Protein AF-A0A1M2V841-F1 (afdb_monomer_lite)

Radius of gyration: 23.62 Å; chains: 1; bounding box: 76×63×54 Å

Foldseek 3Di:
DPDPLVVCVVPADPVFSVVCNVQVWHKDAPPPLAEIETEDACLLFFQLNPVFPQLFLVCCVTSLNVRLVVVLVVLVVCLVSLYAYEYEYEFDLDVLTGRPQSSLSVLQSQLQNLLRYQAYEYENVLFWDKAKSFLLCLQPPVVVVQPPPDDDDDRRDPPDDPVVVLVVLLQRLLPQDDPVPHDLSGIGMHTYDHALPPPFQRKDKQWDADQDADRDRQDDADEPPNPPPHQCDHLCVRRVVVCVDPVCVRGVSNVTRDGGSDYCPRLLNDHHHGRIQKMWMKGWACPPPADPVRHTDIATPAIQAQLLQQDPPDDPPQDDPPPDDDDDDDDDDDDDDDDDDDDPPPNPDRDDGSDDLVRDDPCSSDSVPRDPCVRNVQNFRGNHSVSVSVSSNLSNDPPNVVSSVSNSCNRRVNPVVPD

pLDDT: mean 80.01, std 21.34, range [26.2, 98.75]

Structure (mmCIF, N/CA/C/O backbone):
data_AF-A0A1M2V841-F1
#
_entry.id   AF-A0A1M2V841-F1
#
loop_
_atom_site.group_PDB
_atom_site.id
_atom_site.type_symbol
_atom_site.label_atom_id
_atom_site.label_alt_id
_atom_site.label_comp_id
_atom_site.label_asym_id
_atom_site.label_entity_id
_atom_site.label_seq_id
_atom_site.pdbx_PDB_ins_code
_atom_site.Cartn_x
_atom_site.Cartn_y
_atom_site.Cartn_z
_atom_site.occupancy
_atom_site.B_iso_or_equiv
_atom_site.auth_seq_id
_atom_site.auth_comp_id
_atom_site.auth_asym_id
_atom_site.auth_atom_id
_atom_site.pdbx_PDB_model_num
ATOM 1 N N . MET A 1 1 ? 12.192 -31.710 5.357 1.00 42.81 1 MET A N 1
ATOM 2 C CA . MET A 1 1 ? 11.673 -30.346 5.106 1.00 42.81 1 MET A CA 1
ATOM 3 C C . MET A 1 1 ? 10.454 -30.425 4.196 1.00 42.81 1 MET A C 1
ATOM 5 O O . MET A 1 1 ? 10.575 -30.848 3.051 1.00 42.81 1 MET A O 1
ATOM 9 N N . THR A 1 2 ? 9.269 -30.085 4.696 1.00 50.44 2 THR A N 1
ATOM 10 C CA . THR A 1 2 ? 8.067 -29.894 3.871 1.00 50.44 2 THR A CA 1
ATOM 11 C C . THR A 1 2 ? 8.237 -28.615 3.052 1.00 50.44 2 THR A C 1
ATOM 13 O O . THR A 1 2 ? 8.467 -27.546 3.607 1.00 50.44 2 THR A O 1
ATOM 16 N N . ARG A 1 3 ? 8.182 -28.715 1.717 1.00 67.94 3 ARG A N 1
ATOM 17 C CA . ARG A 1 3 ? 8.268 -27.538 0.836 1.00 67.94 3 ARG A CA 1
ATOM 18 C C . ARG A 1 3 ? 7.096 -26.589 1.144 1.00 67.94 3 ARG A C 1
ATOM 20 O O . ARG A 1 3 ? 5.975 -27.095 1.243 1.00 67.94 3 ARG A O 1
ATOM 27 N N . PRO A 1 4 ? 7.296 -25.259 1.229 1.00 67.62 4 PRO A N 1
ATOM 28 C CA . PRO A 1 4 ? 6.209 -24.292 1.433 1.00 67.62 4 PRO A CA 1
ATOM 29 C C . PRO A 1 4 ? 5.021 -24.502 0.479 1.00 67.62 4 PRO A C 1
ATOM 31 O O . PRO A 1 4 ? 3.869 -24.450 0.898 1.00 67.62 4 PRO A O 1
ATOM 34 N N . SER A 1 5 ? 5.296 -24.897 -0.769 1.00 69.75 5 SER A N 1
ATOM 35 C CA . SER A 1 5 ? 4.291 -25.250 -1.783 1.00 69.75 5 SER A CA 1
ATOM 36 C C . SER A 1 5 ? 3.347 -26.399 -1.420 1.00 69.75 5 SER A C 1
ATOM 38 O O . SER A 1 5 ? 2.240 -26.456 -1.948 1.00 69.75 5 SER A O 1
ATOM 40 N N . ARG A 1 6 ? 3.735 -27.306 -0.515 1.00 73.12 6 ARG A N 1
ATOM 41 C CA . ARG A 1 6 ? 2.844 -28.359 -0.003 1.00 73.12 6 ARG A CA 1
ATOM 42 C C . ARG A 1 6 ? 1.920 -27.856 1.101 1.00 73.12 6 ARG A C 1
ATOM 44 O O . ARG A 1 6 ? 0.768 -28.267 1.134 1.00 73.12 6 ARG A O 1
ATOM 51 N N . ILE A 1 7 ? 2.415 -26.985 1.980 1.00 84.31 7 ILE A N 1
ATOM 52 C CA . ILE A 1 7 ? 1.641 -26.441 3.109 1.00 84.31 7 ILE A CA 1
ATOM 53 C C . ILE A 1 7 ? 0.580 -25.458 2.594 1.00 84.31 7 ILE A C 1
ATOM 55 O O . ILE A 1 7 ? -0.555 -25.470 3.053 1.00 84.31 7 ILE A O 1
ATOM 59 N N . TRP A 1 8 ? 0.925 -24.660 1.582 1.00 86.44 8 TRP A N 1
ATOM 60 C CA . TRP A 1 8 ? 0.070 -23.599 1.039 1.00 86.44 8 TRP A CA 1
ATOM 61 C C . TRP A 1 8 ? -0.872 -24.057 -0.082 1.00 86.44 8 TRP A C 1
ATOM 63 O O . TRP A 1 8 ? -1.551 -23.238 -0.696 1.00 86.44 8 TRP A O 1
ATOM 73 N N . ARG A 1 9 ? -0.952 -25.369 -0.340 1.00 83.19 9 ARG A N 1
ATOM 74 C CA . ARG A 1 9 ? -1.739 -25.947 -1.440 1.00 83.19 9 ARG A CA 1
ATOM 75 C C . ARG A 1 9 ? -3.223 -25.536 -1.393 1.00 83.19 9 ARG A C 1
ATOM 77 O O . ARG A 1 9 ? -3.842 -25.315 -2.423 1.00 83.19 9 ARG A O 1
ATOM 84 N N . ALA A 1 10 ? -3.803 -25.399 -0.205 1.00 86.94 10 ALA A N 1
ATOM 85 C CA . ALA A 1 10 ? -5.205 -24.997 -0.074 1.00 86.94 10 ALA A CA 1
ATOM 86 C C . ALA A 1 10 ? -5.466 -23.519 -0.435 1.00 86.94 10 ALA A C 1
ATOM 88 O O . ALA A 1 10 ? -6.603 -23.162 -0.720 1.00 86.94 10 ALA A O 1
ATOM 89 N N . PHE A 1 11 ? -4.434 -22.670 -0.423 1.00 87.44 11 PHE A N 1
ATOM 90 C CA . PHE A 1 11 ? -4.565 -21.217 -0.586 1.00 87.44 11 PHE A CA 1
ATOM 91 C C . PHE A 1 11 ? -4.051 -20.705 -1.934 1.00 87.44 11 PHE A C 1
ATOM 93 O O . PHE A 1 11 ? -4.471 -19.646 -2.392 1.00 87.44 11 PHE A O 1
ATOM 100 N N . VAL A 1 12 ? -3.140 -21.442 -2.573 1.00 90.38 12 VAL A N 1
ATOM 101 C CA . VAL A 1 12 ? -2.602 -21.088 -3.890 1.00 90.38 12 VAL A CA 1
ATOM 102 C C . VAL A 1 12 ? -3.450 -21.775 -4.966 1.00 90.38 12 VAL A C 1
ATOM 104 O O . VAL A 1 12 ? -3.553 -23.005 -4.949 1.00 90.38 12 VAL A O 1
ATOM 107 N N . PRO A 1 13 ? -4.060 -21.028 -5.904 1.00 88.94 13 PRO A N 1
ATOM 108 C CA . PRO A 1 13 ? -4.904 -21.610 -6.943 1.00 88.94 13 PRO A CA 1
ATOM 109 C C . PRO A 1 13 ? -4.065 -22.363 -7.981 1.00 88.94 13 PRO A C 1
ATOM 111 O O . PRO A 1 13 ? -2.917 -21.998 -8.235 1.00 88.94 13 PRO A O 1
ATOM 114 N N . PHE A 1 14 ? -4.643 -23.405 -8.601 1.00 87.31 14 PHE A N 1
ATOM 115 C CA . PHE A 1 14 ? -3.944 -24.302 -9.541 1.00 87.31 14 PHE A CA 1
ATOM 116 C C . PHE A 1 14 ? -3.131 -23.571 -10.635 1.00 87.31 14 PHE A C 1
ATOM 118 O O . PHE A 1 14 ? -1.957 -23.909 -10.816 1.00 87.31 14 PHE A O 1
ATOM 125 N N . PRO A 1 15 ? -3.668 -22.526 -11.298 1.00 88.81 15 PRO A N 1
ATOM 126 C CA . PRO A 1 15 ? -2.915 -21.770 -12.302 1.00 88.81 15 PRO A CA 1
ATOM 127 C C . PRO A 1 15 ? -1.663 -21.059 -11.756 1.00 88.81 15 PRO A C 1
ATOM 129 O O . PRO A 1 15 ? -0.686 -20.892 -12.481 1.00 88.81 15 PRO A O 1
ATOM 132 N N . SER A 1 16 ? -1.643 -20.695 -10.470 1.00 89.25 16 SER A N 1
ATOM 133 C CA . SER A 1 16 ? -0.542 -19.946 -9.848 1.00 89.25 16 SER A CA 1
ATOM 134 C C . SER A 1 16 ? 0.575 -20.834 -9.280 1.00 89.25 16 SER A C 1
ATOM 136 O O . SER A 1 16 ? 1.585 -20.313 -8.809 1.00 89.25 16 SER A O 1
ATOM 138 N N . TYR A 1 17 ? 0.456 -22.170 -9.318 1.00 88.81 17 TYR A N 1
ATOM 139 C CA . TYR A 1 17 ? 1.430 -23.061 -8.660 1.00 88.81 17 TYR A CA 1
ATOM 140 C C . TYR A 1 17 ? 2.831 -22.986 -9.241 1.00 88.81 17 TYR A C 1
ATOM 142 O O . TYR A 1 17 ? 3.794 -23.011 -8.479 1.00 88.81 17 TYR A O 1
ATOM 150 N N . GLN A 1 18 ? 2.967 -22.950 -10.567 1.00 89.56 18 GLN A N 1
ATOM 151 C CA . GLN A 1 18 ? 4.289 -22.929 -11.197 1.00 89.56 18 GLN A CA 1
ATOM 152 C C . GLN A 1 18 ? 5.030 -21.633 -10.853 1.00 89.56 18 GLN A C 1
ATOM 154 O O . GLN A 1 18 ? 6.198 -21.671 -10.465 1.00 89.56 18 GLN A O 1
ATOM 159 N N . VAL A 1 19 ? 4.316 -20.504 -10.904 1.00 92.25 19 VAL A N 1
ATOM 160 C CA . VAL A 1 19 ? 4.823 -19.190 -10.490 1.00 92.25 19 VAL A CA 1
ATOM 161 C C . VAL A 1 19 ? 5.215 -19.214 -9.011 1.00 92.25 19 VAL A C 1
ATOM 163 O O . VAL A 1 19 ? 6.344 -18.865 -8.666 1.00 92.25 19 VAL A O 1
ATOM 166 N N . PHE A 1 20 ? 4.343 -19.738 -8.145 1.00 93.62 20 PHE A N 1
ATOM 167 C CA . PHE A 1 20 ? 4.608 -19.833 -6.712 1.00 93.62 20 PHE A CA 1
ATOM 168 C C . PHE A 1 20 ? 5.807 -20.728 -6.382 1.00 93.62 20 PHE A C 1
ATOM 170 O O . PHE A 1 20 ? 6.633 -20.376 -5.545 1.00 93.62 20 PHE A O 1
ATOM 177 N N . GLN A 1 21 ? 5.943 -21.877 -7.047 1.00 90.81 21 GLN A N 1
ATOM 178 C CA . GLN A 1 21 ? 7.067 -22.790 -6.830 1.00 90.81 21 GLN A CA 1
ATOM 179 C C . GLN A 1 21 ? 8.406 -22.191 -7.263 1.00 90.81 21 GLN A C 1
ATOM 181 O O . GLN A 1 21 ? 9.422 -22.503 -6.642 1.00 90.81 21 GLN A O 1
ATOM 186 N N . ARG A 1 22 ? 8.410 -21.363 -8.314 1.00 91.12 22 ARG A N 1
ATOM 187 C CA . ARG A 1 22 ? 9.628 -20.744 -8.845 1.00 91.12 22 ARG A CA 1
ATOM 188 C C . ARG A 1 22 ? 10.023 -19.480 -8.085 1.00 91.12 22 ARG A C 1
ATOM 190 O O . ARG A 1 22 ? 11.202 -19.308 -7.803 1.00 91.12 22 ARG A O 1
ATOM 197 N N . GLY A 1 23 ? 9.061 -18.608 -7.786 1.00 93.81 23 GLY A N 1
ATOM 198 C CA . GLY A 1 23 ? 9.323 -17.258 -7.280 1.00 93.81 23 GLY A CA 1
ATOM 199 C C . GLY A 1 23 ? 8.782 -16.957 -5.881 1.00 93.81 23 GLY A C 1
ATOM 200 O O . GLY A 1 23 ? 9.133 -15.931 -5.304 1.00 93.81 23 GLY A O 1
ATOM 201 N N . GLY A 1 24 ? 7.935 -17.818 -5.310 1.00 95.12 24 GLY A N 1
ATOM 202 C CA . GLY A 1 24 ? 7.332 -17.593 -3.990 1.00 95.12 24 GLY A CA 1
ATOM 203 C C . GLY A 1 24 ? 6.255 -16.501 -3.956 1.00 95.12 24 GLY A C 1
ATOM 204 O O . GLY A 1 24 ? 5.922 -16.021 -2.879 1.00 95.12 24 GLY A O 1
ATOM 205 N N . TYR A 1 25 ? 5.715 -16.107 -5.111 1.00 96.94 25 TYR A N 1
ATOM 206 C CA . TYR A 1 25 ? 4.634 -15.128 -5.253 1.00 96.94 25 TYR A CA 1
ATOM 207 C C . TYR A 1 25 ? 3.476 -15.699 -6.073 1.00 96.94 25 TYR A C 1
ATOM 209 O O . TYR A 1 25 ? 3.664 -16.632 -6.854 1.00 96.94 25 TYR A O 1
ATOM 217 N N . PHE A 1 26 ? 2.269 -15.177 -5.859 1.00 97.12 26 PHE A N 1
ATOM 218 C CA . PHE A 1 26 ? 1.055 -15.639 -6.534 1.00 97.12 26 PHE A CA 1
ATOM 219 C C . PHE A 1 26 ? -0.072 -14.606 -6.449 1.00 97.12 26 PHE A C 1
ATOM 221 O O . PHE A 1 26 ? -0.045 -13.705 -5.611 1.00 97.12 26 PHE A O 1
ATOM 228 N N . SER A 1 27 ? -1.081 -14.763 -7.300 1.00 97.19 27 SER A N 1
ATOM 229 C CA . SER A 1 27 ? -2.364 -14.068 -7.209 1.00 97.19 27 SER A CA 1
ATOM 230 C C . SER A 1 27 ? -3.487 -15.072 -6.931 1.00 97.19 27 SER A C 1
ATOM 232 O O . SER A 1 27 ? -3.383 -16.254 -7.291 1.00 97.19 27 SER A O 1
ATOM 234 N N . VAL A 1 28 ? -4.539 -14.616 -6.251 1.00 96.56 28 VAL A N 1
ATOM 235 C CA . VAL A 1 28 ? -5.751 -15.396 -5.970 1.00 96.56 28 VAL A CA 1
ATOM 236 C C . VAL A 1 28 ? -6.971 -14.483 -5.916 1.00 96.56 28 VAL A C 1
ATOM 238 O O . VAL A 1 28 ? -6.910 -13.387 -5.364 1.00 96.56 28 VAL A O 1
ATOM 241 N N . GLU A 1 29 ? -8.088 -14.938 -6.474 1.00 96.69 29 GLU A N 1
ATOM 242 C CA . GLU A 1 29 ? -9.379 -14.264 -6.345 1.00 96.69 29 GLU A CA 1
ATOM 243 C C . GLU A 1 29 ? -10.004 -14.641 -5.004 1.00 96.69 29 GLU A C 1
ATOM 245 O O . GLU A 1 29 ? -10.338 -15.800 -4.764 1.00 96.69 29 GLU A O 1
ATOM 250 N N . VAL A 1 30 ? -10.119 -13.663 -4.108 1.00 95.62 30 VAL A N 1
ATOM 251 C CA . VAL A 1 30 ? -10.730 -13.850 -2.782 1.00 95.62 30 VAL A CA 1
ATOM 252 C C . VAL A 1 30 ? -12.235 -13.604 -2.816 1.00 95.62 30 VAL A C 1
ATOM 254 O O . VAL A 1 30 ? -12.964 -14.139 -1.986 1.00 95.62 30 VAL A O 1
ATOM 257 N N . ILE A 1 31 ? -12.695 -12.826 -3.799 1.00 95.69 31 ILE A N 1
ATOM 258 C CA . ILE A 1 31 ? -14.091 -12.734 -4.216 1.00 95.69 31 ILE A CA 1
ATOM 259 C C . ILE A 1 31 ? -14.082 -12.957 -5.734 1.00 95.69 31 ILE A C 1
ATOM 261 O O . ILE A 1 31 ? -13.547 -12.095 -6.442 1.00 95.69 31 ILE A O 1
ATOM 265 N N . PRO A 1 32 ? -14.614 -14.091 -6.229 1.00 95.50 32 PRO A N 1
ATOM 266 C CA . PRO A 1 32 ? -14.585 -14.434 -7.650 1.00 95.50 32 PRO A CA 1
ATOM 267 C C . PRO A 1 32 ? -15.055 -13.283 -8.544 1.00 95.50 32 PRO A C 1
ATOM 269 O O . PRO A 1 32 ? -16.044 -12.615 -8.227 1.00 95.50 32 PRO A O 1
ATOM 272 N N . ASP A 1 33 ? -14.305 -13.020 -9.616 1.00 95.25 33 ASP A N 1
ATOM 273 C CA . ASP A 1 33 ? -14.574 -11.979 -10.621 1.00 95.25 33 ASP A CA 1
ATOM 274 C C . ASP A 1 33 ? -14.727 -10.546 -10.069 1.00 95.25 33 ASP A C 1
ATOM 276 O O . ASP A 1 33 ? -15.176 -9.648 -10.776 1.00 95.25 33 ASP A O 1
ATOM 280 N N . SER A 1 34 ? -14.351 -10.299 -8.807 1.00 96.12 34 SER A N 1
ATOM 281 C CA . SER A 1 34 ? -14.534 -8.997 -8.149 1.00 96.12 34 SER A CA 1
ATOM 282 C C . SER A 1 34 ? -13.281 -8.489 -7.442 1.00 96.12 34 SER A C 1
ATOM 284 O O . SER A 1 34 ? -12.861 -7.354 -7.672 1.00 96.12 34 SER A O 1
ATOM 286 N N . VAL A 1 35 ? -12.675 -9.308 -6.574 1.00 97.69 35 VAL A N 1
ATOM 287 C CA . VAL A 1 35 ? -11.529 -8.899 -5.749 1.00 97.69 35 VAL A CA 1
ATOM 288 C C . VAL A 1 35 ? -10.454 -9.974 -5.745 1.00 97.69 35 VAL A C 1
ATOM 290 O O . VAL A 1 35 ? -10.700 -11.123 -5.368 1.00 97.69 35 VAL A O 1
ATOM 293 N N . ALA A 1 36 ? -9.236 -9.573 -6.093 1.00 98.00 36 ALA A N 1
ATOM 294 C CA . ALA A 1 36 ? -8.047 -10.405 -6.015 1.00 98.00 36 ALA A CA 1
ATOM 295 C C . ALA A 1 36 ? -7.045 -9.886 -4.976 1.00 98.00 36 ALA A C 1
ATOM 297 O O . ALA A 1 36 ? -7.005 -8.706 -4.624 1.00 98.00 36 ALA A O 1
ATOM 298 N N . VAL A 1 37 ? -6.203 -10.791 -4.491 1.00 98.19 37 VAL A N 1
ATOM 299 C CA . VAL A 1 37 ? -5.022 -10.477 -3.689 1.00 98.19 37 VAL A CA 1
ATOM 300 C C . VAL A 1 37 ? -3.797 -10.944 -4.458 1.00 98.19 37 VAL A C 1
ATOM 302 O O . VAL A 1 37 ? -3.738 -12.092 -4.902 1.00 98.19 37 VAL A O 1
ATOM 305 N N . ILE A 1 38 ? -2.806 -10.066 -4.588 1.00 98.62 38 ILE A N 1
ATOM 306 C CA . ILE A 1 38 ? -1.487 -10.398 -5.122 1.00 98.62 38 ILE A CA 1
ATOM 307 C C . ILE A 1 38 ? -0.494 -10.435 -3.960 1.00 98.62 38 ILE A C 1
ATOM 309 O O . ILE A 1 38 ? -0.227 -9.419 -3.314 1.00 98.62 38 ILE A O 1
ATOM 313 N N . SER A 1 39 ? 0.052 -11.621 -3.694 1.00 98.25 39 SER A N 1
ATOM 314 C CA . SER A 1 39 ? 1.079 -11.851 -2.681 1.00 98.25 39 SER A CA 1
ATOM 315 C C . SER A 1 39 ? 2.462 -11.808 -3.325 1.00 98.25 39 SER A C 1
ATOM 317 O O . SER A 1 39 ? 2.818 -12.673 -4.129 1.00 98.25 39 SER A O 1
ATOM 319 N N . LEU A 1 40 ? 3.236 -10.783 -2.977 1.00 98.69 40 LEU A N 1
ATOM 320 C CA . LEU A 1 40 ? 4.578 -10.528 -3.482 1.00 98.69 40 LEU A CA 1
ATOM 321 C C . LEU A 1 40 ? 5.639 -11.125 -2.554 1.00 98.69 40 LEU A C 1
ATOM 323 O O . LEU A 1 40 ? 5.670 -10.866 -1.350 1.00 98.69 40 LEU A O 1
ATOM 327 N N . ASN A 1 41 ? 6.596 -11.835 -3.144 1.00 98.38 41 ASN A N 1
ATOM 328 C CA . ASN A 1 41 ? 7.881 -12.140 -2.526 1.00 98.38 41 ASN A CA 1
ATOM 329 C C . ASN A 1 41 ? 8.799 -10.904 -2.511 1.00 98.38 41 ASN A C 1
ATOM 331 O O . ASN A 1 41 ? 9.697 -10.754 -3.331 1.00 98.38 41 ASN A O 1
ATOM 335 N N . THR A 1 42 ? 8.593 -10.022 -1.540 1.00 98.50 42 THR A N 1
ATOM 336 C CA . THR A 1 42 ? 9.371 -8.780 -1.391 1.00 98.50 42 THR A CA 1
ATOM 337 C C . THR A 1 42 ? 10.849 -8.996 -1.065 1.00 98.50 42 THR A C 1
ATOM 339 O O . THR A 1 42 ? 11.611 -8.035 -1.056 1.00 98.50 42 THR A O 1
ATOM 342 N N . MET A 1 43 ? 11.278 -10.231 -0.781 1.00 98.06 43 MET A N 1
ATOM 343 C CA . MET A 1 43 ? 12.696 -10.522 -0.560 1.00 98.06 43 MET A CA 1
ATOM 344 C C . MET A 1 43 ? 13.527 -10.328 -1.830 1.00 98.06 43 MET A C 1
ATOM 346 O O . MET A 1 43 ? 14.724 -10.091 -1.717 1.00 98.06 43 MET A O 1
ATOM 350 N N . TYR A 1 44 ? 12.920 -10.382 -3.020 1.00 98.38 44 TYR A N 1
ATOM 351 C CA . TYR A 1 44 ? 13.607 -10.038 -4.269 1.00 98.38 44 TYR A CA 1
ATOM 352 C C . TYR A 1 44 ? 13.839 -8.537 -4.454 1.00 98.38 44 TYR A C 1
ATOM 354 O O . TYR A 1 44 ? 14.602 -8.144 -5.327 1.00 98.38 44 TYR A O 1
ATOM 362 N N . PHE A 1 45 ? 13.211 -7.703 -3.627 1.00 98.19 45 PHE A N 1
ATOM 363 C CA . PHE A 1 45 ? 13.372 -6.252 -3.677 1.00 98.19 45 PHE A CA 1
ATOM 364 C C . PHE A 1 45 ? 14.221 -5.725 -2.520 1.00 98.19 45 PHE A C 1
ATOM 366 O O . PHE A 1 45 ? 14.726 -4.611 -2.610 1.00 98.19 45 PHE A O 1
ATOM 373 N N . TYR A 1 46 ? 14.356 -6.513 -1.447 1.00 96.56 46 TYR A N 1
ATOM 374 C CA . TYR A 1 46 ? 14.994 -6.125 -0.192 1.00 96.56 46 TYR A CA 1
ATOM 375 C C . TYR A 1 46 ? 16.499 -5.884 -0.365 1.00 96.56 46 TYR A C 1
ATOM 377 O O . TYR A 1 46 ? 17.224 -6.793 -0.760 1.00 96.56 46 TYR A O 1
ATOM 385 N N . ASP A 1 47 ? 16.966 -4.684 -0.027 1.00 92.88 47 ASP A N 1
ATOM 386 C CA . ASP A 1 47 ? 18.343 -4.208 -0.227 1.00 92.88 47 ASP A CA 1
ATOM 387 C C . ASP A 1 47 ? 19.408 -4.988 0.563 1.00 92.88 47 ASP A C 1
ATOM 389 O O . ASP A 1 47 ? 20.574 -5.054 0.174 1.00 92.88 47 ASP A O 1
ATOM 393 N N . SER A 1 48 ? 19.000 -5.627 1.657 1.00 93.31 48 SER A N 1
ATOM 394 C CA . SER A 1 48 ? 19.862 -6.477 2.475 1.00 93.31 48 SER A CA 1
ATOM 395 C C . SER A 1 48 ? 19.950 -7.913 1.945 1.00 93.31 48 SER A C 1
ATOM 397 O O . SER A 1 48 ? 20.730 -8.713 2.468 1.00 93.31 48 SER A O 1
ATOM 399 N N . ASN A 1 49 ? 19.158 -8.277 0.932 1.00 95.81 49 ASN A N 1
ATOM 400 C CA . ASN A 1 49 ? 19.270 -9.571 0.271 1.00 95.81 49 ASN A CA 1
ATOM 401 C C . ASN A 1 49 ? 20.300 -9.503 -0.862 1.00 95.81 49 ASN A C 1
ATOM 403 O O . ASN A 1 49 ? 19.970 -9.233 -2.011 1.00 95.81 49 ASN A O 1
ATOM 407 N N . THR A 1 50 ? 21.548 -9.843 -0.555 1.00 94.44 50 THR A N 1
ATOM 408 C CA . THR A 1 50 ? 22.654 -9.817 -1.524 1.00 94.44 50 THR A CA 1
ATOM 409 C C . THR A 1 50 ? 22.609 -10.933 -2.575 1.00 94.44 50 THR A C 1
ATOM 411 O O . THR A 1 50 ? 23.488 -10.999 -3.430 1.00 94.44 50 THR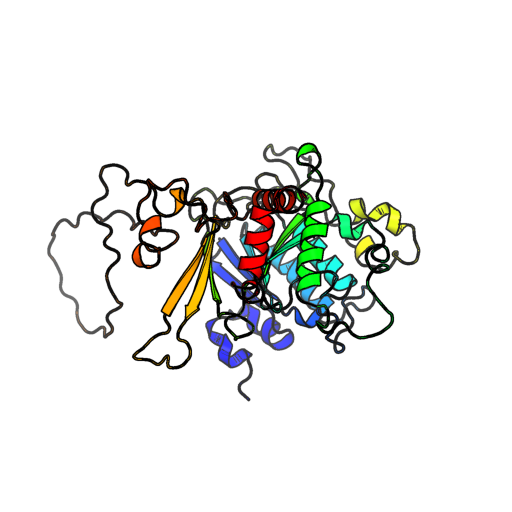 A O 1
ATOM 414 N N . ALA A 1 51 ? 21.606 -11.820 -2.534 1.00 95.69 51 ALA A N 1
ATOM 415 C CA . ALA A 1 51 ? 21.423 -12.884 -3.523 1.00 95.69 51 ALA A CA 1
ATOM 416 C C . ALA A 1 51 ? 20.646 -12.439 -4.780 1.00 95.69 51 ALA A C 1
ATOM 418 O O . ALA A 1 51 ? 20.404 -13.267 -5.659 1.00 95.69 51 ALA A O 1
ATOM 419 N N . VAL A 1 52 ? 20.225 -11.173 -4.860 1.00 96.38 52 VAL A N 1
ATOM 420 C CA . VAL A 1 52 ? 19.517 -10.595 -6.016 1.00 96.38 52 VAL A CA 1
ATOM 421 C C . VAL A 1 52 ? 20.256 -9.381 -6.580 1.00 96.38 52 VAL A C 1
ATOM 423 O O . VAL A 1 52 ? 21.075 -8.770 -5.898 1.00 96.38 52 VAL A O 1
ATOM 426 N N . GLY A 1 53 ? 19.972 -9.036 -7.836 1.00 93.31 53 GLY A N 1
ATOM 427 C CA . GLY A 1 53 ? 20.639 -7.975 -8.596 1.00 93.31 53 GLY A CA 1
ATOM 428 C C . GLY A 1 53 ? 20.011 -6.586 -8.447 1.00 93.31 53 GLY A C 1
ATOM 429 O O . GLY A 1 53 ? 20.438 -5.649 -9.119 1.00 93.31 53 GLY A O 1
ATOM 430 N N . GLY A 1 54 ? 18.992 -6.431 -7.597 1.00 95.38 54 GLY A N 1
ATOM 431 C CA . GLY A 1 54 ? 18.406 -5.130 -7.267 1.00 95.38 54 GLY A CA 1
ATOM 432 C C . GLY A 1 54 ? 17.596 -4.486 -8.393 1.00 95.38 54 GLY A C 1
ATOM 433 O O . GLY A 1 54 ? 17.534 -3.259 -8.475 1.00 95.38 54 GLY A O 1
ATOM 434 N N . CYS A 1 55 ? 16.972 -5.302 -9.249 1.00 96.69 55 CYS A N 1
ATOM 435 C CA . CYS A 1 55 ? 16.084 -4.875 -10.331 1.00 96.69 55 CYS A CA 1
ATOM 436 C C . CYS A 1 55 ? 16.700 -3.864 -11.309 1.00 96.69 55 CYS A C 1
ATOM 438 O O . CYS A 1 55 ? 15.986 -3.030 -11.862 1.00 96.69 55 CYS A O 1
ATOM 440 N N . THR A 1 56 ? 18.014 -3.889 -11.539 1.00 94.81 56 THR A N 1
ATOM 441 C CA . THR A 1 56 ? 18.624 -2.988 -12.531 1.00 94.81 56 THR A CA 1
ATOM 442 C C . THR A 1 56 ? 18.061 -3.258 -13.927 1.00 94.81 56 THR A C 1
ATOM 444 O O . THR A 1 56 ? 17.808 -4.403 -14.297 1.00 94.81 56 THR A O 1
ATOM 447 N N . ARG A 1 57 ? 17.856 -2.216 -14.738 1.00 93.94 57 ARG A N 1
ATOM 448 C CA . ARG A 1 57 ? 17.307 -2.373 -16.099 1.00 93.94 57 ARG A CA 1
ATOM 449 C C . ARG A 1 57 ? 18.204 -3.215 -17.016 1.00 93.94 57 ARG A C 1
ATOM 451 O O . ARG A 1 57 ? 17.708 -3.853 -17.938 1.00 93.94 57 ARG A O 1
ATOM 458 N N . SER A 1 58 ? 19.510 -3.226 -16.760 1.00 94.06 58 SER A N 1
ATOM 459 C CA . SER A 1 58 ? 20.496 -4.015 -17.504 1.00 94.06 58 SER A CA 1
ATOM 460 C C . SER A 1 58 ? 20.411 -5.522 -17.261 1.00 94.06 58 SER A C 1
ATOM 462 O O . SER A 1 58 ? 20.962 -6.276 -18.058 1.00 94.06 58 SER A O 1
ATOM 464 N N . ASP A 1 59 ? 19.742 -5.965 -16.194 1.00 96.06 59 ASP A N 1
ATOM 465 C CA . ASP A 1 59 ? 19.583 -7.384 -15.868 1.00 96.06 59 ASP A CA 1
ATOM 466 C C . ASP A 1 59 ? 18.103 -7.805 -15.880 1.00 96.06 59 ASP A C 1
ATOM 468 O O . ASP A 1 59 ? 17.486 -7.989 -14.830 1.00 96.06 59 ASP A O 1
ATOM 472 N N . PRO A 1 60 ? 17.486 -7.977 -17.061 1.00 95.00 60 PRO A N 1
ATOM 473 C CA . PRO A 1 60 ? 16.078 -8.361 -17.161 1.00 95.00 60 PRO A CA 1
ATOM 474 C C . PRO A 1 60 ? 15.777 -9.760 -16.595 1.00 95.00 60 PRO A C 1
ATOM 476 O O . PRO A 1 60 ? 14.609 -10.099 -16.425 1.00 95.00 60 PRO A O 1
ATOM 479 N N . GLN A 1 61 ? 16.796 -10.586 -16.326 1.00 96.69 61 GLN A N 1
ATOM 480 C CA . GLN A 1 61 ? 16.625 -11.925 -15.754 1.00 96.69 61 GLN A CA 1
ATOM 481 C C . GLN A 1 61 ? 16.731 -11.942 -14.225 1.00 96.69 61 GLN A C 1
ATOM 483 O O . GLN A 1 61 ? 16.490 -12.991 -13.619 1.00 96.69 61 GLN A O 1
ATOM 488 N N . ASP A 1 62 ? 17.034 -10.800 -13.599 1.00 97.69 62 ASP A N 1
ATOM 489 C CA . ASP A 1 62 ? 16.952 -10.639 -12.152 1.00 97.69 62 ASP A CA 1
ATOM 490 C C . ASP A 1 62 ? 15.561 -11.084 -11.649 1.00 97.69 62 ASP A C 1
ATOM 492 O O . ASP A 1 62 ? 14.534 -10.686 -12.213 1.00 97.69 62 ASP A O 1
ATOM 496 N N . PRO A 1 63 ? 15.480 -11.906 -10.587 1.00 97.75 63 PRO A N 1
ATOM 497 C CA . PRO A 1 63 ? 14.204 -12.391 -10.065 1.00 97.75 63 PRO A CA 1
ATOM 498 C C . PRO A 1 63 ? 13.241 -11.268 -9.659 1.00 97.75 63 PRO A C 1
ATOM 500 O O . PRO A 1 63 ? 12.026 -11.450 -9.781 1.00 97.75 63 PRO A O 1
ATOM 503 N N . GLY A 1 64 ? 13.754 -10.115 -9.216 1.00 98.06 64 GLY A N 1
ATOM 504 C CA . GLY A 1 64 ? 12.943 -8.939 -8.925 1.00 98.06 64 GLY A CA 1
ATOM 505 C C . GLY A 1 64 ? 12.336 -8.340 -10.193 1.00 98.06 64 GLY A C 1
ATOM 506 O O . GLY A 1 64 ? 11.134 -8.071 -10.228 1.00 98.06 64 GLY A O 1
ATOM 507 N N . ASN A 1 65 ? 13.120 -8.220 -11.268 1.00 98.06 65 ASN A N 1
ATOM 508 C CA . ASN A 1 65 ? 12.611 -7.770 -12.566 1.00 98.06 65 ASN A CA 1
ATOM 509 C C . ASN A 1 65 ? 11.531 -8.701 -13.132 1.00 98.06 65 ASN A C 1
ATOM 511 O O . ASN A 1 65 ? 10.459 -8.220 -13.501 1.00 98.06 65 ASN A O 1
ATOM 515 N N . LEU A 1 66 ? 11.764 -10.017 -13.114 1.00 98.31 66 LEU A N 1
ATOM 516 C CA . LEU A 1 66 ? 10.779 -11.006 -13.569 1.00 98.31 66 LEU A CA 1
ATOM 517 C C . LEU A 1 66 ? 9.471 -10.930 -12.767 1.00 98.31 66 LEU A C 1
ATOM 519 O O . LEU A 1 66 ? 8.382 -11.080 -13.322 1.00 98.31 66 LEU A O 1
ATOM 523 N N . GLN A 1 67 ? 9.563 -10.691 -11.456 1.00 98.62 67 GLN A N 1
ATOM 524 C CA . GLN A 1 67 ? 8.386 -10.534 -10.608 1.00 98.62 67 GLN A CA 1
ATOM 525 C C . GLN A 1 67 ? 7.618 -9.241 -10.901 1.00 98.62 67 GLN A C 1
ATOM 527 O O . GLN A 1 67 ? 6.389 -9.258 -10.865 1.00 98.62 67 GLN A O 1
ATOM 532 N N . PHE A 1 68 ? 8.303 -8.131 -11.186 1.00 98.62 68 PHE A N 1
ATOM 533 C CA . PHE A 1 68 ? 7.637 -6.884 -11.566 1.00 98.62 68 PHE A CA 1
ATOM 534 C C . PHE A 1 68 ? 6.978 -6.966 -12.944 1.00 98.62 68 PHE A C 1
ATOM 536 O O . PHE A 1 68 ? 5.869 -6.460 -13.096 1.00 98.62 68 PHE A O 1
ATOM 543 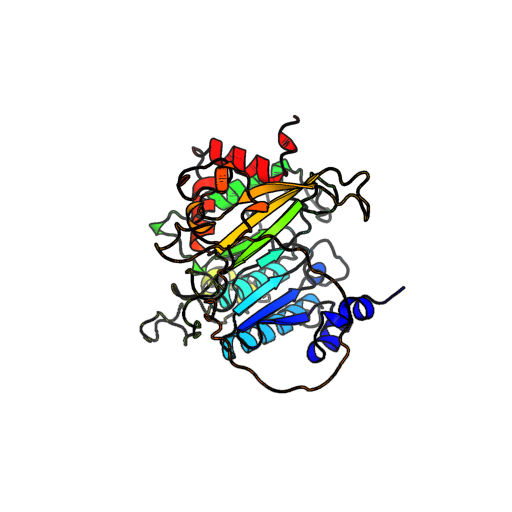N N . ASP A 1 69 ? 7.605 -7.638 -13.912 1.00 98.06 69 ASP A N 1
ATOM 544 C CA . ASP A 1 69 ? 6.989 -7.902 -15.220 1.00 98.06 69 ASP A CA 1
ATOM 545 C C . ASP A 1 69 ? 5.718 -8.747 -15.053 1.00 98.06 69 ASP A C 1
ATOM 547 O O . ASP A 1 69 ? 4.667 -8.440 -15.615 1.00 98.06 69 ASP A O 1
ATOM 551 N N . TRP A 1 70 ? 5.783 -9.782 -14.208 1.00 98.38 70 TRP A N 1
ATOM 552 C CA . TRP A 1 70 ? 4.613 -10.578 -13.848 1.00 98.38 70 TRP A CA 1
ATOM 553 C C . TRP A 1 70 ? 3.530 -9.740 -13.152 1.00 98.38 70 TRP A C 1
ATOM 555 O O . TRP A 1 70 ? 2.356 -9.870 -13.494 1.00 98.38 70 TRP A O 1
ATOM 565 N N . LEU A 1 71 ? 3.902 -8.877 -12.201 1.00 98.69 71 LEU A N 1
ATOM 566 C CA . LEU A 1 71 ? 2.964 -8.018 -11.473 1.00 98.69 71 LEU A CA 1
ATOM 567 C C . LEU A 1 71 ? 2.221 -7.064 -12.415 1.00 98.69 71 LEU A C 1
ATOM 569 O O . LEU A 1 71 ? 1.008 -6.921 -12.279 1.00 98.69 71 LEU A O 1
ATOM 573 N N . ASP A 1 72 ? 2.926 -6.459 -13.371 1.00 98.44 72 ASP A N 1
ATOM 574 C CA . ASP A 1 72 ? 2.335 -5.594 -14.396 1.00 98.44 72 ASP A CA 1
ATOM 575 C C . ASP A 1 72 ? 1.247 -6.343 -15.184 1.00 98.44 72 ASP A C 1
ATOM 577 O O . ASP A 1 72 ? 0.088 -5.927 -15.218 1.00 98.44 72 ASP A O 1
ATOM 581 N N . VAL A 1 73 ? 1.577 -7.539 -15.688 1.00 98.00 73 VAL A N 1
ATOM 582 C CA . VAL A 1 73 ? 0.622 -8.402 -16.400 1.00 98.00 73 VAL A CA 1
ATOM 583 C C . VAL A 1 73 ? -0.587 -8.748 -15.526 1.00 98.00 73 VAL A C 1
ATOM 585 O O . VAL A 1 73 ? -1.718 -8.686 -16.002 1.00 98.00 73 VAL A O 1
ATOM 588 N N . GLN A 1 74 ? -0.388 -9.089 -14.248 1.00 98.19 74 GLN A N 1
ATOM 589 C CA . GLN A 1 74 ? -1.507 -9.391 -13.346 1.00 98.19 74 GLN A CA 1
ATOM 590 C C . GLN A 1 74 ? -2.420 -8.180 -13.129 1.00 98.19 74 GLN A C 1
ATOM 592 O O . GLN A 1 74 ? -3.640 -8.317 -13.216 1.00 98.19 74 GLN A O 1
ATOM 597 N N . LEU A 1 75 ? -1.851 -7.005 -12.851 1.00 98.19 75 LEU A N 1
ATOM 598 C CA . LEU A 1 75 ? -2.621 -5.779 -12.628 1.00 98.19 75 LEU A CA 1
ATOM 599 C C . LEU A 1 75 ? -3.404 -5.386 -13.880 1.00 98.19 75 LEU A C 1
ATOM 601 O O . LEU A 1 75 ? -4.593 -5.089 -13.779 1.00 98.19 75 LEU A O 1
ATOM 605 N N . GLN A 1 76 ? -2.774 -5.472 -15.051 1.00 96.62 76 GLN A N 1
ATOM 606 C CA . GLN A 1 76 ? -3.433 -5.234 -16.329 1.00 96.62 76 GLN A CA 1
ATOM 607 C C . GLN A 1 76 ? -4.612 -6.195 -16.547 1.00 96.62 76 GLN A C 1
ATOM 609 O O . GLN A 1 76 ? -5.718 -5.743 -16.837 1.00 96.62 76 GLN A O 1
ATOM 614 N N . MET A 1 77 ? -4.412 -7.501 -16.341 1.00 96.81 77 MET A N 1
ATOM 615 C CA . MET A 1 77 ? -5.471 -8.506 -16.499 1.00 96.81 77 MET A CA 1
ATOM 616 C C . MET A 1 77 ? -6.649 -8.276 -15.542 1.00 96.81 77 MET A C 1
ATOM 618 O O . MET A 1 77 ? -7.807 -8.398 -15.943 1.00 96.81 77 MET A O 1
ATOM 622 N N . PHE A 1 78 ? -6.385 -7.945 -14.273 1.00 97.12 78 PHE A N 1
ATOM 623 C CA . PHE A 1 78 ? -7.453 -7.649 -13.312 1.00 97.12 78 PHE A CA 1
ATOM 624 C C . PHE A 1 78 ? -8.189 -6.356 -13.660 1.00 97.12 78 PHE A C 1
ATOM 626 O O . PHE A 1 78 ? -9.418 -6.325 -13.591 1.00 97.12 78 PHE A O 1
ATOM 633 N N . ARG A 1 79 ? -7.466 -5.326 -14.109 1.00 95.00 79 ARG A N 1
ATOM 634 C CA . ARG A 1 79 ? -8.055 -4.068 -14.573 1.00 95.00 79 ARG A CA 1
ATOM 635 C C . ARG A 1 79 ? -8.975 -4.275 -15.775 1.00 95.00 79 ARG A C 1
ATOM 637 O O . ARG A 1 79 ? -10.087 -3.756 -15.781 1.00 95.00 79 ARG A O 1
ATOM 644 N N . GLU A 1 80 ? -8.546 -5.057 -16.767 1.00 94.31 80 GLU A N 1
ATOM 645 C CA . GLU A 1 80 ? -9.349 -5.397 -17.955 1.00 94.31 80 GLU A CA 1
ATOM 646 C C . GLU A 1 80 ? -10.627 -6.167 -17.601 1.00 94.31 80 GLU A C 1
ATOM 648 O O . GLU A 1 80 ? -11.658 -5.991 -18.247 1.00 94.31 80 GLU A O 1
ATOM 653 N N . ARG A 1 81 ? -10.585 -6.968 -16.531 1.00 95.06 81 ARG A N 1
ATOM 654 C CA . ARG A 1 81 ? -11.752 -7.667 -15.973 1.00 95.06 81 ARG A CA 1
ATOM 655 C C . ARG A 1 81 ? -12.610 -6.798 -15.046 1.00 95.06 81 ARG A C 1
ATOM 657 O O . ARG A 1 81 ? -13.597 -7.292 -14.513 1.00 95.06 81 ARG A O 1
ATOM 664 N N . GLY A 1 82 ? -12.252 -5.531 -14.822 1.00 93.56 82 GLY A N 1
ATOM 665 C CA . GLY A 1 82 ? -12.960 -4.640 -13.895 1.00 93.56 82 GLY A CA 1
ATOM 666 C C . GLY A 1 82 ? -12.824 -5.036 -12.419 1.00 93.56 82 GLY A C 1
ATOM 667 O O . GLY A 1 82 ? -13.630 -4.620 -11.587 1.00 93.56 82 GLY A O 1
ATOM 668 N N . MET A 1 83 ? -11.820 -5.848 -12.086 1.00 96.75 83 MET A N 1
ATOM 669 C CA . MET A 1 83 ? -11.576 -6.335 -10.732 1.00 96.75 83 MET A CA 1
ATOM 670 C C . MET A 1 83 ? -10.734 -5.353 -9.922 1.00 96.75 83 MET A C 1
ATOM 672 O O . MET A 1 83 ? -10.000 -4.528 -10.463 1.00 96.75 83 MET A O 1
ATOM 676 N N . GLN A 1 84 ? -10.820 -5.475 -8.601 1.00 97.31 84 GLN A N 1
ATOM 677 C CA . GLN A 1 84 ? -10.034 -4.694 -7.654 1.00 97.31 84 GLN A CA 1
ATOM 678 C C . GLN A 1 84 ? -8.996 -5.571 -6.949 1.00 97.31 84 GLN A C 1
ATOM 680 O O . GLN A 1 84 ? -9.201 -6.772 -6.762 1.00 97.31 84 GLN A O 1
ATOM 685 N N . VAL A 1 85 ? -7.866 -4.983 -6.560 1.00 98.31 85 VAL A N 1
ATOM 686 C CA . VAL A 1 85 ? -6.689 -5.733 -6.110 1.00 98.31 85 VAL A CA 1
ATOM 687 C C . VAL A 1 85 ? -6.148 -5.202 -4.787 1.00 98.31 85 VAL A C 1
ATOM 689 O O . VAL A 1 85 ? -5.953 -4.002 -4.608 1.00 98.31 85 VAL A O 1
ATOM 692 N N . TRP A 1 86 ? -5.820 -6.113 -3.874 1.00 98.56 86 TRP A N 1
ATOM 693 C CA . TRP A 1 86 ? -4.935 -5.834 -2.743 1.00 98.56 86 TRP A CA 1
ATOM 694 C C . TRP A 1 86 ? -3.520 -6.322 -3.036 1.00 98.56 86 TRP A C 1
ATOM 696 O O . TRP A 1 86 ? -3.332 -7.471 -3.441 1.00 98.56 86 TRP A O 1
ATOM 706 N N . LEU A 1 87 ? -2.521 -5.480 -2.766 1.00 98.75 87 LEU A N 1
ATOM 707 C CA . LEU A 1 87 ? -1.122 -5.906 -2.765 1.00 98.75 87 LEU A CA 1
ATOM 708 C C . LEU A 1 87 ? -0.681 -6.257 -1.345 1.00 98.75 87 LEU A C 1
ATOM 710 O O . LEU A 1 87 ? -0.887 -5.485 -0.405 1.00 98.75 87 LEU A O 1
ATOM 714 N N . SER A 1 88 ? -0.043 -7.415 -1.195 1.00 98.38 88 SER A N 1
ATOM 715 C CA . SER A 1 88 ? 0.525 -7.868 0.071 1.00 98.38 88 SER A CA 1
ATOM 716 C C . SER A 1 88 ? 1.972 -8.317 -0.095 1.00 98.38 88 SER A C 1
ATOM 718 O O . SER A 1 88 ? 2.336 -8.899 -1.115 1.00 98.38 88 SER A O 1
ATOM 720 N N . GLY A 1 89 ? 2.797 -8.080 0.921 1.00 98.06 89 GLY A N 1
ATOM 721 C CA . GLY A 1 89 ? 4.176 -8.558 0.976 1.00 98.06 89 GLY A CA 1
ATOM 722 C C . GLY A 1 89 ? 4.740 -8.534 2.395 1.00 98.06 89 GLY A C 1
ATOM 723 O O . GLY A 1 89 ? 4.061 -8.138 3.341 1.00 98.06 89 GLY A O 1
ATOM 724 N N . HIS A 1 90 ? 5.992 -8.966 2.565 1.00 97.31 90 HIS A N 1
ATOM 725 C CA . HIS A 1 90 ? 6.633 -8.985 3.882 1.00 97.31 90 HIS A CA 1
ATOM 726 C C . HIS A 1 90 ? 7.319 -7.651 4.201 1.00 97.31 90 HIS A C 1
ATOM 728 O O . HIS A 1 90 ? 6.893 -6.940 5.112 1.00 97.31 90 HIS A O 1
ATOM 734 N N . VAL A 1 91 ? 8.358 -7.311 3.433 1.00 97.81 91 VAL A N 1
ATOM 735 C CA . VAL A 1 91 ? 9.168 -6.095 3.580 1.00 97.81 91 VAL A CA 1
ATOM 736 C C . VAL A 1 91 ? 8.446 -4.929 2.899 1.00 97.81 91 VAL A C 1
ATOM 738 O O . VAL A 1 91 ? 8.109 -5.053 1.719 1.00 97.81 91 VAL A O 1
ATOM 741 N N . PRO A 1 92 ? 8.184 -3.811 3.598 1.00 97.19 92 PRO A N 1
ATOM 742 C CA . PRO A 1 92 ? 7.446 -2.709 3.013 1.00 97.19 92 PRO A CA 1
ATOM 743 C C . PRO A 1 92 ? 8.268 -1.950 1.960 1.00 97.19 92 PRO A C 1
ATOM 745 O O . PRO A 1 92 ? 9.467 -1.738 2.168 1.00 97.19 92 PRO A O 1
ATOM 748 N N . PRO A 1 93 ? 7.618 -1.489 0.877 1.00 95.69 93 PRO A N 1
ATOM 749 C CA . PRO A 1 93 ? 8.238 -0.830 -0.270 1.00 95.69 93 PRO A CA 1
ATOM 750 C C . PRO A 1 93 ? 8.641 0.613 0.047 1.00 95.69 93 PRO A C 1
ATOM 752 O O . PRO A 1 93 ? 7.927 1.557 -0.278 1.00 95.69 93 PRO A O 1
ATOM 755 N N . SER A 1 94 ? 9.784 0.790 0.698 1.00 92.12 94 SER A N 1
ATOM 756 C CA . SER A 1 94 ? 10.383 2.103 0.951 1.00 92.12 94 SER A CA 1
ATOM 757 C C . SER A 1 94 ? 11.765 2.182 0.313 1.00 92.12 94 SER A C 1
ATOM 759 O O . SER A 1 94 ? 12.430 1.161 0.139 1.00 92.12 94 SER A O 1
ATOM 761 N N . SER A 1 95 ? 12.241 3.396 0.037 1.00 87.69 95 SER A N 1
ATOM 762 C CA . SER A 1 95 ? 13.602 3.626 -0.468 1.00 87.69 95 SER A CA 1
ATOM 763 C C . SER A 1 95 ? 14.711 3.169 0.488 1.00 87.69 95 SER A C 1
ATOM 765 O O . SER A 1 95 ? 15.858 3.071 0.075 1.00 87.69 95 SER A O 1
ATOM 767 N N . ARG A 1 96 ? 14.380 2.902 1.759 1.00 87.31 96 ARG A N 1
ATOM 768 C CA . ARG A 1 96 ? 15.314 2.418 2.790 1.00 87.31 96 ARG A CA 1
ATOM 769 C C . ARG A 1 96 ? 15.298 0.908 2.990 1.00 87.31 96 ARG A C 1
ATOM 771 O O . ARG A 1 96 ? 16.102 0.407 3.762 1.00 87.31 96 ARG A O 1
ATOM 778 N N . ASN A 1 97 ? 14.327 0.225 2.393 1.00 90.88 97 ASN A N 1
ATOM 779 C CA . ASN A 1 97 ? 14.232 -1.227 2.442 1.00 90.88 97 ASN A CA 1
ATOM 780 C C . ASN A 1 97 ? 14.494 -1.836 1.071 1.00 90.88 97 ASN A C 1
ATOM 782 O O . ASN A 1 97 ? 14.962 -2.960 0.984 1.00 90.88 97 ASN A O 1
ATOM 786 N N . PHE A 1 98 ? 14.096 -1.175 -0.013 1.00 94.94 98 PHE A N 1
ATOM 787 C CA . PHE A 1 98 ? 14.222 -1.733 -1.351 1.00 94.94 98 PHE A CA 1
ATOM 788 C C . PHE A 1 98 ? 15.447 -1.172 -2.056 1.00 94.94 98 PHE A C 1
ATOM 790 O O . PHE A 1 98 ? 15.767 0.007 -1.908 1.00 94.94 98 PHE A O 1
ATOM 797 N N . TYR A 1 99 ? 16.070 -1.990 -2.906 1.00 95.06 99 TYR A N 1
ATOM 798 C CA . TYR A 1 99 ? 17.012 -1.477 -3.897 1.00 95.06 99 TYR A CA 1
ATOM 799 C C . TYR A 1 99 ? 16.358 -0.343 -4.700 1.00 95.06 99 TYR A C 1
ATOM 801 O O . TYR A 1 99 ? 15.181 -0.434 -5.060 1.00 95.06 99 TYR A O 1
ATOM 809 N N . SER A 1 100 ? 17.122 0.713 -5.001 1.00 92.00 100 SER A N 1
ATOM 810 C CA . SER A 1 100 ? 16.608 1.943 -5.632 1.00 92.00 100 SER A CA 1
ATOM 811 C C . SER A 1 100 ? 15.766 1.663 -6.882 1.00 92.00 100 SER A C 1
ATOM 813 O O . SER A 1 100 ? 14.641 2.148 -6.994 1.00 92.00 100 SER A O 1
ATOM 815 N N . GLU A 1 101 ? 16.259 0.818 -7.790 1.00 93.44 101 GLU A N 1
ATOM 816 C CA . GLU A 1 101 ? 15.550 0.483 -9.028 1.00 93.44 101 GLU A CA 1
ATOM 817 C C . GLU A 1 101 ? 14.311 -0.394 -8.776 1.00 93.44 101 GLU A C 1
ATOM 819 O O . GLU A 1 101 ? 13.275 -0.184 -9.408 1.00 93.44 101 GLU A O 1
ATOM 824 N N . CYS A 1 102 ? 14.347 -1.304 -7.794 1.00 96.81 102 CYS A N 1
ATOM 825 C CA . CYS A 1 102 ? 13.150 -2.040 -7.376 1.00 96.81 102 CYS A CA 1
ATOM 826 C C . CYS A 1 102 ? 12.081 -1.097 -6.795 1.00 96.81 102 CYS A C 1
ATOM 828 O O . CYS A 1 102 ? 10.893 -1.250 -7.088 1.00 96.81 102 CYS A O 1
ATOM 830 N N . TYR A 1 103 ? 12.483 -0.102 -5.994 1.00 95.81 103 TYR A N 1
ATOM 831 C CA . TYR A 1 103 ? 11.566 0.899 -5.440 1.00 95.81 103 TYR A CA 1
ATOM 832 C C . TYR A 1 103 ? 10.909 1.737 -6.542 1.00 95.81 103 TYR A C 1
ATOM 834 O O . TYR A 1 103 ? 9.696 1.934 -6.508 1.00 95.81 103 TYR A O 1
ATOM 842 N N . VAL A 1 104 ? 11.678 2.164 -7.552 1.00 94.00 104 VAL A N 1
ATOM 843 C CA . VAL A 1 104 ? 11.159 2.895 -8.723 1.00 94.00 104 VAL A CA 1
ATOM 844 C C . VAL A 1 104 ? 10.065 2.096 -9.427 1.00 94.00 104 VAL A C 1
ATOM 846 O O . VAL A 1 104 ? 8.982 2.630 -9.666 1.00 94.00 104 VAL A O 1
ATOM 849 N N . ARG A 1 105 ? 10.319 0.814 -9.725 1.00 96.38 105 ARG A N 1
ATOM 850 C CA . ARG A 1 105 ? 9.343 -0.056 -10.401 1.00 96.38 105 ARG A CA 1
ATOM 851 C C . ARG A 1 105 ? 8.081 -0.267 -9.567 1.00 96.38 105 ARG A C 1
ATOM 853 O O . ARG A 1 105 ? 6.975 -0.178 -10.094 1.00 96.38 105 ARG A O 1
ATOM 860 N N . TYR A 1 106 ? 8.236 -0.514 -8.266 1.00 97.88 106 TYR A N 1
ATOM 861 C CA . TYR A 1 106 ? 7.099 -0.680 -7.363 1.00 97.88 106 TYR A CA 1
ATOM 862 C C . TYR A 1 106 ? 6.244 0.591 -7.278 1.00 97.88 106 TYR A C 1
ATOM 864 O O . TYR A 1 106 ? 5.013 0.521 -7.333 1.00 97.88 106 TYR A O 1
ATOM 872 N N . LEU A 1 107 ? 6.894 1.749 -7.131 1.00 95.88 107 LEU A N 1
ATOM 873 C CA . LEU A 1 107 ? 6.227 3.044 -7.078 1.00 95.88 107 LEU A CA 1
ATOM 874 C C . LEU A 1 107 ? 5.443 3.287 -8.363 1.00 95.88 107 LEU A C 1
ATOM 876 O O . LEU A 1 107 ? 4.263 3.620 -8.291 1.00 95.88 107 LEU A O 1
ATOM 880 N N . GLU A 1 108 ? 6.069 3.076 -9.519 1.00 94.94 108 GLU A N 1
ATOM 881 C CA . GLU A 1 108 ? 5.433 3.290 -10.816 1.00 94.94 108 GLU A CA 1
ATOM 882 C C . GLU A 1 108 ? 4.162 2.451 -10.967 1.00 94.94 108 GLU A C 1
ATOM 884 O O . GLU A 1 108 ? 3.105 3.016 -11.232 1.00 94.94 108 GLU A O 1
ATOM 889 N N . LEU A 1 109 ? 4.223 1.147 -10.678 1.00 97.19 109 LEU A N 1
ATOM 890 C CA . LEU A 1 109 ? 3.057 0.260 -10.727 1.00 97.19 109 LEU A CA 1
ATOM 891 C C . LEU A 1 109 ? 1.966 0.667 -9.725 1.00 97.19 109 LEU A C 1
ATOM 893 O O . LEU A 1 109 ? 0.778 0.616 -10.042 1.00 97.19 109 LEU A O 1
ATOM 897 N N . SER A 1 110 ? 2.357 1.108 -8.526 1.00 97.06 110 SER A N 1
ATOM 898 C CA . SER A 1 110 ? 1.411 1.546 -7.489 1.00 97.06 110 SER A CA 1
ATOM 899 C C . SER A 1 110 ? 0.647 2.809 -7.893 1.00 97.06 110 SER A C 1
ATOM 901 O O . SER A 1 110 ? -0.539 2.932 -7.595 1.00 97.06 110 SER A O 1
ATOM 903 N N . LEU A 1 111 ? 1.313 3.749 -8.572 1.00 94.38 111 LEU A N 1
ATOM 904 C CA . LEU A 1 111 ? 0.687 4.985 -9.049 1.00 94.38 111 LEU A CA 1
ATOM 905 C C . LEU A 1 111 ? -0.072 4.777 -10.364 1.00 94.38 111 LEU A C 1
ATOM 907 O O . LEU A 1 111 ? -1.159 5.326 -10.544 1.00 94.38 111 LEU A O 1
ATOM 911 N N . ARG A 1 112 ? 0.454 3.937 -11.260 1.00 94.12 112 ARG A N 1
ATOM 912 C CA . ARG A 1 112 ? -0.181 3.623 -12.540 1.00 94.12 112 ARG A CA 1
ATOM 913 C C . ARG A 1 112 ? -1.511 2.902 -12.375 1.00 94.12 112 ARG A C 1
ATOM 915 O O . ARG A 1 112 ? -2.415 3.180 -13.148 1.00 94.12 112 ARG A O 1
ATOM 922 N N . TYR A 1 113 ? -1.664 2.032 -11.380 1.00 95.81 113 TYR A N 1
ATOM 923 C CA . TYR A 1 113 ? -2.879 1.231 -11.182 1.00 95.81 113 TYR A CA 1
ATOM 924 C C . TYR A 1 113 ? -3.752 1.713 -10.010 1.00 95.81 113 TYR A C 1
ATOM 926 O O . TYR A 1 113 ? -4.409 0.906 -9.353 1.00 95.81 113 TYR A O 1
ATOM 934 N N . GLN A 1 114 ? -3.806 3.025 -9.737 1.00 94.19 114 GLN A N 1
ATOM 935 C CA . GLN A 1 114 ? -4.652 3.582 -8.665 1.00 94.19 114 GLN A CA 1
ATOM 936 C C . GLN A 1 114 ? -6.150 3.271 -8.831 1.00 94.19 114 GLN A C 1
ATOM 938 O O . GLN A 1 114 ? -6.885 3.237 -7.848 1.00 94.19 114 GLN A O 1
ATOM 943 N N . ASP A 1 115 ? -6.635 3.060 -10.050 1.00 93.62 115 ASP A N 1
ATOM 944 C CA . ASP A 1 115 ? -8.025 2.678 -10.320 1.00 93.62 115 ASP A CA 1
ATOM 945 C C . ASP A 1 115 ? -8.345 1.189 -10.076 1.00 93.62 115 ASP A C 1
ATOM 947 O O . ASP A 1 115 ? -9.512 0.791 -10.104 1.00 93.62 115 ASP A O 1
ATOM 951 N N . THR A 1 116 ? -7.313 0.392 -9.799 1.00 96.19 116 THR A N 1
ATOM 952 C CA . THR A 1 116 ? -7.378 -1.066 -9.644 1.00 96.19 116 THR A CA 1
ATOM 953 C C . THR A 1 116 ? -6.901 -1.511 -8.257 1.00 96.19 116 THR A C 1
ATOM 955 O O . THR A 1 116 ? -7.451 -2.447 -7.679 1.00 96.19 116 THR A O 1
ATOM 958 N N . ILE A 1 117 ? -5.876 -0.862 -7.694 1.00 98.06 117 ILE A N 1
ATOM 959 C CA . ILE A 1 117 ? -5.299 -1.213 -6.391 1.00 98.06 117 ILE A CA 1
ATOM 960 C C . ILE A 1 117 ? -6.066 -0.508 -5.264 1.00 98.06 117 ILE A C 1
ATOM 962 O O . ILE A 1 117 ? -6.083 0.717 -5.175 1.00 98.06 117 ILE A O 1
ATOM 966 N N . LEU A 1 118 ? -6.643 -1.289 -4.349 1.00 97.06 118 LEU A N 1
ATOM 967 C CA . LEU A 1 118 ? -7.380 -0.805 -3.174 1.00 97.06 118 LEU A CA 1
ATOM 968 C C . LEU A 1 118 ? -6.465 -0.385 -2.024 1.00 97.06 118 LEU A C 1
ATOM 970 O O . LEU A 1 118 ? -6.814 0.484 -1.225 1.00 97.06 118 LEU A O 1
ATOM 974 N N . GLY A 1 119 ? -5.310 -1.036 -1.904 1.00 96.62 119 GLY A N 1
ATOM 975 C CA . GLY A 1 119 ? -4.377 -0.793 -0.820 1.00 96.62 119 GLY A CA 1
ATOM 976 C C . GLY A 1 119 ? -3.236 -1.799 -0.759 1.00 96.62 119 GLY A C 1
ATOM 977 O O . GLY A 1 119 ? -3.221 -2.832 -1.433 1.00 96.62 119 GLY A O 1
ATOM 978 N N . HIS A 1 120 ? -2.274 -1.465 0.094 1.00 98.50 120 HIS A N 1
ATOM 979 C CA . HIS A 1 120 ? -0.990 -2.139 0.226 1.00 98.50 120 HIS A CA 1
ATOM 980 C C . HIS A 1 120 ? -0.780 -2.538 1.693 1.00 98.50 120 HIS A C 1
ATOM 982 O O . HIS A 1 120 ? -0.810 -1.668 2.570 1.00 98.50 120 HIS A O 1
ATOM 988 N N . VAL A 1 121 ? -0.582 -3.831 1.973 1.00 98.00 121 VAL A N 1
ATOM 989 C CA . VAL A 1 121 ? -0.453 -4.373 3.342 1.00 98.00 121 VAL A CA 1
ATOM 990 C C . VAL A 1 121 ? 0.848 -5.153 3.541 1.00 98.00 121 VAL A C 1
ATOM 992 O O . VAL A 1 121 ? 1.120 -6.140 2.858 1.00 98.00 121 VAL A O 1
ATOM 995 N N . TYR A 1 122 ? 1.656 -4.696 4.498 1.00 98.00 122 TYR A N 1
ATOM 996 C CA . TYR A 1 122 ? 3.019 -5.175 4.739 1.00 98.00 122 TYR A CA 1
ATOM 997 C C . TYR A 1 122 ? 3.303 -5.374 6.234 1.00 98.00 122 TYR A C 1
ATOM 999 O O . TYR A 1 122 ? 2.504 -4.992 7.094 1.00 98.00 122 TYR A O 1
ATOM 1007 N N . GLY A 1 123 ? 4.450 -5.980 6.548 1.00 93.75 123 GLY A N 1
ATOM 1008 C CA . GLY A 1 123 ? 4.914 -6.237 7.912 1.00 93.75 123 GLY A CA 1
ATOM 1009 C C . GLY A 1 123 ? 6.386 -5.867 8.086 1.00 93.75 123 GLY A C 1
ATOM 1010 O O . GLY A 1 123 ? 6.771 -4.731 7.819 1.00 93.75 123 GLY A O 1
ATOM 1011 N N . HIS A 1 124 ? 7.197 -6.830 8.545 1.00 93.44 124 HIS A N 1
ATOM 1012 C CA . HIS A 1 124 ? 8.661 -6.760 8.727 1.00 93.44 124 HIS A CA 1
ATOM 1013 C C . HIS A 1 124 ? 9.161 -5.801 9.820 1.00 93.44 124 HIS A C 1
ATOM 1015 O O . HIS A 1 124 ? 9.984 -6.177 10.649 1.00 93.44 124 HIS A O 1
ATOM 1021 N N . MET A 1 125 ? 8.611 -4.591 9.888 1.00 90.44 125 MET A N 1
ATOM 1022 C CA . MET A 1 125 ? 9.051 -3.537 10.807 1.00 90.44 125 MET A CA 1
ATOM 1023 C C . MET A 1 125 ? 8.610 -3.773 12.258 1.00 90.44 125 MET A C 1
ATOM 1025 O O . MET A 1 125 ? 9.064 -3.072 13.157 1.00 90.44 125 MET A O 1
ATOM 1029 N N . ASN A 1 126 ? 7.698 -4.727 12.490 1.00 90.69 126 ASN A N 1
ATOM 1030 C CA . ASN A 1 126 ? 7.111 -5.061 13.795 1.00 90.69 126 ASN A CA 1
ATOM 1031 C C . ASN A 1 126 ? 6.502 -3.858 14.542 1.00 90.69 126 ASN A C 1
ATOM 1033 O O . ASN A 1 126 ? 6.384 -3.884 15.766 1.00 90.69 126 ASN A O 1
ATOM 1037 N N . MET A 1 127 ? 6.114 -2.812 13.812 1.00 91.12 127 MET A N 1
ATOM 1038 C CA . MET A 1 127 ? 5.637 -1.531 14.328 1.00 91.12 127 MET A CA 1
ATOM 1039 C C . MET A 1 127 ? 4.437 -1.065 13.514 1.00 91.12 127 MET A C 1
ATOM 1041 O O . MET A 1 127 ? 4.458 -1.147 12.286 1.00 91.12 127 MET A O 1
ATOM 1045 N N . ASP A 1 128 ? 3.424 -0.530 14.187 1.00 94.62 128 ASP A N 1
ATOM 1046 C CA . ASP A 1 128 ? 2.214 -0.036 13.533 1.00 94.62 128 ASP A CA 1
ATOM 1047 C C . ASP A 1 128 ? 2.443 1.342 12.905 1.00 94.62 128 ASP A C 1
ATOM 1049 O O . ASP A 1 128 ? 2.557 2.359 13.589 1.00 94.62 128 ASP A O 1
ATOM 1053 N N . HIS A 1 129 ? 2.496 1.399 11.584 1.00 95.94 129 HIS A N 1
ATOM 1054 C CA . HIS A 1 129 ? 2.582 2.676 10.896 1.00 95.94 129 HIS A CA 1
ATOM 1055 C C . HIS A 1 129 ? 2.034 2.581 9.480 1.00 95.94 129 HIS A C 1
ATOM 1057 O O . HIS A 1 129 ? 1.658 1.525 8.973 1.00 95.94 129 HIS A O 1
ATOM 1063 N N . PHE A 1 130 ? 1.995 3.735 8.838 1.00 97.88 130 PHE A N 1
ATOM 1064 C CA . PHE A 1 130 ? 1.761 3.857 7.418 1.00 97.88 130 PHE A CA 1
ATOM 1065 C C . PHE A 1 130 ? 2.764 4.859 6.864 1.00 97.88 130 PHE A C 1
ATOM 1067 O O . PHE A 1 130 ? 3.315 5.676 7.608 1.00 97.88 130 PHE A O 1
ATOM 1074 N N . PHE A 1 131 ? 2.973 4.803 5.562 1.00 97.25 131 PHE A N 1
ATOM 1075 C CA . PHE A 1 131 ? 3.708 5.822 4.833 1.00 97.25 131 PHE A CA 1
ATOM 1076 C C . PHE A 1 131 ? 3.115 5.971 3.435 1.00 97.25 131 PHE A C 1
ATOM 1078 O O . PHE A 1 131 ? 2.242 5.199 3.019 1.00 97.25 131 PHE A O 1
ATOM 1085 N N . LEU A 1 132 ? 3.564 7.008 2.740 1.00 96.81 132 LEU A N 1
ATOM 1086 C CA . LEU A 1 132 ? 3.126 7.313 1.391 1.00 96.81 132 LEU A CA 1
ATOM 1087 C C . LEU A 1 132 ? 4.258 6.993 0.426 1.00 96.81 132 LEU A C 1
ATOM 1089 O O . LEU A 1 132 ? 5.376 7.479 0.579 1.00 96.81 132 LEU A O 1
ATOM 1093 N N . VAL A 1 133 ? 3.942 6.189 -0.578 1.00 94.38 133 VAL A N 1
ATOM 1094 C CA . VAL A 1 133 ? 4.738 6.105 -1.797 1.00 94.38 133 VAL A CA 1
ATOM 1095 C C . VAL A 1 133 ? 4.468 7.395 -2.564 1.00 94.38 133 VAL A C 1
ATOM 1097 O O . VAL A 1 133 ? 3.311 7.674 -2.864 1.00 94.38 133 VAL A O 1
ATOM 1100 N N . ASP A 1 134 ? 5.502 8.195 -2.821 1.00 91.19 134 ASP A N 1
ATOM 1101 C CA . ASP A 1 134 ? 5.381 9.564 -3.337 1.00 91.19 134 ASP A CA 1
ATOM 1102 C C . ASP A 1 134 ? 6.207 9.753 -4.615 1.00 91.19 134 ASP A C 1
ATOM 1104 O O . ASP A 1 134 ? 7.436 9.643 -4.597 1.00 91.19 134 ASP A O 1
ATOM 1108 N N . ALA A 1 135 ? 5.536 10.106 -5.714 1.00 88.25 135 ALA A N 1
ATOM 1109 C CA . ALA A 1 135 ? 6.166 10.412 -6.998 1.00 88.25 135 ALA A CA 1
ATOM 1110 C C . ALA A 1 135 ? 7.251 11.499 -6.906 1.00 88.25 135 ALA A C 1
ATOM 1112 O O . ALA A 1 135 ? 8.230 11.460 -7.652 1.00 88.25 135 ALA A O 1
ATOM 1113 N N . GLY A 1 136 ? 7.101 12.465 -5.993 1.00 82.06 136 GLY A N 1
ATOM 1114 C CA . GLY A 1 136 ? 8.068 13.541 -5.772 1.00 82.06 136 GLY A CA 1
ATOM 1115 C C . GLY A 1 136 ? 9.436 13.038 -5.305 1.00 82.06 136 GLY A C 1
ATOM 1116 O O . GLY A 1 136 ? 10.455 13.660 -5.605 1.00 82.06 136 GLY A O 1
ATOM 1117 N N . GLN A 1 137 ? 9.492 11.870 -4.656 1.00 78.00 137 GLN A N 1
ATOM 1118 C CA . GLN A 1 137 ? 10.757 11.242 -4.261 1.00 78.00 137 GLN A CA 1
ATOM 1119 C C . GLN A 1 137 ? 11.581 10.764 -5.463 1.00 78.00 137 GLN A C 1
ATOM 1121 O O . GLN A 1 137 ? 12.785 10.549 -5.329 1.00 78.00 137 GLN A O 1
ATOM 1126 N N . LEU A 1 138 ? 10.959 10.612 -6.637 1.00 73.81 138 LEU A N 1
ATOM 1127 C CA . LEU A 1 138 ? 11.656 10.190 -7.848 1.00 73.81 138 LEU A CA 1
ATOM 1128 C C . LEU A 1 138 ? 12.284 11.346 -8.631 1.00 73.81 138 LEU A C 1
ATOM 1130 O O . LEU A 1 138 ? 13.256 11.113 -9.347 1.00 73.81 138 LEU A O 1
ATOM 1134 N N . GLY A 1 139 ? 11.745 12.562 -8.487 1.00 58.81 139 GLY A N 1
ATOM 1135 C CA . GLY A 1 139 ? 12.227 13.773 -9.162 1.00 58.81 139 GLY A CA 1
ATOM 1136 C C . GLY A 1 139 ? 13.324 14.531 -8.409 1.00 58.81 139 GLY A C 1
ATOM 1137 O O . GLY A 1 139 ? 14.032 15.329 -9.014 1.00 58.81 139 GLY A O 1
ATOM 1138 N N . ASN A 1 140 ? 13.495 14.272 -7.111 1.00 58.69 140 ASN A N 1
ATOM 1139 C CA . ASN A 1 140 ? 14.620 14.795 -6.346 1.00 58.69 140 ASN A CA 1
ATOM 1140 C C . ASN A 1 140 ? 15.756 13.778 -6.366 1.00 58.69 140 ASN A C 1
ATOM 1142 O O . ASN A 1 140 ? 15.538 12.601 -6.062 1.00 58.69 140 ASN A O 1
ATOM 1146 N N . ASP A 1 141 ? 16.959 14.248 -6.704 1.00 47.59 141 ASP A N 1
ATOM 1147 C CA . ASP A 1 141 ? 18.189 13.466 -6.680 1.00 47.59 141 ASP A CA 1
ATOM 1148 C C . ASP A 1 141 ? 18.256 12.743 -5.331 1.00 47.59 141 ASP A C 1
ATOM 1150 O O . ASP A 1 141 ? 18.382 13.364 -4.270 1.00 47.59 141 ASP A O 1
ATOM 1154 N N . SER A 1 142 ? 18.044 11.425 -5.344 1.00 44.28 142 SER A N 1
ATOM 1155 C CA . SER A 1 142 ? 17.806 10.637 -4.128 1.00 44.28 142 SER A CA 1
ATOM 1156 C C . SER A 1 142 ? 19.042 10.611 -3.209 1.00 44.28 142 SER A C 1
ATOM 1158 O O . SER A 1 142 ? 18.964 10.135 -2.084 1.00 44.28 142 SER A O 1
ATOM 1160 N N . ARG A 1 143 ? 20.147 11.233 -3.646 1.00 40.75 143 ARG A N 1
ATOM 1161 C CA . ARG A 1 143 ? 21.338 11.583 -2.862 1.00 40.75 143 ARG A CA 1
ATOM 1162 C C . ARG A 1 143 ? 21.121 12.730 -1.864 1.00 40.75 143 ARG A C 1
ATOM 1164 O O . ARG A 1 143 ? 21.793 12.770 -0.840 1.00 40.75 143 ARG A O 1
ATOM 1171 N N . SER A 1 144 ? 20.180 13.651 -2.095 1.00 36.56 144 SER A N 1
ATOM 1172 C CA . SER A 1 144 ? 20.009 14.847 -1.246 1.00 36.56 144 SER A CA 1
ATOM 1173 C C . SER A 1 144 ? 19.274 14.590 0.077 1.00 36.56 144 SER A C 1
ATOM 1175 O O . SER A 1 144 ? 19.327 15.441 0.965 1.00 36.56 144 SER A O 1
ATOM 1177 N N . ARG A 1 145 ? 18.580 13.456 0.238 1.00 41.69 145 ARG A N 1
ATOM 1178 C CA . ARG A 1 145 ? 17.973 13.068 1.529 1.00 41.69 145 ARG A CA 1
ATOM 1179 C C . ARG A 1 145 ? 18.817 12.063 2.320 1.00 41.69 145 ARG A C 1
ATOM 1181 O O . ARG A 1 145 ? 18.441 11.737 3.445 1.00 41.69 145 ARG A O 1
ATOM 1188 N N . ASP A 1 146 ? 19.948 11.626 1.766 1.00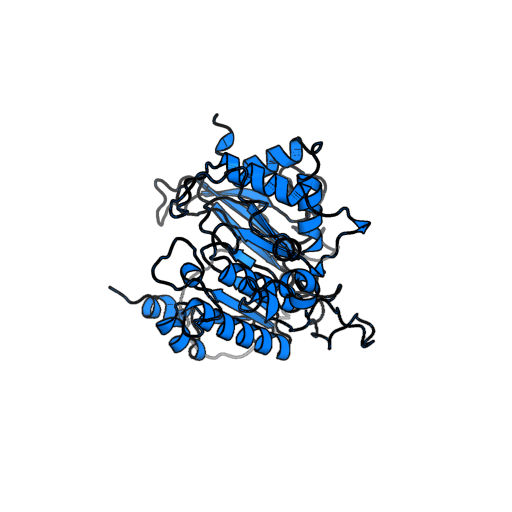 38.81 146 ASP A N 1
ATOM 1189 C CA . ASP A 1 146 ? 20.829 10.621 2.375 1.00 38.81 146 ASP A CA 1
ATOM 1190 C C . ASP A 1 146 ? 22.080 11.211 3.049 1.00 38.81 146 ASP A C 1
ATOM 1192 O O . ASP A 1 146 ? 22.672 10.579 3.918 1.00 38.81 146 ASP A O 1
ATOM 1196 N N . THR A 1 147 ? 22.458 12.458 2.763 1.00 30.33 147 THR A N 1
ATOM 1197 C CA . THR A 1 147 ? 23.748 13.019 3.216 1.00 30.33 147 THR A CA 1
ATOM 1198 C C . THR A 1 147 ? 23.756 13.691 4.593 1.00 30.33 147 THR A C 1
ATOM 1200 O O . THR A 1 147 ? 24.799 14.185 5.010 1.00 30.33 147 THR A O 1
ATOM 1203 N N . SER A 1 148 ? 22.649 13.707 5.345 1.00 29.14 148 SER A N 1
ATOM 1204 C CA . SER A 1 148 ? 22.651 14.255 6.717 1.00 29.14 148 SER A CA 1
ATOM 1205 C C . SER A 1 148 ? 22.584 13.206 7.830 1.00 29.14 148 SER A C 1
ATOM 1207 O O . SER A 1 148 ? 22.713 13.576 8.997 1.00 29.14 148 SER A O 1
ATOM 1209 N N . LEU A 1 149 ? 22.416 11.914 7.504 1.00 37.69 149 LEU A N 1
ATOM 1210 C CA . LEU A 1 149 ? 22.332 10.832 8.501 1.00 37.69 149 LEU A CA 1
ATOM 1211 C C . LEU A 1 149 ? 23.020 9.507 8.106 1.00 37.69 149 LEU A C 1
ATOM 1213 O O . LEU A 1 149 ? 23.077 8.611 8.949 1.00 37.69 149 LEU A O 1
ATOM 1217 N N . ALA A 1 150 ? 23.554 9.361 6.888 1.00 31.47 150 ALA A N 1
ATOM 1218 C CA . ALA A 1 150 ? 24.340 8.189 6.501 1.00 31.47 150 ALA A CA 1
ATOM 1219 C C . ALA A 1 150 ? 25.841 8.471 6.686 1.00 31.47 150 ALA A C 1
ATOM 1221 O O . ALA A 1 150 ? 26.437 9.240 5.938 1.00 31.47 150 ALA A O 1
ATOM 1222 N N . GLY A 1 151 ? 26.433 7.873 7.722 1.00 27.16 151 GLY A N 1
ATOM 1223 C CA . GLY A 1 151 ? 27.869 7.599 7.743 1.00 27.16 151 GLY A CA 1
ATOM 1224 C C . GLY A 1 151 ? 28.165 6.389 6.855 1.00 27.16 151 GLY A C 1
ATOM 1225 O O . GLY A 1 151 ? 27.328 5.493 6.752 1.00 27.16 151 GLY A O 1
ATOM 1226 N N . ASP A 1 152 ? 29.333 6.421 6.221 1.00 29.61 152 ASP A N 1
ATOM 1227 C CA . ASP A 1 152 ? 29.798 5.547 5.141 1.00 29.61 152 ASP A CA 1
ATOM 1228 C C . ASP A 1 152 ? 29.626 4.026 5.356 1.00 29.61 152 ASP A C 1
ATOM 1230 O O . ASP A 1 152 ? 29.774 3.500 6.460 1.00 29.61 152 ASP A O 1
ATOM 1234 N N . ASP A 1 153 ? 29.368 3.342 4.233 1.00 34.16 153 ASP A N 1
ATOM 1235 C CA . ASP A 1 153 ? 29.650 1.932 3.922 1.00 34.16 153 ASP A CA 1
ATOM 1236 C C . ASP A 1 153 ? 29.330 0.867 4.994 1.00 34.16 153 ASP A C 1
ATOM 1238 O O . ASP A 1 153 ? 30.214 0.299 5.640 1.00 34.16 153 ASP A O 1
ATOM 1242 N N . ALA A 1 154 ? 28.053 0.477 5.097 1.00 28.80 154 ALA A N 1
ATOM 1243 C CA . ALA A 1 154 ? 27.660 -0.836 5.624 1.00 28.80 154 ALA A CA 1
ATOM 1244 C C . ALA A 1 154 ? 26.280 -1.287 5.088 1.00 28.80 154 ALA A C 1
ATOM 1246 O O . ALA A 1 154 ? 25.405 -0.445 4.890 1.00 28.80 154 ALA A O 1
ATOM 1247 N N . PRO A 1 155 ? 26.031 -2.603 4.907 1.00 33.12 155 PRO A N 1
ATOM 1248 C CA . PRO A 1 155 ? 24.723 -3.115 4.495 1.00 33.12 155 PRO A CA 1
ATOM 1249 C C . PRO A 1 155 ? 23.639 -2.729 5.515 1.00 33.12 155 PRO A C 1
ATOM 1251 O O . PRO A 1 155 ? 23.799 -2.959 6.722 1.00 33.12 155 PRO A O 1
ATOM 1254 N N . SER A 1 156 ? 22.534 -2.170 5.020 1.00 40.56 156 SER A N 1
ATOM 1255 C CA . SER A 1 156 ? 21.381 -1.603 5.739 1.00 40.56 156 SER A CA 1
ATOM 1256 C C . SER A 1 156 ? 20.507 -2.657 6.435 1.00 40.56 156 SER A C 1
ATOM 1258 O O . SER A 1 156 ? 19.285 -2.695 6.320 1.00 40.56 156 SER A O 1
ATOM 1260 N N . THR A 1 157 ? 21.114 -3.481 7.287 1.00 39.00 157 THR A N 1
ATOM 1261 C CA . THR A 1 157 ? 20.351 -4.089 8.383 1.00 39.00 157 THR A CA 1
ATOM 1262 C C . THR A 1 157 ? 19.734 -2.968 9.221 1.00 39.00 157 THR A C 1
ATOM 1264 O O . THR A 1 157 ? 20.386 -1.951 9.447 1.00 39.00 157 THR A O 1
ATOM 1267 N N . LEU A 1 158 ? 18.493 -3.146 9.683 1.00 42.56 158 LEU A N 1
ATOM 1268 C CA . LEU A 1 158 ? 17.738 -2.278 10.603 1.00 42.56 158 LEU A CA 1
ATOM 1269 C C . LEU A 1 158 ? 18.498 -1.982 11.923 1.00 42.56 158 LEU A C 1
ATOM 1271 O O . LEU A 1 158 ? 18.098 -2.387 13.012 1.00 42.56 158 LEU A O 1
ATOM 1275 N N . LYS A 1 159 ? 19.606 -1.244 11.833 1.00 39.84 159 LYS A N 1
ATOM 1276 C CA . LYS A 1 159 ? 20.410 -0.670 12.918 1.00 39.84 159 LYS A CA 1
ATOM 1277 C C . LYS A 1 159 ? 20.041 0.791 13.179 1.00 39.84 159 LYS A C 1
ATOM 1279 O O . LYS A 1 159 ? 20.664 1.442 14.013 1.00 39.84 159 LYS A O 1
ATOM 1284 N N . HIS A 1 160 ? 19.020 1.323 12.510 1.00 50.12 160 HIS A N 1
ATOM 1285 C CA . HIS A 1 160 ? 18.518 2.660 12.798 1.00 50.12 160 HIS A CA 1
ATOM 1286 C C . HIS A 1 160 ? 17.527 2.601 13.958 1.00 50.12 160 HIS A C 1
ATOM 1288 O O . HIS A 1 160 ? 16.553 1.849 13.941 1.00 50.12 160 HIS A O 1
ATOM 1294 N N . SER A 1 161 ? 17.817 3.366 15.013 1.00 60.56 161 SER A N 1
ATOM 1295 C CA . SER A 1 161 ? 17.040 3.334 16.251 1.00 60.56 161 SER A CA 1
ATOM 1296 C C . SER A 1 161 ? 15.557 3.619 15.982 1.00 60.56 161 SER A C 1
ATOM 1298 O O . SER A 1 161 ? 15.230 4.452 15.143 1.00 60.56 161 SER A O 1
ATOM 1300 N N . LYS A 1 162 ? 14.656 2.985 16.742 1.00 67.12 162 LYS A N 1
ATOM 1301 C CA . LYS A 1 162 ? 13.197 3.228 16.746 1.00 67.12 162 LYS A CA 1
ATOM 1302 C C . LYS A 1 162 ? 12.847 4.721 16.582 1.00 67.12 162 LYS A C 1
ATOM 1304 O O . LYS A 1 162 ? 12.020 5.105 15.757 1.00 67.12 162 LYS A O 1
ATOM 1309 N N . LYS A 1 163 ? 13.565 5.586 17.312 1.00 68.88 163 LYS A N 1
ATOM 1310 C CA . LYS A 1 163 ? 13.403 7.049 17.289 1.00 68.88 163 LYS A CA 1
ATOM 1311 C C . LYS A 1 163 ? 13.592 7.666 15.899 1.00 68.88 163 LYS A C 1
ATOM 1313 O O . LYS A 1 163 ? 12.927 8.658 15.611 1.00 68.88 163 LYS A O 1
ATOM 1318 N N . GLU A 1 164 ? 14.446 7.097 15.056 1.00 83.75 164 GLU A N 1
ATOM 1319 C CA . GLU A 1 164 ? 14.727 7.607 13.713 1.00 83.75 164 GLU A CA 1
ATOM 1320 C C . GLU A 1 164 ? 13.574 7.349 12.742 1.00 83.75 164 GLU A C 1
ATOM 1322 O O . GLU A 1 164 ? 13.167 8.281 12.054 1.00 83.75 164 GLU A O 1
ATOM 1327 N N . LEU A 1 165 ? 12.950 6.163 12.759 1.00 88.50 165 LEU A N 1
ATOM 1328 C CA . LEU A 1 165 ? 11.793 5.887 11.895 1.00 88.50 165 LEU A CA 1
ATOM 1329 C C . LEU A 1 165 ? 10.623 6.835 12.197 1.00 88.50 165 LEU A C 1
ATOM 1331 O O . LEU A 1 165 ? 10.032 7.412 11.290 1.00 88.50 165 LEU A O 1
ATOM 1335 N N . TYR A 1 166 ? 10.314 7.056 13.478 1.00 91.56 166 TYR A N 1
ATOM 1336 C CA . TYR A 1 166 ? 9.254 7.990 13.869 1.00 91.56 166 TYR A CA 1
ATOM 1337 C C . TYR A 1 166 ? 9.535 9.429 13.405 1.00 91.56 166 TYR A C 1
ATOM 1339 O O . TYR A 1 166 ? 8.634 10.096 12.895 1.00 91.56 166 TYR A O 1
ATOM 1347 N N . LYS A 1 167 ? 10.770 9.924 13.577 1.00 91.75 167 LYS A N 1
ATOM 1348 C CA . LYS A 1 167 ? 11.153 11.267 13.109 1.00 91.75 167 LYS A CA 1
ATOM 1349 C C . LYS A 1 167 ? 11.050 11.374 11.592 1.00 91.75 167 LYS A C 1
ATOM 1351 O O . LYS A 1 167 ? 10.535 12.374 11.104 1.00 91.75 167 LYS A O 1
ATOM 1356 N N . LEU A 1 168 ? 11.507 10.347 10.880 1.00 90.88 168 LEU A N 1
ATOM 1357 C CA . LEU A 1 168 ? 11.485 10.302 9.427 1.00 90.88 168 LEU A CA 1
ATOM 1358 C C . LEU A 1 168 ? 10.060 10.359 8.878 1.00 90.88 168 LEU A C 1
ATOM 1360 O O . LEU A 1 168 ? 9.777 11.220 8.053 1.00 90.88 168 LEU A O 1
ATOM 1364 N N . LEU A 1 169 ? 9.145 9.540 9.405 1.00 94.19 169 LEU A N 1
ATOM 1365 C CA . LEU A 1 169 ? 7.735 9.600 9.009 1.00 94.19 169 LEU A CA 1
ATOM 1366 C C . LEU A 1 169 ? 7.141 10.991 9.257 1.00 94.19 169 LEU A C 1
ATOM 1368 O O . LEU A 1 169 ? 6.441 11.533 8.409 1.00 94.19 169 LEU A O 1
ATOM 1372 N N . LEU A 1 170 ? 7.439 11.612 10.406 1.00 95.00 170 LEU A N 1
ATOM 1373 C CA . LEU A 1 170 ? 6.968 12.972 10.676 1.00 95.00 170 LEU A CA 1
ATOM 1374 C C . LEU A 1 170 ? 7.544 14.015 9.714 1.00 95.00 170 LEU A C 1
ATOM 1376 O O . LEU A 1 170 ? 6.850 14.994 9.441 1.00 95.00 170 LEU A O 1
ATOM 1380 N N . GLN A 1 171 ? 8.777 13.827 9.240 1.00 92.69 171 GLN A N 1
ATOM 1381 C CA . GLN A 1 171 ? 9.382 14.689 8.230 1.00 92.69 171 GLN A CA 1
ATOM 1382 C C . GLN A 1 171 ? 8.689 14.501 6.878 1.00 92.69 171 GLN A C 1
ATOM 1384 O O . GLN A 1 171 ? 8.239 15.482 6.300 1.00 92.69 171 GLN A O 1
ATOM 1389 N N . GLU A 1 172 ? 8.499 13.261 6.425 1.00 92.56 172 GLU A N 1
ATOM 1390 C CA . GLU A 1 172 ? 7.777 12.962 5.179 1.00 92.56 172 GLU A CA 1
ATOM 1391 C C . GLU A 1 172 ? 6.355 13.537 5.195 1.00 92.56 172 GLU A C 1
ATOM 1393 O O . GLU A 1 172 ? 5.902 14.144 4.228 1.00 92.56 172 GLU A O 1
ATOM 1398 N N . PHE A 1 173 ? 5.665 13.426 6.329 1.00 95.75 173 PHE A N 1
ATOM 1399 C CA . PHE A 1 173 ? 4.346 14.021 6.521 1.00 95.75 173 PHE A CA 1
ATOM 1400 C C . PHE A 1 173 ? 4.359 15.554 6.556 1.00 95.75 173 PHE A C 1
ATOM 1402 O O . PHE A 1 173 ? 3.360 16.177 6.195 1.00 95.75 173 PHE A O 1
ATOM 1409 N N . ALA A 1 174 ? 5.444 16.170 7.030 1.00 93.88 174 ALA A N 1
ATOM 1410 C CA . ALA A 1 174 ? 5.612 17.622 7.030 1.00 93.88 174 ALA A CA 1
ATOM 1411 C C . ALA A 1 174 ? 5.944 18.168 5.634 1.00 93.88 174 ALA A C 1
ATOM 1413 O O . ALA A 1 174 ? 5.564 19.298 5.335 1.00 93.88 174 ALA A O 1
ATOM 1414 N N . ASP A 1 175 ? 6.587 17.355 4.796 1.00 92.75 175 ASP A N 1
ATOM 1415 C CA . ASP A 1 175 ? 6.943 17.688 3.415 1.00 92.75 175 ASP A CA 1
ATOM 1416 C C . ASP A 1 175 ? 5.751 17.590 2.446 1.00 92.75 175 ASP A C 1
ATOM 1418 O O . ASP A 1 175 ? 5.853 18.022 1.297 1.00 92.75 175 ASP A O 1
ATOM 1422 N N . LEU A 1 176 ? 4.609 17.044 2.890 1.00 93.88 176 LEU A N 1
ATOM 1423 C CA . LEU A 1 176 ? 3.401 16.984 2.071 1.00 93.88 176 LEU A CA 1
ATOM 1424 C C . LEU A 1 176 ? 2.932 18.394 1.668 1.00 93.88 176 LEU A C 1
ATOM 1426 O O . LEU A 1 176 ? 2.803 19.268 2.535 1.00 93.88 176 LEU A O 1
ATOM 1430 N N . PRO A 1 177 ? 2.574 18.612 0.386 1.00 92.44 177 PRO A N 1
ATOM 1431 C CA . PRO A 1 177 ? 1.980 19.866 -0.058 1.00 92.44 177 PRO A CA 1
ATOM 1432 C C . PRO A 1 177 ? 0.734 20.219 0.757 1.00 92.44 177 PRO A C 1
ATOM 1434 O O . PRO A 1 177 ? 0.008 19.338 1.223 1.00 92.44 177 PRO A O 1
ATOM 1437 N N . GLY A 1 178 ? 0.442 21.515 0.896 1.00 89.50 178 GLY A N 1
ATOM 1438 C CA . GLY A 1 178 ? -0.822 21.973 1.477 1.00 89.50 178 GLY A CA 1
ATOM 1439 C C . GLY A 1 178 ? -2.035 21.517 0.655 1.00 89.50 178 GLY A C 1
ATOM 1440 O O . GLY A 1 178 ? -1.910 21.198 -0.522 1.00 89.50 178 GLY A O 1
ATOM 1441 N N . ALA A 1 179 ? -3.231 21.524 1.255 1.00 84.06 179 ALA A N 1
ATOM 1442 C CA . ALA A 1 179 ? -4.447 20.957 0.653 1.00 84.06 179 ALA A CA 1
ATOM 1443 C C . ALA A 1 179 ? -4.767 21.463 -0.770 1.00 84.06 179 ALA A C 1
ATOM 1445 O O . ALA A 1 179 ? -5.234 20.688 -1.592 1.00 84.06 179 ALA A O 1
ATOM 1446 N N . GLN A 1 180 ? -4.479 22.733 -1.079 1.00 81.75 180 GLN A N 1
ATOM 1447 C CA . GLN A 1 180 ? -4.719 23.316 -2.408 1.00 81.75 180 GLN A CA 1
ATOM 1448 C C . GLN A 1 180 ? -3.731 22.832 -3.487 1.00 81.75 180 GLN A C 1
ATOM 1450 O O . GLN A 1 180 ? -4.055 22.887 -4.666 1.00 81.75 180 GLN A O 1
ATOM 1455 N N . GLY A 1 181 ? -2.538 22.366 -3.100 1.00 83.56 181 GLY A N 1
ATOM 1456 C CA . GLY A 1 181 ? -1.498 21.874 -4.014 1.00 83.56 181 GLY A CA 1
ATOM 1457 C C . GLY A 1 181 ? -1.322 20.354 -3.990 1.00 83.56 181 GLY 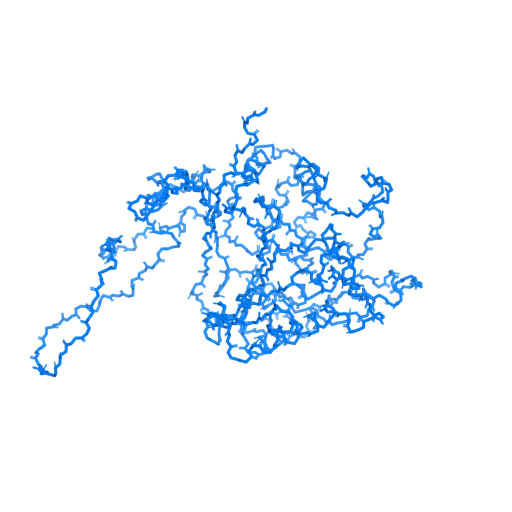A C 1
ATOM 1458 O O . GLY A 1 181 ? -0.405 19.831 -4.620 1.00 83.56 181 GLY A O 1
ATOM 1459 N N . LEU A 1 182 ? -2.157 19.638 -3.235 1.00 91.00 182 LEU A N 1
ATOM 1460 C CA . LEU A 1 182 ? -2.030 18.200 -3.057 1.00 91.00 182 LEU A CA 1
ATOM 1461 C C . LEU A 1 182 ? -2.679 17.457 -4.230 1.00 91.00 182 LEU A C 1
ATOM 1463 O O . LEU A 1 182 ? -3.898 17.303 -4.290 1.00 91.00 182 LEU A O 1
ATOM 1467 N N . ASN A 1 183 ? -1.848 16.959 -5.145 1.00 92.25 183 ASN A N 1
ATOM 1468 C CA . ASN A 1 183 ? -2.288 16.039 -6.185 1.00 92.25 183 ASN A CA 1
ATOM 1469 C C . ASN A 1 183 ? -2.124 14.589 -5.713 1.00 92.25 183 ASN A C 1
ATOM 1471 O O . ASN A 1 183 ? -1.021 14.053 -5.668 1.00 92.25 183 ASN A O 1
ATOM 1475 N N . HIS A 1 184 ? -3.243 13.957 -5.383 1.00 93.50 184 HIS A N 1
ATOM 1476 C CA . HIS A 1 184 ? -3.312 12.576 -4.913 1.00 93.50 184 HIS A CA 1
ATOM 1477 C C . HIS A 1 184 ? -2.898 11.522 -5.961 1.00 93.50 184 HIS A C 1
ATOM 1479 O O . HIS A 1 184 ? -2.599 10.393 -5.582 1.00 93.50 184 HIS A O 1
ATOM 1485 N N . ASP A 1 185 ? -2.816 11.868 -7.250 1.00 91.50 185 ASP A N 1
ATOM 1486 C CA . ASP A 1 185 ? -2.291 10.969 -8.292 1.00 91.50 185 ASP A CA 1
ATOM 1487 C C . ASP A 1 185 ? -0.816 10.616 -8.039 1.00 91.50 185 ASP A C 1
ATOM 1489 O O . ASP A 1 185 ? -0.311 9.615 -8.526 1.00 91.50 185 ASP A O 1
ATOM 1493 N N . ASN A 1 186 ? -0.124 11.429 -7.238 1.00 92.31 186 ASN A N 1
ATOM 1494 C CA . ASN A 1 186 ? 1.278 11.230 -6.892 1.00 92.31 186 ASN A CA 1
ATOM 1495 C C . ASN A 1 186 ? 1.496 10.296 -5.698 1.00 92.31 186 ASN A C 1
ATOM 1497 O O . ASN A 1 186 ? 2.650 10.074 -5.339 1.00 92.31 186 ASN A O 1
ATOM 1501 N N . TYR A 1 187 ? 0.432 9.800 -5.058 1.00 95.06 187 TYR A N 1
ATOM 1502 C CA . TYR A 1 187 ? 0.543 9.095 -3.785 1.00 95.06 187 TYR A CA 1
ATOM 1503 C C . TYR A 1 187 ? -0.160 7.743 -3.792 1.00 95.06 187 TYR A C 1
ATOM 1505 O O . TYR A 1 187 ? -1.319 7.647 -4.175 1.00 95.06 187 TYR A O 1
ATOM 1513 N N . ALA A 1 188 ? 0.499 6.719 -3.261 1.00 96.81 188 ALA A N 1
ATOM 1514 C CA . ALA A 1 188 ? -0.142 5.478 -2.832 1.00 96.81 188 ALA A CA 1
ATOM 1515 C C . ALA A 1 188 ? 0.121 5.254 -1.338 1.00 96.81 188 ALA A C 1
ATOM 1517 O O . ALA A 1 188 ? 1.125 5.716 -0.794 1.00 96.81 188 ALA A O 1
ATOM 1518 N N . VAL A 1 189 ? -0.790 4.564 -0.652 1.00 97.62 189 VAL A N 1
ATOM 1519 C CA . VAL A 1 189 ? -0.699 4.363 0.801 1.00 97.62 189 VAL A CA 1
ATOM 1520 C C . VAL A 1 189 ? -0.247 2.951 1.111 1.00 97.62 189 VAL A C 1
ATOM 1522 O O . VAL A 1 189 ? -0.893 1.988 0.703 1.00 97.62 189 VAL A O 1
ATOM 1525 N N . VAL A 1 190 ? 0.791 2.835 1.934 1.00 98.44 190 VAL A N 1
ATOM 1526 C CA . VAL A 1 190 ? 1.280 1.558 2.449 1.00 98.44 190 VAL A CA 1
ATOM 1527 C C . VAL A 1 190 ? 0.960 1.440 3.928 1.00 98.44 190 VAL A C 1
ATOM 1529 O O . VAL A 1 190 ? 1.371 2.275 4.730 1.00 98.44 190 VAL A O 1
ATOM 1532 N N . ASN A 1 191 ? 0.240 0.381 4.296 1.00 98.06 191 ASN A N 1
ATOM 1533 C CA . ASN A 1 191 ? -0.046 0.033 5.682 1.00 98.06 191 ASN A CA 1
ATOM 1534 C C . ASN A 1 191 ? 0.947 -1.025 6.163 1.00 98.06 191 ASN A C 1
ATOM 1536 O O . ASN A 1 191 ? 1.050 -2.096 5.562 1.00 98.06 191 ASN A O 1
ATOM 1540 N N . VAL A 1 192 ? 1.621 -0.758 7.280 1.00 97.06 192 VAL A N 1
ATOM 1541 C CA . VAL A 1 192 ? 2.530 -1.703 7.931 1.00 97.06 192 VAL A CA 1
ATOM 1542 C C . VAL A 1 192 ? 1.933 -2.137 9.264 1.00 97.06 192 VAL A C 1
ATOM 1544 O O . VAL A 1 192 ? 1.749 -1.333 10.180 1.00 97.06 192 VAL A O 1
ATOM 1547 N N . ALA A 1 193 ? 1.576 -3.416 9.351 1.00 95.06 193 ALA A N 1
ATOM 1548 C CA . ALA A 1 193 ? 0.932 -3.987 10.525 1.00 95.06 193 ALA A CA 1
ATOM 1549 C C . ALA A 1 193 ? 1.952 -4.312 11.638 1.00 95.06 193 ALA A C 1
ATOM 1551 O O . ALA A 1 193 ? 3.106 -4.650 11.350 1.00 95.06 193 ALA A O 1
ATOM 1552 N N . PRO A 1 194 ? 1.533 -4.260 12.917 1.00 92.19 194 PRO A N 1
ATOM 1553 C CA . PRO A 1 194 ? 2.351 -4.741 14.025 1.00 92.19 194 PRO A CA 1
ATOM 1554 C C . PRO A 1 194 ? 2.496 -6.270 13.994 1.00 92.19 194 PRO A C 1
ATOM 1556 O O . PRO A 1 194 ? 1.777 -6.970 13.280 1.00 92.19 194 PRO A O 1
ATOM 1559 N N . SER A 1 195 ? 3.425 -6.798 14.790 1.00 88.94 195 SER A N 1
ATOM 1560 C CA . SER A 1 195 ? 3.731 -8.231 14.807 1.00 88.94 195 SER A CA 1
ATOM 1561 C C . SER A 1 195 ? 2.920 -9.005 15.841 1.00 88.94 195 SER A C 1
ATOM 1563 O O . SER A 1 195 ? 2.673 -8.521 16.945 1.00 88.94 195 SER A O 1
ATOM 1565 N N . VAL A 1 196 ? 2.578 -10.250 15.506 1.00 86.19 196 VAL A N 1
ATOM 1566 C CA . VAL A 1 196 ? 2.108 -11.258 16.473 1.00 86.19 196 VAL A CA 1
ATOM 1567 C C . VAL A 1 196 ? 3.291 -11.862 17.242 1.00 86.19 196 VAL A C 1
ATOM 1569 O O . VAL A 1 196 ? 3.132 -12.323 18.369 1.00 86.19 196 VAL A O 1
ATOM 1572 N N . VAL A 1 197 ? 4.497 -11.841 16.665 1.00 78.88 197 VAL A N 1
ATOM 1573 C CA . VAL A 1 197 ? 5.704 -12.341 17.331 1.00 78.88 197 VAL A CA 1
ATOM 1574 C C . VAL A 1 197 ? 6.266 -11.235 18.237 1.00 78.88 197 VAL A C 1
ATOM 1576 O O . VAL A 1 197 ? 6.365 -10.085 17.795 1.00 78.88 197 VAL A O 1
ATOM 1579 N N . PRO A 1 198 ? 6.639 -11.528 19.497 1.00 64.19 198 PRO A N 1
ATOM 1580 C CA . PRO A 1 198 ? 6.934 -10.485 20.472 1.00 64.19 198 PRO A CA 1
ATOM 1581 C C . PRO A 1 198 ? 8.226 -9.716 20.144 1.00 64.19 198 PRO A C 1
ATOM 1583 O O . PRO A 1 198 ? 9.332 -10.138 20.462 1.00 64.19 198 PRO A O 1
ATOM 1586 N N . THR A 1 199 ? 8.077 -8.546 19.523 1.00 71.69 199 THR A N 1
ATOM 1587 C CA . THR A 1 199 ? 9.017 -7.406 19.647 1.00 71.69 199 THR A CA 1
ATOM 1588 C C . THR A 1 199 ? 8.441 -6.335 20.583 1.00 71.69 199 THR A C 1
ATOM 1590 O O . THR A 1 199 ? 9.166 -5.625 21.276 1.00 71.69 199 THR A O 1
ATOM 1593 N N . TYR A 1 200 ? 7.111 -6.254 20.608 1.00 82.38 200 TYR A N 1
ATOM 1594 C CA . TYR A 1 200 ? 6.269 -5.428 21.466 1.00 82.38 200 TYR A CA 1
ATOM 1595 C C . TYR A 1 200 ? 5.089 -6.291 21.940 1.00 82.38 200 TYR A C 1
ATOM 1597 O O . TYR A 1 200 ? 5.161 -7.517 21.848 1.00 82.38 200 TYR A O 1
ATOM 1605 N N . LEU A 1 201 ? 3.992 -5.680 22.409 1.00 84.81 201 LEU A N 1
ATOM 1606 C CA . LEU A 1 201 ? 2.751 -6.425 22.625 1.00 84.81 201 LEU A CA 1
ATOM 1607 C C . LEU A 1 201 ? 2.305 -7.081 21.305 1.00 84.81 201 LEU A C 1
ATOM 1609 O O . LEU A 1 201 ? 2.125 -6.354 20.324 1.00 84.81 201 LEU A O 1
ATOM 1613 N N . PRO A 1 202 ? 2.127 -8.416 21.277 1.00 89.62 202 PRO A N 1
ATOM 1614 C CA . PRO A 1 202 ? 1.594 -9.116 20.120 1.00 89.62 202 PRO A CA 1
ATOM 1615 C C . PRO A 1 202 ? 0.263 -8.515 19.685 1.00 89.62 202 PRO A C 1
ATOM 1617 O O . PRO A 1 202 ? -0.618 -8.302 20.519 1.00 89.62 202 PRO A O 1
ATOM 1620 N N . SER A 1 203 ? 0.106 -8.258 18.391 1.00 91.38 203 SER A N 1
ATOM 1621 C CA . SER A 1 203 ? -1.068 -7.567 17.868 1.00 91.38 203 SER A CA 1
ATOM 1622 C C . SER A 1 203 ? -1.512 -8.117 16.523 1.00 91.38 203 SER A C 1
ATOM 1624 O O . SER A 1 203 ? -0.712 -8.632 15.748 1.00 91.38 203 SER A O 1
ATOM 1626 N N . PHE A 1 204 ? -2.800 -7.965 16.232 1.00 91.62 204 PHE A N 1
ATOM 1627 C CA . PHE A 1 204 ? -3.381 -8.269 14.928 1.00 91.62 204 PHE A CA 1
ATOM 1628 C C . PHE A 1 204 ? -4.397 -7.199 14.530 1.00 91.62 204 PHE A C 1
ATOM 1630 O O . PHE A 1 204 ? -4.852 -6.398 15.355 1.00 91.62 204 PHE A O 1
ATOM 1637 N N . ARG A 1 205 ? -4.752 -7.185 13.246 1.00 93.44 205 ARG A N 1
ATOM 1638 C CA . ARG A 1 205 ? -5.642 -6.189 12.656 1.00 93.44 205 ARG A CA 1
ATOM 1639 C C . ARG A 1 205 ? -6.773 -6.856 11.885 1.00 93.44 205 ARG A C 1
ATOM 1641 O O . ARG A 1 205 ? -6.546 -7.829 11.177 1.00 93.44 205 ARG A O 1
ATOM 1648 N N . ILE A 1 206 ? -7.975 -6.303 12.009 1.00 92.50 206 ILE A N 1
ATOM 1649 C CA . ILE A 1 206 ? -9.152 -6.690 11.228 1.00 92.50 206 ILE A CA 1
ATOM 1650 C C . ILE A 1 206 ? -9.536 -5.498 10.361 1.00 92.50 206 ILE A C 1
ATOM 1652 O O . ILE A 1 206 ? -9.874 -4.445 10.900 1.00 92.50 206 ILE A O 1
ATOM 1656 N N . TYR A 1 207 ? -9.475 -5.658 9.043 1.00 94.00 207 TYR A N 1
ATOM 1657 C CA . TYR A 1 207 ? -9.935 -4.658 8.081 1.00 94.00 207 TYR A CA 1
ATOM 1658 C C . TYR A 1 207 ? -11.413 -4.881 7.758 1.00 94.00 207 TYR A C 1
ATOM 1660 O O . TYR A 1 207 ? -11.852 -6.023 7.642 1.00 94.00 207 TYR A O 1
ATOM 1668 N N . ALA A 1 208 ? -12.161 -3.796 7.568 1.00 92.50 208 ALA A N 1
ATOM 1669 C CA . ALA A 1 208 ? -13.469 -3.842 6.927 1.00 92.50 208 ALA A CA 1
ATOM 1670 C C . ALA A 1 208 ? -13.444 -3.035 5.631 1.00 92.50 208 ALA A C 1
ATOM 1672 O O . ALA A 1 208 ? -12.715 -2.048 5.494 1.00 92.50 208 ALA A O 1
ATOM 1673 N N . TYR A 1 209 ? -14.272 -3.462 4.692 1.00 92.94 209 TYR A N 1
ATOM 1674 C CA . TYR A 1 209 ? -14.393 -2.895 3.361 1.00 92.94 209 TYR A CA 1
ATOM 1675 C C . TYR A 1 209 ? -15.869 -2.742 3.002 1.00 92.94 209 TYR A C 1
ATOM 1677 O O . TYR A 1 209 ? -16.743 -3.346 3.627 1.00 92.94 209 TYR A O 1
ATOM 1685 N N . ASN A 1 210 ? -16.144 -1.893 2.022 1.00 92.44 210 ASN A N 1
ATOM 1686 C CA . ASN A 1 210 ? -17.493 -1.620 1.563 1.00 92.44 210 ASN A CA 1
ATOM 1687 C C . ASN A 1 210 ? -17.990 -2.763 0.668 1.00 92.44 210 ASN A C 1
ATOM 1689 O O . ASN A 1 210 ? -17.314 -3.153 -0.279 1.00 92.44 210 ASN A O 1
ATOM 1693 N N . THR A 1 211 ? -19.176 -3.289 0.952 1.00 91.81 211 THR A N 1
ATOM 1694 C CA . THR A 1 211 ? -19.830 -4.354 0.171 1.00 91.81 211 THR A CA 1
ATOM 1695 C C . THR A 1 211 ? -21.032 -3.841 -0.624 1.00 91.81 211 THR A C 1
ATOM 1697 O O . THR A 1 211 ? -21.784 -4.624 -1.197 1.00 91.81 211 THR A O 1
ATOM 1700 N N . THR A 1 212 ? -21.236 -2.523 -0.640 1.00 90.25 212 THR A N 1
ATOM 1701 C CA . THR A 1 212 ? -22.377 -1.852 -1.265 1.00 90.25 212 THR A CA 1
ATOM 1702 C C . THR A 1 212 ? -21.919 -0.866 -2.336 1.00 90.25 212 THR A C 1
ATOM 1704 O O . THR A 1 212 ? -20.779 -0.400 -2.331 1.00 90.25 212 THR A O 1
ATOM 1707 N N . GLY A 1 213 ? -22.830 -0.521 -3.244 1.00 89.38 213 GLY A N 1
ATOM 1708 C CA . GLY A 1 213 ? -22.559 0.364 -4.375 1.00 89.38 213 GLY A CA 1
ATOM 1709 C C . GLY A 1 213 ? -22.399 -0.396 -5.689 1.00 89.38 213 GLY A C 1
ATOM 1710 O O . GLY A 1 213 ? -22.566 -1.612 -5.748 1.00 89.38 213 GLY A O 1
ATOM 1711 N N . SER A 1 214 ? -22.117 0.344 -6.757 1.00 88.56 214 SER A N 1
ATOM 1712 C CA . SER A 1 214 ? -21.887 -0.211 -8.089 1.00 88.56 214 SER A CA 1
ATOM 1713 C C . SER A 1 214 ? -20.421 -0.587 -8.299 1.00 88.56 214 SER A C 1
ATOM 1715 O O . SER A 1 214 ? -19.516 -0.002 -7.700 1.00 88.56 214 SER A O 1
ATOM 1717 N N . LEU A 1 215 ? -20.196 -1.555 -9.190 1.00 88.06 215 LEU A N 1
ATOM 1718 C CA . LEU A 1 215 ? -18.862 -1.897 -9.669 1.00 88.06 215 LEU A CA 1
ATOM 1719 C C . LEU A 1 215 ? -18.217 -0.679 -10.332 1.00 88.06 215 LEU A C 1
ATOM 1721 O O . LEU A 1 215 ? -18.835 0.015 -11.144 1.00 88.06 215 LEU A O 1
ATOM 1725 N N . TYR A 1 216 ? -16.957 -0.435 -9.986 1.00 89.00 216 TYR A N 1
ATOM 1726 C CA . TYR A 1 216 ? -16.159 0.559 -10.675 1.00 89.00 216 TYR A CA 1
ATOM 1727 C C . TYR A 1 216 ? -15.775 0.034 -12.056 1.00 89.00 216 TYR A C 1
ATOM 1729 O O . TYR A 1 216 ? -15.182 -1.033 -12.177 1.00 89.00 216 TYR A O 1
ATOM 1737 N N . THR A 1 217 ? -16.098 0.794 -13.098 1.00 85.00 217 THR A N 1
ATOM 1738 C CA . THR A 1 217 ? -15.623 0.503 -14.451 1.00 85.00 217 THR A CA 1
ATOM 1739 C C . THR A 1 217 ? -14.388 1.347 -14.708 1.00 85.00 217 THR A C 1
ATOM 1741 O O . THR A 1 217 ? -14.476 2.576 -14.743 1.00 85.00 217 THR A O 1
ATOM 1744 N N . ALA A 1 218 ? -13.241 0.691 -14.876 1.00 81.56 218 ALA A N 1
ATOM 1745 C CA . ALA A 1 218 ? -12.015 1.367 -15.266 1.00 81.56 218 ALA A CA 1
ATOM 1746 C C . ALA A 1 218 ? -12.239 2.076 -16.613 1.00 81.56 218 ALA A C 1
ATOM 1748 O O . ALA A 1 218 ? -12.590 1.452 -17.614 1.00 81.56 218 ALA A O 1
ATOM 1749 N N . GLY A 1 219 ? -12.091 3.401 -16.626 1.00 65.44 219 GLY A N 1
ATOM 1750 C CA . GLY A 1 219 ? -12.263 4.197 -17.840 1.00 65.44 219 GLY A CA 1
ATOM 1751 C C . GLY A 1 219 ? -11.088 4.055 -18.813 1.00 65.44 219 GLY A C 1
ATOM 1752 O O . GLY A 1 219 ? -9.993 3.609 -18.448 1.00 65.44 219 GLY A O 1
ATOM 1753 N N . GLN A 1 220 ? -11.287 4.516 -20.053 1.00 54.59 220 GLN A N 1
ATOM 1754 C CA . GLN A 1 220 ? -10.169 5.029 -20.851 1.00 54.59 220 GLN A CA 1
ATOM 1755 C C . GLN A 1 220 ? -9.670 6.310 -20.169 1.00 54.59 220 GLN A C 1
ATOM 1757 O O . GLN A 1 220 ? -10.491 7.090 -19.694 1.00 54.59 220 GLN A O 1
ATOM 1762 N N . LEU A 1 221 ? -8.347 6.474 -20.062 1.00 51.44 221 LEU A N 1
ATOM 1763 C CA . LEU A 1 221 ? -7.648 7.584 -19.391 1.00 51.44 221 LEU A CA 1
ATOM 1764 C C . LEU A 1 221 ? -8.468 8.894 -19.410 1.00 51.44 221 LEU A C 1
ATOM 1766 O O . LEU A 1 221 ? -8.588 9.525 -20.458 1.00 51.44 221 LEU A O 1
ATOM 1770 N N . GLY A 1 222 ? -9.026 9.311 -18.267 1.00 44.94 222 GLY A N 1
ATOM 1771 C CA . GLY A 1 222 ? -9.854 10.521 -18.195 1.00 44.94 222 GLY A CA 1
ATOM 1772 C C . GLY A 1 222 ? -10.834 10.552 -17.027 1.00 44.94 222 GLY A C 1
ATOM 1773 O O . GLY A 1 222 ? -11.113 9.541 -16.385 1.00 44.94 222 GLY A O 1
ATOM 1774 N N . ASN A 1 223 ? -11.329 11.753 -16.746 1.00 45.72 223 ASN A N 1
ATOM 1775 C CA . ASN A 1 223 ? -12.365 12.092 -15.773 1.00 45.72 223 ASN A CA 1
ATOM 1776 C C . ASN A 1 223 ? -13.734 11.469 -16.124 1.00 45.72 223 ASN A C 1
ATOM 1778 O O . ASN A 1 223 ? -13.996 11.080 -17.259 1.00 45.72 223 ASN A O 1
ATOM 1782 N N . ALA A 1 224 ? -14.622 11.379 -15.124 1.00 39.97 224 ALA A N 1
ATOM 1783 C CA . ALA A 1 224 ? -15.912 10.667 -15.164 1.00 39.97 224 ALA A CA 1
ATOM 1784 C C . ALA A 1 224 ? -16.895 11.083 -16.287 1.00 39.97 224 ALA A C 1
ATOM 1786 O O . ALA A 1 224 ? -17.936 10.457 -16.455 1.00 39.97 224 ALA A O 1
ATOM 1787 N N . THR A 1 225 ? -16.580 12.126 -17.058 1.00 42.16 225 THR A N 1
ATOM 1788 C CA . THR A 1 225 ? -17.390 12.663 -18.159 1.00 42.16 225 THR A CA 1
ATOM 1789 C C . THR A 1 225 ? -17.021 12.107 -19.538 1.00 42.16 225 THR A C 1
ATOM 1791 O O . THR A 1 225 ? -17.575 12.565 -20.534 1.00 42.16 225 THR A O 1
ATOM 1794 N N . GLY A 1 226 ? -16.097 11.143 -19.631 1.00 39.78 226 GLY A N 1
ATOM 1795 C CA . GLY A 1 226 ? -15.736 10.520 -20.910 1.00 39.78 226 GLY A CA 1
ATOM 1796 C C . GLY A 1 226 ? -15.056 11.475 -21.897 1.00 39.78 226 GLY A C 1
ATOM 1797 O O . GLY A 1 226 ? -14.988 11.179 -23.088 1.00 39.78 226 GLY A O 1
ATOM 1798 N N . GLN A 1 227 ? -14.548 12.619 -21.427 1.00 37.72 227 GLN A N 1
ATOM 1799 C CA . GLN A 1 227 ? -13.650 13.434 -22.235 1.00 37.72 227 GLN A CA 1
ATOM 1800 C C . GLN A 1 227 ? -12.264 12.772 -22.281 1.00 37.72 227 GLN A C 1
ATOM 1802 O O . GLN A 1 227 ? -11.788 12.305 -21.243 1.00 37.72 227 GLN A O 1
ATOM 1807 N N . PRO A 1 228 ? -11.588 12.761 -23.447 1.00 39.03 228 PRO A N 1
ATOM 1808 C CA . PRO A 1 228 ? -10.200 12.328 -23.578 1.00 39.03 228 PRO A CA 1
ATOM 1809 C C . PRO A 1 228 ? -9.287 13.390 -22.945 1.00 39.03 228 PRO A C 1
ATOM 1811 O O . PRO A 1 228 ? -8.623 14.169 -23.618 1.00 39.03 228 PRO A O 1
ATOM 1814 N N . GLY A 1 229 ? -9.333 13.467 -21.620 1.00 40.56 229 GLY A N 1
ATOM 1815 C CA . GLY A 1 229 ? -8.559 14.355 -20.761 1.00 40.56 229 GLY A CA 1
ATOM 1816 C C . GLY A 1 229 ? -7.848 13.540 -19.690 1.00 40.56 229 GLY A C 1
ATOM 1817 O O . GLY A 1 229 ? -7.887 13.890 -18.513 1.00 40.56 229 GLY A O 1
ATOM 1818 N N . GLY A 1 230 ? -7.287 12.397 -20.093 1.00 44.38 230 GLY A N 1
ATOM 1819 C CA . GLY A 1 230 ? -6.505 11.515 -19.240 1.00 44.38 230 GLY A CA 1
ATOM 1820 C C . GLY A 1 230 ? -5.451 12.258 -18.444 1.00 44.38 230 GLY A C 1
ATOM 1821 O O . GLY A 1 230 ? -4.879 13.238 -18.919 1.00 44.38 230 GLY A O 1
ATOM 1822 N N . SER A 1 231 ? -5.182 11.771 -17.233 1.00 52.12 231 SER A N 1
ATOM 1823 C CA . SER A 1 231 ? -3.993 12.183 -16.502 1.00 52.12 231 SER A CA 1
ATOM 1824 C C . SER A 1 231 ? -2.784 12.014 -17.428 1.00 52.12 231 SER A C 1
ATOM 1826 O O . SER A 1 231 ? -2.441 10.901 -17.815 1.00 52.12 231 SER A O 1
ATOM 1828 N N . SER A 1 232 ? -2.146 13.121 -17.823 1.00 57.03 232 SER A N 1
ATOM 1829 C CA . SER A 1 232 ? -0.854 13.105 -18.526 1.00 57.03 232 SER A CA 1
ATOM 1830 C C . SER A 1 232 ? 0.297 12.713 -17.589 1.00 57.03 232 SER A C 1
ATOM 1832 O O . SER A 1 232 ? 1.474 12.771 -17.964 1.00 57.03 232 SER A O 1
ATOM 1834 N N . ALA A 1 233 ? -0.029 12.349 -16.343 1.00 74.25 233 ALA A N 1
ATOM 1835 C CA . ALA A 1 233 ? 0.931 11.857 -15.385 1.00 74.25 233 ALA A CA 1
ATOM 1836 C C . ALA A 1 233 ? 1.431 10.488 -15.846 1.00 74.25 233 ALA A C 1
ATOM 1838 O O . ALA A 1 233 ? 0.680 9.532 -16.022 1.00 74.25 233 ALA A O 1
ATOM 1839 N N . SER A 1 234 ? 2.733 10.431 -16.049 1.00 82.44 234 SER A N 1
ATOM 1840 C CA . SER A 1 234 ? 3.512 9.219 -16.186 1.00 82.44 234 SER A CA 1
ATOM 1841 C C . SER A 1 234 ? 4.764 9.423 -15.355 1.00 82.44 234 SER A C 1
ATOM 1843 O O . SER A 1 234 ? 5.083 10.548 -14.942 1.00 82.44 234 SER A O 1
ATOM 1845 N N . LEU A 1 235 ? 5.513 8.352 -15.117 1.00 83.31 235 LEU A N 1
ATOM 1846 C CA . LEU A 1 235 ? 6.773 8.513 -14.412 1.00 83.31 235 LEU A CA 1
ATOM 1847 C C . LEU A 1 235 ? 7.723 9.440 -15.189 1.00 83.31 235 LEU A C 1
ATOM 1849 O O . LEU A 1 235 ? 8.268 10.392 -14.625 1.00 83.31 235 LEU A O 1
ATOM 1853 N N . LYS A 1 236 ? 7.832 9.236 -16.506 1.00 77.25 236 LYS A N 1
ATOM 1854 C CA . LYS A 1 236 ? 8.639 10.075 -17.399 1.00 77.25 236 LYS A CA 1
ATOM 1855 C C . LYS A 1 236 ? 8.257 11.559 -17.348 1.00 77.25 236 LYS A C 1
ATOM 1857 O O . LYS A 1 236 ? 9.152 12.401 -17.341 1.00 77.25 236 LYS A O 1
ATOM 1862 N N . SER A 1 237 ? 6.969 11.911 -17.255 1.00 77.81 237 SER A N 1
ATOM 1863 C CA . SER A 1 237 ? 6.565 13.325 -17.155 1.00 77.81 237 SER A CA 1
ATOM 1864 C C . SER A 1 237 ? 6.934 13.976 -15.814 1.00 77.81 237 SER A C 1
ATOM 1866 O O . SER A 1 237 ? 7.001 15.202 -15.730 1.00 77.81 237 SER A O 1
ATOM 1868 N N . ARG A 1 238 ? 7.250 13.180 -14.781 1.00 78.50 238 ARG A N 1
ATOM 1869 C CA . ARG A 1 238 ? 7.739 13.657 -13.476 1.00 78.50 238 ARG A CA 1
ATOM 1870 C C . ARG A 1 238 ? 9.255 13.774 -13.399 1.00 78.50 238 ARG A C 1
ATOM 1872 O O . ARG A 1 238 ? 9.750 14.705 -12.772 1.00 78.50 238 ARG A O 1
ATOM 1879 N N . VAL A 1 239 ? 9.978 12.849 -14.024 1.00 79.88 239 VAL A N 1
ATOM 1880 C CA . VAL A 1 239 ? 11.448 12.782 -13.941 1.00 79.88 239 VAL A CA 1
ATOM 1881 C C . VAL A 1 239 ? 12.159 13.284 -15.199 1.00 79.88 239 VAL A C 1
ATOM 1883 O O . VAL A 1 239 ? 13.378 13.194 -15.285 1.00 79.88 239 VAL A O 1
ATOM 1886 N N . GLY A 1 240 ? 11.427 13.828 -16.177 1.00 73.56 240 GLY A N 1
ATOM 1887 C CA . GLY A 1 240 ? 11.959 14.156 -17.504 1.00 73.56 240 GLY A CA 1
ATOM 1888 C C . GLY A 1 240 ? 13.211 15.042 -17.507 1.00 73.56 240 GLY A C 1
ATOM 1889 O O . GLY A 1 240 ? 14.072 14.852 -18.359 1.00 73.56 240 GLY A O 1
ATOM 1890 N N . ALA A 1 241 ? 13.360 15.950 -16.535 1.00 76.31 241 ALA A N 1
ATOM 1891 C CA . ALA A 1 241 ? 14.568 16.767 -16.391 1.00 76.31 241 ALA A CA 1
ATOM 1892 C C . ALA A 1 241 ? 15.812 15.940 -16.003 1.00 76.31 241 ALA A C 1
ATOM 1894 O O . ALA A 1 241 ? 16.889 16.184 -16.539 1.00 76.31 241 ALA A O 1
ATOM 1895 N N . LEU A 1 242 ? 15.656 14.929 -15.137 1.00 78.19 242 LEU A N 1
ATOM 1896 C CA . LEU A 1 242 ? 16.738 14.020 -14.730 1.00 78.19 242 LEU A CA 1
ATOM 1897 C C . LEU A 1 242 ? 17.183 13.111 -15.879 1.00 78.19 242 LEU A C 1
ATOM 1899 O O . LEU A 1 242 ? 18.346 12.734 -15.968 1.00 78.19 242 LEU A O 1
ATOM 1903 N N . CYS A 1 243 ? 16.271 12.785 -16.795 1.00 82.44 243 CYS A N 1
ATOM 1904 C CA . CYS A 1 243 ? 16.555 11.906 -17.929 1.00 82.44 243 CYS A CA 1
ATOM 1905 C C . CYS A 1 243 ? 17.490 12.513 -18.983 1.00 82.44 243 CYS A C 1
ATOM 1907 O O . CYS A 1 243 ? 17.919 11.800 -19.886 1.00 82.44 243 CYS A O 1
ATOM 1909 N N . ALA A 1 244 ? 17.826 13.802 -18.871 1.00 81.12 244 ALA A N 1
ATOM 1910 C CA . ALA A 1 244 ? 18.881 14.422 -19.668 1.00 81.12 244 ALA A CA 1
ATOM 1911 C C . ALA A 1 244 ? 20.296 14.046 -19.179 1.00 81.12 244 ALA A C 1
ATOM 1913 O O . ALA A 1 244 ? 21.271 14.221 -19.913 1.00 81.12 244 ALA A O 1
ATOM 1914 N N . GLU A 1 245 ? 20.436 13.537 -17.952 1.00 83.38 245 GLU A N 1
ATOM 1915 C CA . GLU A 1 245 ? 21.722 13.131 -17.396 1.00 83.38 245 GLU A CA 1
ATOM 1916 C C . GLU A 1 245 ? 22.058 11.683 -17.776 1.00 83.38 245 GLU A C 1
ATOM 1918 O O . GLU A 1 245 ? 21.272 10.758 -17.561 1.00 83.38 245 GLU A O 1
ATOM 1923 N N . LYS A 1 246 ? 23.288 11.454 -18.254 1.00 82.25 246 LYS A N 1
ATOM 1924 C CA . LYS A 1 246 ? 23.777 10.116 -18.647 1.00 82.25 246 LYS A CA 1
ATOM 1925 C C . LYS A 1 246 ? 23.661 9.064 -17.540 1.00 82.25 246 LYS A C 1
ATOM 1927 O O . LYS A 1 246 ? 23.536 7.880 -17.832 1.00 82.25 246 LYS A O 1
ATOM 1932 N N . ALA A 1 247 ? 23.710 9.483 -16.274 1.00 82.25 247 ALA A N 1
ATOM 1933 C CA . ALA A 1 247 ? 23.567 8.583 -15.131 1.00 82.25 247 ALA A CA 1
ATOM 1934 C C . ALA A 1 247 ? 22.171 7.935 -15.051 1.00 82.25 247 ALA A C 1
ATOM 1936 O O . ALA A 1 247 ? 22.049 6.832 -14.521 1.00 82.25 247 ALA A O 1
ATOM 1937 N N . TYR A 1 248 ? 21.138 8.590 -15.594 1.00 82.12 248 TYR A N 1
ATOM 1938 C CA . TYR A 1 248 ? 19.746 8.143 -15.518 1.00 82.12 248 TYR A CA 1
ATOM 1939 C C . TYR A 1 248 ? 19.214 7.536 -16.824 1.00 82.12 248 TYR A C 1
ATOM 1941 O O . TYR A 1 248 ? 18.192 6.848 -16.793 1.00 82.12 248 TYR A O 1
ATOM 1949 N N . GLU A 1 249 ? 19.924 7.710 -17.943 1.00 81.44 249 GLU A N 1
ATOM 1950 C CA . GLU A 1 249 ? 19.534 7.252 -19.289 1.00 81.44 249 GLU A CA 1
ATOM 1951 C C . GLU A 1 249 ? 19.116 5.767 -19.329 1.00 81.44 249 GLU A C 1
ATOM 1953 O O . GLU A 1 249 ? 18.065 5.420 -19.870 1.00 81.44 249 GLU A O 1
ATOM 1958 N N . ASN A 1 250 ? 19.883 4.895 -18.667 1.00 84.62 250 ASN A N 1
ATOM 1959 C CA . ASN A 1 250 ? 19.649 3.446 -18.634 1.00 84.62 250 ASN A CA 1
ATOM 1960 C C . ASN A 1 250 ? 18.931 2.952 -17.364 1.00 84.62 250 ASN A C 1
ATOM 1962 O O . ASN A 1 250 ? 19.001 1.767 -17.046 1.00 84.62 250 ASN A O 1
ATOM 1966 N N . THR A 1 251 ? 18.236 3.824 -16.631 1.00 89.75 251 THR A N 1
ATOM 1967 C CA . THR A 1 251 ? 17.467 3.448 -15.424 1.00 89.75 251 THR A CA 1
ATOM 1968 C C . THR A 1 251 ? 15.984 3.261 -15.734 1.00 89.75 251 THR A C 1
ATOM 1970 O O . THR A 1 251 ? 15.474 3.773 -16.736 1.00 89.75 251 THR A O 1
ATOM 1973 N N . TRP A 1 252 ? 15.243 2.567 -14.868 1.00 90.75 252 TRP A N 1
ATOM 1974 C CA . TRP A 1 252 ? 13.789 2.446 -15.019 1.00 90.75 252 TRP A CA 1
ATOM 1975 C C . TRP A 1 252 ? 13.075 3.794 -14.941 1.00 90.75 252 TRP A C 1
ATOM 1977 O O . TRP A 1 252 ? 12.066 3.978 -15.617 1.00 90.75 252 TRP A O 1
ATOM 1987 N N . ARG A 1 253 ? 13.629 4.765 -14.201 1.00 86.44 253 ARG A N 1
ATOM 1988 C CA . ARG A 1 253 ? 13.047 6.110 -14.047 1.00 86.44 253 ARG A CA 1
ATOM 1989 C C . ARG A 1 253 ? 12.739 6.763 -15.394 1.00 86.44 253 ARG A C 1
ATOM 1991 O O . ARG A 1 253 ? 11.690 7.375 -15.547 1.00 86.44 253 ARG A O 1
ATOM 1998 N N . CYS A 1 254 ? 13.624 6.585 -16.371 1.00 86.06 254 CYS A N 1
ATOM 1999 C CA . CYS A 1 254 ? 13.517 7.216 -17.686 1.00 86.06 254 CYS A CA 1
ATOM 2000 C C . CYS A 1 254 ? 12.900 6.329 -18.767 1.00 86.06 254 CYS A C 1
ATOM 2002 O O . CYS A 1 254 ? 12.653 6.806 -19.871 1.00 86.06 254 CYS A O 1
ATOM 2004 N N . ASN A 1 255 ? 12.643 5.058 -18.456 1.00 88.19 255 ASN A N 1
ATOM 2005 C CA . ASN A 1 255 ? 12.200 4.058 -19.426 1.00 88.19 255 ASN A CA 1
ATOM 2006 C C . ASN A 1 255 ? 10.833 3.435 -19.078 1.00 88.19 255 ASN A C 1
ATOM 2008 O O . ASN A 1 255 ? 10.447 2.432 -19.677 1.00 88.19 255 ASN A O 1
ATOM 2012 N N . LEU A 1 256 ? 10.109 4.016 -18.115 1.00 88.62 256 LEU A N 1
ATOM 2013 C CA . LEU A 1 256 ? 8.708 3.715 -17.814 1.00 88.62 256 LEU A CA 1
ATOM 2014 C C . LEU A 1 256 ? 7.853 4.916 -18.242 1.00 88.62 256 LEU A C 1
ATOM 2016 O O . LEU A 1 256 ? 7.913 5.997 -17.650 1.00 88.62 256 LEU A O 1
ATOM 2020 N N . GLU A 1 257 ? 7.098 4.741 -19.324 1.00 85.69 257 GLU A N 1
ATOM 2021 C CA . GLU A 1 257 ? 6.396 5.824 -20.033 1.00 85.69 257 GLU A CA 1
ATOM 2022 C C . GLU A 1 257 ? 4.875 5.680 -20.000 1.00 85.69 257 GLU A C 1
ATOM 2024 O O . GLU A 1 257 ? 4.152 6.547 -20.495 1.00 85.69 257 GLU A O 1
ATOM 2029 N N . GLN A 1 258 ? 4.391 4.585 -19.422 1.00 88.50 258 GLN A N 1
ATOM 2030 C CA . GLN A 1 258 ? 2.986 4.245 -19.372 1.00 88.50 258 GLN A CA 1
ATOM 2031 C C . GLN A 1 258 ? 2.203 5.356 -18.650 1.00 88.50 258 GLN A C 1
ATOM 2033 O O . GLN A 1 258 ? 2.642 5.858 -17.608 1.00 88.50 258 GLN A O 1
ATOM 2038 N N . PRO A 1 259 ? 1.045 5.765 -19.193 1.00 88.06 259 PRO A N 1
ATOM 2039 C CA . PRO A 1 259 ? 0.197 6.746 -18.538 1.00 88.06 259 PRO A CA 1
ATOM 2040 C C . PRO A 1 259 ? -0.430 6.139 -17.283 1.00 88.06 259 PRO A C 1
ATOM 2042 O O . PRO A 1 259 ? -0.772 4.955 -17.253 1.00 88.06 259 PRO A O 1
ATOM 2045 N N . TRP A 1 260 ? -0.604 6.953 -16.247 1.00 89.44 260 TRP A N 1
ATOM 2046 C CA . TRP A 1 260 ? -1.220 6.496 -15.010 1.00 89.44 260 TRP A CA 1
ATOM 2047 C C . TRP A 1 260 ? -2.741 6.420 -15.134 1.00 89.44 260 TRP A C 1
ATOM 2049 O O . TRP A 1 260 ? -3.408 7.355 -15.582 1.00 89.44 260 TRP A O 1
ATOM 2059 N N . HIS A 1 261 ? -3.306 5.304 -14.682 1.00 89.94 261 HIS A N 1
ATOM 2060 C CA . HIS A 1 261 ? -4.739 5.084 -14.556 1.00 89.94 261 HIS A CA 1
ATOM 2061 C C . HIS A 1 261 ? -5.240 5.639 -13.215 1.00 89.94 261 HIS A C 1
ATOM 2063 O O . HIS A 1 261 ? -5.637 4.903 -12.310 1.00 89.94 261 HIS A O 1
ATOM 2069 N N . SER A 1 262 ? -5.192 6.966 -13.075 1.00 84.19 262 SER A N 1
ATOM 2070 C CA . SER A 1 262 ? -5.740 7.695 -11.930 1.00 84.19 262 SER A CA 1
ATOM 2071 C C . SER A 1 262 ? -7.065 8.376 -12.291 1.00 84.19 262 SER A C 1
ATOM 2073 O O . SER A 1 262 ? -7.243 8.926 -13.380 1.00 84.19 262 SER A O 1
ATOM 2075 N N . ASN A 1 263 ? -8.023 8.351 -11.364 1.00 86.62 263 ASN A N 1
ATOM 2076 C CA . ASN A 1 263 ? -9.282 9.084 -11.464 1.00 86.62 263 ASN A CA 1
ATOM 2077 C C . ASN A 1 263 ? -9.747 9.480 -10.052 1.00 86.62 263 ASN A C 1
ATOM 2079 O O . ASN A 1 263 ? -9.550 8.738 -9.093 1.00 86.62 263 ASN A O 1
ATOM 2083 N N . ALA A 1 264 ? -10.377 10.647 -9.897 1.00 88.38 264 ALA A N 1
ATOM 2084 C CA . ALA A 1 264 ? -10.935 11.075 -8.609 1.00 88.38 264 ALA A CA 1
ATOM 2085 C C . ALA A 1 264 ? -11.991 10.094 -8.058 1.00 88.38 264 ALA A C 1
ATOM 2087 O O . ALA A 1 264 ? -12.139 9.966 -6.847 1.00 88.38 264 ALA A O 1
ATOM 2088 N N . GLU A 1 265 ? -12.660 9.369 -8.952 1.00 88.50 265 GLU A N 1
ATOM 2089 C CA . GLU A 1 265 ? -13.657 8.341 -8.669 1.00 88.50 265 GLU A CA 1
ATOM 2090 C C . GLU A 1 265 ? -13.044 6.948 -8.449 1.00 88.50 265 GLU A C 1
ATOM 2092 O O . GLU A 1 265 ? -13.771 5.994 -8.171 1.00 88.50 265 GLU A O 1
ATOM 2097 N N . SER A 1 266 ? -11.730 6.773 -8.601 1.00 90.88 266 SER A N 1
ATOM 2098 C CA . SER A 1 266 ? -11.084 5.474 -8.392 1.00 90.88 266 SER A CA 1
ATOM 2099 C C . SER A 1 266 ? -11.372 4.928 -6.981 1.00 90.88 266 SER A C 1
ATOM 2101 O O . SER A 1 266 ? -11.415 5.707 -6.026 1.00 90.88 266 SER A O 1
ATOM 2103 N N . PRO A 1 267 ? -11.509 3.603 -6.789 1.00 91.88 267 PRO A N 1
ATOM 2104 C CA . PRO A 1 267 ? -11.742 3.006 -5.466 1.00 91.88 267 PRO A CA 1
ATOM 2105 C C . PRO A 1 267 ? -10.657 3.301 -4.416 1.00 91.88 267 PRO A C 1
ATOM 2107 O O . PRO A 1 267 ? -10.935 3.251 -3.219 1.00 91.88 267 PRO A O 1
ATOM 2110 N N . SER A 1 268 ? -9.442 3.661 -4.845 1.00 94.19 268 SER A N 1
ATOM 2111 C CA . SER A 1 268 ? -8.362 4.158 -3.976 1.00 94.19 268 SER A CA 1
ATOM 2112 C C . SER A 1 268 ? -8.528 5.623 -3.543 1.00 94.19 268 SER A C 1
ATOM 2114 O O . SER A 1 268 ? -7.827 6.091 -2.642 1.00 94.19 268 SER A O 1
ATOM 2116 N N . ARG A 1 269 ? -9.438 6.366 -4.181 1.00 92.88 269 ARG A N 1
ATOM 2117 C CA . ARG A 1 269 ? -9.635 7.818 -4.054 1.00 92.88 269 ARG A CA 1
ATOM 2118 C C . ARG A 1 269 ? -10.964 8.197 -3.431 1.00 92.88 269 ARG A C 1
ATOM 2120 O O . ARG A 1 269 ? -11.047 9.258 -2.820 1.00 92.88 269 ARG A O 1
ATOM 2127 N N . MET A 1 270 ? -11.961 7.333 -3.555 1.00 93.12 270 MET A N 1
ATOM 2128 C CA . MET A 1 270 ? -13.280 7.541 -2.987 1.00 93.12 270 MET A CA 1
ATOM 2129 C C . MET A 1 270 ? -13.857 6.223 -2.476 1.00 93.12 270 MET A C 1
ATOM 2131 O O . MET A 1 270 ? -13.680 5.176 -3.096 1.00 93.12 270 MET A O 1
ATOM 2135 N N . ASN A 1 271 ? -14.580 6.286 -1.359 1.00 94.00 271 ASN A N 1
ATOM 2136 C CA . ASN A 1 271 ? -15.332 5.156 -0.834 1.00 94.00 271 ASN A CA 1
ATOM 2137 C C . ASN A 1 271 ? -16.414 4.682 -1.814 1.00 94.00 271 ASN A C 1
ATOM 2139 O O . ASN A 1 271 ? -17.372 5.399 -2.108 1.00 94.00 271 ASN A O 1
ATOM 2143 N N . ARG A 1 272 ? -16.274 3.443 -2.279 1.00 93.69 272 ARG A N 1
ATOM 2144 C CA . ARG A 1 272 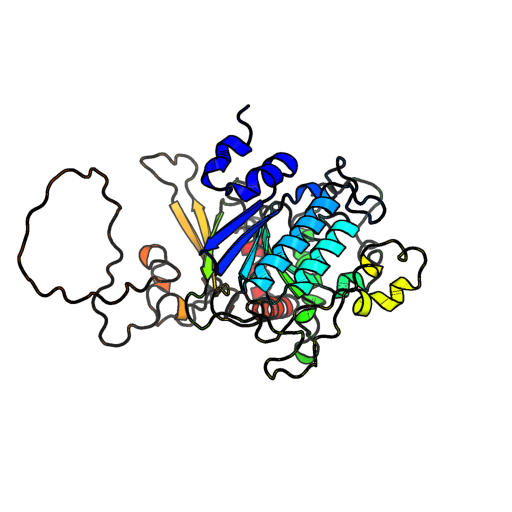? -17.259 2.706 -3.074 1.00 93.69 272 ARG A CA 1
ATOM 2145 C C . ARG A 1 272 ? -17.078 1.210 -2.877 1.00 93.69 272 ARG A C 1
ATOM 2147 O O . ARG A 1 272 ? -16.330 0.799 -1.996 1.00 93.69 272 ARG A O 1
ATOM 2154 N N . LEU A 1 273 ? -17.782 0.407 -3.668 1.00 94.69 273 LEU A N 1
ATOM 2155 C CA . LEU A 1 273 ? -17.715 -1.045 -3.602 1.00 94.69 273 LEU A CA 1
ATOM 2156 C C . LEU A 1 273 ? -16.251 -1.529 -3.560 1.00 94.69 273 LEU A C 1
ATOM 2158 O O . LEU A 1 273 ? -15.423 -1.115 -4.370 1.00 94.69 273 LEU A O 1
ATOM 2162 N N . TRP A 1 274 ? -15.957 -2.380 -2.577 1.00 95.31 274 TRP A N 1
ATOM 2163 C CA . TRP A 1 274 ? -14.651 -2.951 -2.223 1.00 95.31 274 TRP A CA 1
ATOM 2164 C C . TRP A 1 274 ? -13.624 -2.011 -1.581 1.00 95.31 274 TRP A C 1
ATOM 2166 O O . TRP A 1 274 ? -12.623 -2.499 -1.052 1.00 95.31 274 TRP A O 1
ATOM 2176 N N . THR A 1 275 ? -13.871 -0.699 -1.517 1.00 94.88 275 THR A N 1
ATOM 2177 C CA . THR A 1 275 ? -12.964 0.241 -0.845 1.00 94.88 275 THR A CA 1
ATOM 2178 C C . THR A 1 275 ? -12.807 -0.109 0.641 1.00 94.88 275 THR A C 1
ATOM 2180 O O . THR A 1 275 ? -13.804 -0.368 1.327 1.00 94.88 275 THR A O 1
ATOM 2183 N N . PRO A 1 276 ? -11.579 -0.100 1.188 1.00 94.81 276 PRO A N 1
ATOM 2184 C CA . PRO A 1 276 ? -11.374 -0.254 2.621 1.00 94.81 276 PRO A CA 1
ATOM 2185 C C . PRO A 1 276 ? -11.967 0.915 3.418 1.00 94.81 276 PRO A C 1
ATOM 2187 O O . PRO A 1 276 ? -11.636 2.081 3.207 1.00 94.81 276 PRO A O 1
ATOM 2190 N N . LEU A 1 277 ? -12.806 0.585 4.397 1.00 93.06 277 LEU A N 1
ATOM 2191 C CA . LEU A 1 277 ? -13.506 1.544 5.257 1.00 93.06 277 LEU A CA 1
ATOM 2192 C C . LEU A 1 277 ? -12.727 1.865 6.531 1.00 93.06 277 LEU A C 1
ATOM 2194 O O . LEU A 1 277 ? -12.829 2.948 7.093 1.00 93.06 277 LEU A O 1
ATOM 2198 N N . GLY A 1 278 ? -11.976 0.899 7.039 1.00 93.69 278 GLY A N 1
ATOM 2199 C CA . GLY A 1 278 ? -11.263 1.059 8.292 1.00 93.69 278 GLY A CA 1
ATOM 2200 C C . GLY A 1 278 ? -10.710 -0.257 8.793 1.00 93.69 278 GLY A C 1
ATOM 2201 O O . GLY A 1 278 ? -10.899 -1.311 8.186 1.00 93.69 278 GLY A O 1
ATOM 2202 N N . TYR A 1 279 ? -10.032 -0.198 9.928 1.00 94.38 279 TYR A N 1
ATOM 2203 C CA . TYR A 1 279 ? -9.589 -1.380 10.634 1.00 94.38 279 TYR A CA 1
ATOM 2204 C C . TYR A 1 279 ? -9.683 -1.212 12.146 1.00 94.38 279 TYR A C 1
ATOM 2206 O O . TYR A 1 279 ? -9.706 -0.100 12.685 1.00 94.38 279 TYR A O 1
ATOM 2214 N N . ALA A 1 280 ? -9.698 -2.353 12.827 1.00 93.19 280 ALA A N 1
ATOM 2215 C CA . ALA A 1 280 ? -9.467 -2.477 14.253 1.00 93.19 280 ALA A CA 1
ATOM 2216 C C . ALA A 1 280 ? -8.150 -3.162 14.534 1.00 93.19 280 ALA A C 1
ATOM 2218 O O . ALA A 1 280 ? -7.874 -4.222 13.978 1.00 93.19 280 ALA A O 1
ATOM 2219 N N . GLN A 1 281 ? -7.381 -2.583 15.447 1.00 93.75 281 GLN A N 1
ATOM 2220 C CA . GLN A 1 281 ? -6.182 -3.204 15.976 1.00 93.75 281 GLN A CA 1
ATOM 2221 C C . GLN A 1 281 ? -6.444 -3.751 17.372 1.00 93.75 281 GLN A C 1
ATOM 2223 O O . GLN A 1 281 ? -6.996 -3.063 18.236 1.00 93.75 281 GLN A O 1
ATOM 2228 N N . TYR A 1 282 ? -6.022 -4.987 17.593 1.00 91.69 282 TYR A N 1
ATOM 2229 C CA . TYR A 1 282 ? -6.136 -5.684 18.860 1.00 91.69 282 TYR A CA 1
ATOM 2230 C C . TYR A 1 282 ? -4.753 -6.079 19.356 1.00 91.69 282 TYR A C 1
ATOM 2232 O O . TYR A 1 282 ? -3.948 -6.596 18.591 1.00 91.69 282 TYR A O 1
ATOM 2240 N N . THR A 1 283 ? -4.525 -5.892 20.654 1.00 90.81 283 THR A N 1
ATOM 2241 C CA . THR A 1 283 ? -3.377 -6.464 21.371 1.00 90.81 283 THR A CA 1
ATOM 2242 C C . THR A 1 283 ? -3.790 -7.797 21.986 1.00 90.81 283 THR A C 1
ATOM 2244 O O . THR A 1 283 ? -4.835 -7.877 22.639 1.00 90.81 283 THR A O 1
ATOM 2247 N N . LEU A 1 284 ? -2.983 -8.835 21.801 1.00 88.06 284 LEU A N 1
ATOM 2248 C CA . LEU A 1 284 ? -3.094 -10.114 22.494 1.00 88.06 284 LEU A CA 1
ATOM 2249 C C . LEU A 1 284 ? -2.402 -10.003 23.860 1.00 88.06 284 LEU A C 1
ATOM 2251 O O . LEU A 1 284 ? -1.364 -9.359 24.019 1.00 88.06 284 LEU A O 1
ATOM 2255 N N . ARG A 1 285 ? -3.011 -10.606 24.876 1.00 84.31 285 ARG A N 1
ATOM 2256 C CA . ARG A 1 285 ? -2.581 -10.596 26.276 1.00 84.31 285 ARG A CA 1
ATOM 2257 C C . ARG A 1 285 ? -2.724 -11.994 26.858 1.00 84.31 285 ARG A C 1
ATOM 2259 O O . ARG A 1 285 ? -3.650 -12.716 26.497 1.00 84.31 285 ARG A O 1
ATOM 2266 N N . GLY A 1 286 ? -1.857 -12.328 27.813 1.00 76.06 286 GLY A N 1
ATOM 2267 C CA . GLY A 1 286 ? -1.860 -13.660 28.424 1.00 76.06 286 GLY A CA 1
ATOM 2268 C C . GLY A 1 286 ? -1.564 -14.746 27.394 1.00 76.06 286 GLY A C 1
ATOM 2269 O O . GLY A 1 286 ? -2.245 -15.760 27.370 1.00 76.06 286 GLY A O 1
ATOM 2270 N N . MET A 1 287 ? -0.613 -14.474 26.493 1.00 79.12 287 MET A N 1
ATOM 2271 C CA . MET A 1 287 ? -0.086 -15.483 25.569 1.00 79.12 287 MET A CA 1
ATOM 2272 C C . MET A 1 287 ? 0.695 -16.549 26.348 1.00 79.12 287 MET A C 1
ATOM 2274 O O . MET A 1 287 ? 0.624 -17.729 26.020 1.00 79.12 287 MET A O 1
ATOM 2278 N N . ASP A 1 288 ? 1.383 -16.135 27.415 1.00 76.06 288 ASP A N 1
ATOM 2279 C CA . ASP A 1 288 ? 2.073 -17.029 28.339 1.00 76.06 288 ASP A CA 1
ATOM 2280 C C . ASP A 1 288 ? 1.034 -17.837 29.131 1.00 76.06 288 ASP A C 1
ATOM 2282 O O . ASP A 1 288 ? 0.331 -17.297 29.988 1.00 76.06 288 ASP A O 1
ATOM 2286 N N . GLY A 1 289 ? 0.909 -19.125 28.806 1.00 75.94 289 GLY A N 1
ATOM 2287 C CA . GLY A 1 289 ? -0.077 -20.031 29.402 1.00 75.94 289 GLY A CA 1
ATOM 2288 C C . GLY A 1 289 ? -1.389 -20.166 28.624 1.00 75.94 289 GLY A C 1
ATOM 2289 O O . GLY A 1 289 ? -2.326 -20.761 29.149 1.00 75.94 289 GLY A O 1
ATOM 2290 N N . ALA A 1 290 ? -1.472 -19.634 27.399 1.00 84.12 290 ALA A N 1
ATOM 2291 C CA . ALA A 1 290 ? -2.592 -19.931 26.514 1.00 84.12 290 ALA A CA 1
ATOM 2292 C C . ALA A 1 290 ? -2.511 -21.378 25.995 1.00 84.12 290 ALA A C 1
ATOM 2294 O O . ALA A 1 290 ? -1.452 -21.832 25.558 1.00 84.12 290 ALA A O 1
ATOM 2295 N N . ASP A 1 291 ? -3.639 -22.083 26.016 1.00 86.69 291 ASP A N 1
ATOM 2296 C CA . ASP A 1 291 ? -3.787 -23.454 25.522 1.00 86.69 291 ASP A CA 1
ATOM 2297 C C . ASP A 1 291 ? -5.156 -23.634 24.836 1.00 86.69 291 ASP A C 1
ATOM 2299 O O . ASP A 1 291 ? -5.916 -22.677 24.672 1.00 86.69 291 ASP A O 1
ATOM 2303 N N . GLU A 1 292 ? -5.482 -24.857 24.412 1.00 85.69 292 GLU A N 1
ATOM 2304 C CA . GLU A 1 292 ? -6.759 -25.163 23.747 1.00 85.69 292 GLU A CA 1
ATOM 2305 C C . GLU A 1 292 ? -7.993 -24.862 24.614 1.00 85.69 292 GLU A C 1
ATOM 2307 O O . GLU A 1 292 ? -9.062 -24.562 24.085 1.00 85.69 292 GLU A O 1
ATOM 2312 N N . LYS A 1 293 ? -7.862 -24.918 25.943 1.00 90.06 293 LYS A N 1
ATOM 2313 C CA . LYS A 1 293 ? -8.948 -24.667 26.903 1.00 90.06 293 LYS A CA 1
ATOM 2314 C C . LYS A 1 293 ? -8.985 -23.208 27.363 1.00 90.06 293 LYS A C 1
ATOM 2316 O O . LYS A 1 293 ? -10.034 -22.716 27.776 1.00 90.06 293 LYS A O 1
ATOM 2321 N N . HIS A 1 294 ? -7.856 -22.513 27.282 1.00 86.62 294 HIS A N 1
ATOM 2322 C CA . HIS A 1 294 ? -7.658 -21.147 27.745 1.00 86.62 294 HIS A CA 1
ATOM 2323 C C . HIS A 1 294 ? -7.082 -20.293 26.610 1.00 86.62 294 HIS A C 1
ATOM 2325 O O . HIS A 1 294 ? -5.880 -20.014 26.583 1.00 86.62 294 HIS A O 1
ATOM 2331 N N . PRO A 1 295 ? -7.925 -19.845 25.662 1.00 85.00 295 PRO A N 1
ATOM 2332 C CA . PRO A 1 295 ? -7.454 -19.042 24.546 1.00 85.00 295 PRO A CA 1
ATOM 2333 C C . PRO A 1 295 ? -6.897 -17.689 25.023 1.00 85.00 295 PRO A C 1
ATOM 2335 O O . PRO A 1 295 ? -7.352 -17.139 26.038 1.00 85.00 295 PRO A O 1
ATOM 2338 N N . PRO A 1 296 ? -5.947 -17.098 24.274 1.00 84.62 296 PRO A N 1
ATOM 2339 C CA . PRO A 1 296 ? -5.375 -15.807 24.626 1.00 84.62 296 PRO A CA 1
ATOM 2340 C C . PRO A 1 296 ? -6.454 -14.719 24.608 1.00 84.62 296 PRO A C 1
ATOM 2342 O O . PRO A 1 296 ? -7.347 -14.689 23.756 1.00 84.62 296 PRO A O 1
ATOM 2345 N N . LYS A 1 297 ? -6.359 -13.771 25.542 1.00 86.62 297 LYS A N 1
ATOM 2346 C CA . LYS A 1 297 ? -7.298 -12.645 25.604 1.00 86.62 297 LYS A CA 1
ATOM 2347 C C . LYS A 1 297 ? -6.841 -11.560 24.645 1.00 86.62 297 LYS A C 1
ATOM 2349 O O . LYS A 1 297 ? -5.679 -11.173 24.655 1.00 86.62 297 LYS A O 1
ATOM 2354 N N . PHE A 1 298 ? -7.760 -10.983 23.886 1.00 87.81 298 PHE A N 1
ATOM 2355 C CA . PHE A 1 298 ? -7.474 -9.816 23.055 1.00 87.81 298 PHE A CA 1
ATOM 2356 C C . PHE A 1 298 ? -8.162 -8.564 23.595 1.00 87.81 298 PHE A C 1
ATOM 2358 O O . PHE A 1 298 ? -9.242 -8.610 24.189 1.00 87.81 298 PHE A O 1
ATOM 2365 N N . LYS A 1 299 ? -7.523 -7.415 23.388 1.00 88.94 299 LYS A N 1
ATOM 2366 C CA . LYS A 1 299 ? -8.032 -6.105 23.788 1.00 88.94 299 LYS A CA 1
ATOM 2367 C C . LYS A 1 299 ? -7.920 -5.137 22.624 1.00 88.94 299 LYS A C 1
ATOM 2369 O O . LYS A 1 299 ? -6.828 -4.950 22.092 1.00 88.94 299 LYS A O 1
ATOM 2374 N N . LEU A 1 300 ? -9.037 -4.485 22.296 1.00 90.31 300 LEU A N 1
ATOM 2375 C CA . LEU A 1 300 ? -9.066 -3.419 21.300 1.00 90.31 300 LEU A CA 1
ATOM 2376 C C . LEU A 1 300 ? -8.103 -2.299 21.709 1.00 90.31 300 LEU A C 1
ATOM 2378 O O . LEU A 1 300 ? -8.233 -1.722 22.795 1.00 90.31 300 LEU A O 1
ATOM 2382 N N . GLU A 1 301 ? -7.152 -2.013 20.831 1.00 91.00 301 GLU A N 1
ATOM 2383 C CA . GLU A 1 301 ? -6.183 -0.940 20.982 1.00 91.00 301 GLU A CA 1
ATOM 2384 C C . GLU A 1 301 ? -6.759 0.362 20.424 1.00 91.00 301 GLU A C 1
ATOM 2386 O O . GLU A 1 301 ? -6.984 1.312 21.179 1.00 91.00 301 GLU A O 1
ATOM 2391 N N . TYR A 1 302 ? -7.079 0.373 19.129 1.00 92.56 302 TYR A N 1
ATOM 2392 C CA . TYR A 1 302 ? -7.779 1.469 18.470 1.00 92.56 302 TYR A CA 1
ATOM 2393 C C . TYR A 1 302 ? -8.467 1.018 17.173 1.00 92.56 302 TYR A C 1
ATOM 2395 O O . TYR A 1 302 ? -8.318 -0.111 16.706 1.00 92.56 302 TYR A O 1
ATOM 2403 N N . LEU A 1 303 ? -9.248 1.938 16.622 1.00 91.94 303 LEU A N 1
ATOM 2404 C CA . LEU A 1 303 ? -10.040 1.843 15.410 1.00 91.94 303 LEU A CA 1
ATOM 2405 C C . LEU A 1 303 ? -9.694 3.029 14.511 1.00 91.94 303 LEU A C 1
ATOM 2407 O O . LEU A 1 303 ? -9.459 4.135 15.009 1.00 91.94 303 LEU A O 1
ATOM 2411 N N . THR A 1 304 ? -9.733 2.843 13.199 1.00 92.19 304 THR A N 1
ATOM 2412 C CA . THR A 1 304 ? -9.733 3.982 12.266 1.00 92.19 304 THR A CA 1
ATOM 2413 C C . THR A 1 304 ? -11.137 4.456 11.910 1.00 92.19 304 THR A C 1
ATOM 2415 O O . THR A 1 304 ? -11.283 5.620 11.559 1.00 92.19 304 THR A O 1
ATOM 2418 N N . PHE A 1 305 ? -12.150 3.598 12.078 1.00 84.69 305 PHE A N 1
ATOM 2419 C CA . PHE A 1 305 ? -13.544 3.880 11.736 1.00 84.69 305 PHE A CA 1
ATOM 2420 C C . PHE A 1 305 ? -14.118 5.125 12.430 1.00 84.69 305 PHE A C 1
ATOM 2422 O O . PHE A 1 305 ? -13.859 5.348 13.624 1.00 84.69 305 PHE A O 1
ATOM 2429 N N . PRO A 1 306 ? -15.036 5.844 11.758 1.00 78.81 306 PRO A N 1
ATOM 2430 C CA . PRO A 1 306 ? -16.001 6.688 12.442 1.00 78.81 306 PRO A CA 1
ATOM 2431 C C . PRO A 1 306 ? -16.800 5.844 13.442 1.00 78.81 306 PRO A C 1
ATOM 2433 O O . PRO A 1 306 ? -17.352 4.802 13.091 1.00 78.81 306 PRO A O 1
ATOM 2436 N N . VAL A 1 307 ? -16.898 6.282 14.702 1.00 75.50 307 VAL A N 1
ATOM 2437 C CA . VAL A 1 307 ? -17.624 5.521 15.743 1.00 75.50 307 VAL A CA 1
ATOM 2438 C C . VAL A 1 307 ? -19.095 5.309 15.361 1.00 75.50 307 VAL A C 1
ATOM 2440 O O . VAL A 1 307 ? -19.670 4.267 15.666 1.00 75.50 307 VAL A O 1
ATOM 2443 N N . THR A 1 308 ? -19.677 6.259 14.629 1.00 75.69 308 THR A N 1
ATOM 2444 C CA . THR A 1 308 ? -21.037 6.188 14.078 1.00 75.69 308 THR A CA 1
ATOM 2445 C C . THR A 1 308 ? -21.230 5.059 13.061 1.00 75.69 308 THR A C 1
ATOM 2447 O O . THR A 1 308 ? -22.355 4.600 12.892 1.00 75.69 308 THR A O 1
ATOM 2450 N N . ALA A 1 309 ? -20.161 4.580 12.416 1.00 77.19 309 ALA A N 1
ATOM 2451 C CA . ALA A 1 309 ? -20.211 3.520 11.409 1.00 77.19 309 ALA A CA 1
ATOM 2452 C C . ALA A 1 309 ? -20.121 2.100 12.000 1.00 77.19 309 ALA A C 1
ATOM 2454 O O . ALA A 1 309 ? -20.437 1.133 11.313 1.00 77.19 309 ALA A O 1
ATOM 2455 N N . LEU A 1 310 ? -19.711 1.947 13.269 1.00 76.44 310 LEU A N 1
ATOM 2456 C CA . LEU A 1 310 ? -19.594 0.626 13.909 1.00 76.44 310 LEU A CA 1
ATOM 2457 C C . LEU A 1 310 ? -20.966 -0.039 14.080 1.00 76.44 310 LEU A C 1
ATOM 2459 O O . LEU A 1 310 ? -21.136 -1.218 13.776 1.00 76.44 310 LEU A O 1
ATOM 2463 N N . HIS A 1 311 ? -21.944 0.739 14.550 1.00 76.44 311 HIS A N 1
ATOM 2464 C CA . HIS A 1 311 ? -23.334 0.326 14.726 1.00 76.44 311 HIS A CA 1
ATOM 2465 C C . HIS A 1 311 ? -24.237 1.538 14.463 1.00 76.44 311 HIS A C 1
ATOM 2467 O O . HIS A 1 311 ? -24.479 2.307 15.398 1.00 76.44 311 HIS A O 1
ATOM 2473 N N . PRO A 1 312 ? -24.710 1.757 13.224 1.00 66.38 312 PRO A N 1
ATOM 2474 C CA . PRO A 1 312 ? -25.695 2.800 12.968 1.00 66.38 312 PRO A CA 1
ATOM 2475 C C . PRO A 1 312 ? -26.954 2.557 13.825 1.00 66.38 312 PRO A C 1
ATOM 2477 O O . PRO A 1 312 ? -27.239 1.405 14.170 1.00 66.38 312 PRO A O 1
ATOM 2480 N N . PRO A 1 313 ? -27.689 3.613 14.226 1.00 59.47 313 PRO A N 1
ATOM 2481 C CA . PRO A 1 313 ? -28.968 3.451 14.911 1.00 59.47 313 PRO A CA 1
ATOM 2482 C C . PRO A 1 313 ? -29.883 2.558 14.071 1.00 59.47 313 PRO A C 1
ATOM 2484 O O . PRO A 1 313 ? -29.978 2.755 12.860 1.00 59.47 313 PRO A O 1
ATOM 2487 N N . GLU A 1 314 ? -30.525 1.573 14.699 1.00 57.47 314 GLU A N 1
ATOM 2488 C CA . GLU A 1 314 ? -31.502 0.722 14.021 1.00 57.47 314 GLU A CA 1
ATOM 2489 C C . GLU A 1 314 ? -32.574 1.615 13.389 1.00 57.47 314 GLU A C 1
ATOM 2491 O O . GLU A 1 314 ? -33.197 2.436 14.068 1.00 57.47 314 GLU A O 1
ATOM 2496 N N . ALA A 1 315 ? -32.778 1.478 12.076 1.00 47.06 315 ALA A N 1
ATOM 2497 C CA . ALA A 1 315 ? -33.987 1.994 11.459 1.00 47.06 315 ALA A CA 1
ATOM 2498 C C . ALA A 1 315 ? -35.165 1.339 12.193 1.00 47.06 315 ALA A C 1
ATOM 2500 O O . ALA A 1 315 ? -35.178 0.118 12.362 1.00 47.06 315 ALA A O 1
ATOM 2501 N N . GLN A 1 316 ? -36.097 2.151 12.695 1.00 32.12 316 GLN A N 1
ATOM 2502 C CA . GLN A 1 316 ? -37.247 1.700 13.480 1.00 32.12 316 GLN A CA 1
ATOM 2503 C C . GLN A 1 316 ? -37.953 0.538 12.753 1.00 32.12 316 GLN A C 1
ATOM 2505 O O . GLN A 1 316 ? -38.633 0.767 11.758 1.00 32.12 316 GLN A O 1
ATOM 2510 N N . GLY A 1 317 ? -37.756 -0.707 13.216 1.00 39.66 317 GLY A N 1
ATOM 2511 C CA . GLY A 1 317 ? -38.434 -1.892 12.667 1.00 39.66 317 GLY A CA 1
ATOM 2512 C C . GLY A 1 317 ? -37.613 -3.179 12.481 1.00 39.66 317 GLY A C 1
ATOM 2513 O O . GLY A 1 317 ? -38.219 -4.216 12.220 1.00 39.66 317 GLY A O 1
ATOM 2514 N N . ALA A 1 318 ? -36.282 -3.182 12.622 1.00 38.75 318 ALA A N 1
ATOM 2515 C CA . ALA A 1 318 ? -35.486 -4.411 12.468 1.00 38.75 318 ALA A CA 1
ATOM 2516 C C . ALA A 1 318 ? -35.306 -5.149 13.809 1.00 38.75 318 ALA A C 1
ATOM 2518 O O . ALA A 1 318 ? -34.480 -4.770 14.633 1.00 38.75 318 ALA A O 1
ATOM 2519 N N . ALA A 1 319 ? -36.101 -6.195 14.036 1.00 36.59 319 ALA A N 1
ATOM 2520 C CA . ALA A 1 319 ? -36.051 -7.002 15.251 1.00 36.59 319 ALA A CA 1
ATOM 2521 C C . ALA A 1 319 ? -34.773 -7.866 15.354 1.00 36.59 319 ALA A C 1
ATOM 2523 O O . ALA A 1 319 ? -34.443 -8.618 14.440 1.00 36.59 319 ALA A O 1
ATOM 2524 N N . ASP A 1 320 ? -34.128 -7.759 16.517 1.00 39.66 320 ASP A N 1
ATOM 2525 C CA . ASP A 1 320 ? -33.245 -8.712 17.207 1.00 39.66 320 ASP A CA 1
ATOM 2526 C C . ASP A 1 320 ? -32.142 -9.413 16.383 1.00 39.66 320 ASP A C 1
ATOM 2528 O O . ASP A 1 320 ? -32.255 -10.561 15.947 1.00 39.66 320 ASP A O 1
ATOM 2532 N N . ALA A 1 321 ? -31.004 -8.729 16.237 1.00 44.72 321 ALA A N 1
ATOM 2533 C CA . ALA A 1 321 ? -29.731 -9.343 15.865 1.00 44.72 321 ALA A CA 1
ATOM 2534 C C . ALA A 1 321 ? -28.934 -9.713 17.131 1.00 44.72 321 ALA A C 1
ATOM 2536 O O . ALA A 1 321 ? -27.946 -9.061 17.485 1.00 44.72 321 ALA A O 1
ATOM 2537 N N . THR A 1 322 ? -29.356 -10.761 17.840 1.00 41.97 322 THR A N 1
ATOM 2538 C CA . THR A 1 322 ? -28.529 -11.388 18.879 1.00 41.97 322 THR A CA 1
ATOM 2539 C C . THR A 1 322 ? -27.384 -12.150 18.215 1.00 41.97 322 THR A C 1
ATOM 2541 O O . THR A 1 322 ? -27.567 -13.198 17.603 1.00 41.97 322 THR A O 1
ATOM 2544 N N . ASP A 1 323 ? -26.178 -11.595 18.310 1.00 44.09 323 ASP A N 1
ATOM 2545 C CA . ASP A 1 323 ? -24.932 -12.184 17.803 1.00 44.09 323 ASP A CA 1
ATOM 2546 C C . ASP A 1 323 ? -24.305 -13.159 18.822 1.00 44.09 323 ASP A C 1
ATOM 2548 O O . ASP A 1 323 ? -23.134 -13.060 19.216 1.00 44.09 323 ASP A O 1
ATOM 2552 N N . THR A 1 324 ? -25.135 -14.080 19.304 1.00 39.28 324 THR A N 1
ATOM 2553 C CA . THR A 1 324 ? -24.756 -15.199 20.166 1.00 39.28 324 THR A CA 1
ATOM 2554 C C . THR A 1 324 ? -25.147 -16.475 19.446 1.00 39.28 324 THR A C 1
ATOM 2556 O O . THR A 1 324 ? -26.331 -16.756 19.382 1.00 39.28 324 THR A O 1
ATOM 2559 N N . ASP A 1 325 ? -24.174 -17.165 18.850 1.00 35.38 325 ASP A N 1
ATOM 2560 C CA . ASP A 1 325 ? -24.080 -18.630 18.868 1.00 35.38 325 ASP A CA 1
ATOM 2561 C C . ASP A 1 325 ? -22.688 -19.075 18.378 1.00 35.38 325 ASP A C 1
ATOM 2563 O O . ASP A 1 325 ? -22.089 -18.462 17.486 1.00 35.38 325 ASP A O 1
ATOM 2567 N N . GLU A 1 326 ? -22.146 -20.088 19.057 1.00 30.55 326 GLU A N 1
ATOM 2568 C CA . GLU A 1 326 ? -20.937 -20.852 18.716 1.00 30.55 326 GLU A CA 1
ATOM 2569 C C . GLU A 1 326 ? -21.215 -21.830 17.555 1.00 30.55 326 GLU A C 1
ATOM 2571 O O . GLU A 1 326 ? -22.373 -22.190 17.333 1.00 30.55 326 GLU A O 1
ATOM 2576 N N . PRO A 1 327 ? -20.200 -22.307 16.806 1.00 34.41 327 PRO A N 1
ATOM 2577 C CA . PRO A 1 327 ? -20.430 -23.319 15.784 1.00 34.41 327 PRO A CA 1
ATOM 2578 C C . PRO A 1 327 ? -20.529 -24.707 16.436 1.00 34.41 327 PRO A C 1
ATOM 2580 O O . PRO A 1 327 ? -19.534 -25.239 16.924 1.00 34.41 327 PRO A O 1
ATOM 2583 N N . ALA A 1 328 ? -21.724 -25.300 16.425 1.00 32.28 328 ALA A N 1
ATOM 2584 C CA . ALA A 1 328 ? -21.908 -26.712 16.748 1.00 32.28 328 ALA A CA 1
ATOM 2585 C C . ALA A 1 328 ? -21.416 -27.600 15.591 1.00 32.28 328 ALA A C 1
ATOM 2587 O O . ALA A 1 328 ? -21.662 -27.319 14.416 1.00 32.28 328 ALA A O 1
ATOM 2588 N N . SER A 1 329 ? -20.701 -28.659 15.958 1.00 31.78 329 SER A N 1
ATOM 2589 C CA . SER A 1 329 ? -20.197 -29.719 15.096 1.00 31.78 329 SER A CA 1
ATOM 2590 C C . SER A 1 329 ? -21.277 -30.743 14.723 1.00 31.78 329 SER A C 1
ATOM 2592 O O . SER A 1 329 ? -22.261 -30.924 15.433 1.00 31.78 329 SER A O 1
ATOM 2594 N N . ASP A 1 330 ? -20.964 -31.467 13.648 1.00 30.42 330 ASP A N 1
ATOM 2595 C CA . ASP A 1 330 ? -21.343 -32.847 13.327 1.00 30.42 330 ASP A CA 1
ATOM 2596 C C . ASP A 1 330 ? -22.529 -33.189 12.405 1.00 30.42 330 ASP A C 1
ATOM 2598 O O . ASP A 1 330 ? -23.702 -32.923 12.643 1.00 30.42 330 ASP A O 1
ATOM 2602 N N . SER A 1 331 ? -22.120 -33.976 11.399 1.00 29.81 331 SER A N 1
ATOM 2603 C CA . SER A 1 331 ? -22.746 -35.183 10.849 1.00 29.81 331 SER A CA 1
ATOM 2604 C C . SER A 1 331 ? -24.077 -35.055 10.109 1.00 29.81 331 SER A C 1
ATOM 2606 O O . SER A 1 331 ? -25.158 -35.021 10.686 1.00 29.81 331 SER A O 1
ATOM 2608 N N . ALA A 1 332 ? -23.980 -35.124 8.781 1.00 27.95 332 ALA A N 1
ATOM 2609 C CA . ALA A 1 332 ? -25.102 -35.395 7.900 1.00 27.95 332 ALA A CA 1
ATOM 2610 C C . ALA A 1 332 ? -25.371 -36.907 7.841 1.00 27.95 332 ALA A C 1
ATOM 2612 O O . ALA A 1 332 ? -24.570 -37.665 7.294 1.00 27.95 332 ALA A O 1
ATOM 2613 N N . HIS A 1 333 ? -26.530 -37.328 8.344 1.00 27.12 333 HIS A N 1
ATOM 2614 C CA . HIS A 1 333 ? -27.200 -38.536 7.883 1.00 27.12 333 HIS A CA 1
ATOM 2615 C C . HIS A 1 333 ? -28.716 -38.316 7.805 1.00 27.12 333 HIS A C 1
ATOM 2617 O O . HIS A 1 333 ? -29.330 -37.853 8.759 1.00 27.12 333 HIS A O 1
ATOM 2623 N N . ALA A 1 334 ? -29.255 -38.783 6.674 1.00 28.11 334 ALA A N 1
ATOM 2624 C CA . ALA A 1 334 ? -30.586 -39.351 6.449 1.00 28.11 334 ALA A CA 1
ATOM 2625 C C . ALA A 1 334 ? -31.657 -38.508 5.719 1.00 28.11 334 ALA A C 1
ATOM 2627 O O . ALA A 1 334 ? -32.110 -37.470 6.181 1.00 28.11 334 ALA A O 1
ATOM 2628 N N . SER A 1 335 ? -32.066 -39.111 4.594 1.00 26.20 335 SER A N 1
ATOM 2629 C CA . SER A 1 335 ? -33.433 -39.401 4.132 1.00 26.20 335 SER A CA 1
ATOM 2630 C C . SER A 1 335 ? -34.417 -38.279 3.804 1.00 26.20 335 SER A C 1
ATOM 2632 O O . SER A 1 335 ? -34.739 -37.414 4.610 1.00 26.20 335 SER A O 1
ATOM 2634 N N . GLU A 1 336 ? -34.973 -38.451 2.607 1.00 34.69 336 GLU A N 1
ATOM 2635 C CA . GLU A 1 336 ? -36.154 -37.825 2.025 1.00 34.69 336 GLU A CA 1
ATOM 2636 C C . GLU A 1 336 ? -37.413 -37.990 2.895 1.00 34.69 336 GLU A C 1
ATOM 2638 O O . GLU A 1 336 ? -37.633 -39.034 3.512 1.00 34.69 336 GLU A O 1
ATOM 2643 N N . GLY A 1 337 ? -38.260 -36.960 2.883 1.00 26.70 337 GLY A N 1
ATOM 2644 C CA . GLY A 1 337 ? -39.601 -36.953 3.462 1.00 26.70 337 GLY A CA 1
ATOM 2645 C C . GLY A 1 337 ? -40.274 -35.601 3.218 1.00 26.70 337 GLY A C 1
ATOM 2646 O O . GLY A 1 337 ? -39.776 -34.570 3.662 1.00 26.70 337 GLY A O 1
ATOM 2647 N N . GLU A 1 338 ? -41.362 -35.608 2.450 1.00 27.95 338 GLU A N 1
ATOM 2648 C CA . GLU A 1 338 ? -42.107 -34.436 1.981 1.00 27.95 338 GLU A CA 1
ATOM 2649 C C . GLU A 1 338 ? -43.045 -33.804 3.031 1.00 27.95 338 GLU A C 1
ATOM 2651 O O . GLU A 1 338 ? -43.577 -34.474 3.910 1.00 27.95 338 GLU A O 1
ATOM 2656 N N . SER A 1 339 ? -43.313 -32.512 2.789 1.00 27.73 339 SER A N 1
ATOM 2657 C CA . SER A 1 339 ? -44.472 -31.684 3.176 1.00 27.73 339 SER A CA 1
ATOM 2658 C C . SER A 1 339 ? -44.703 -31.344 4.656 1.00 27.73 339 SER A C 1
ATOM 2660 O O . SER A 1 339 ? -45.020 -32.199 5.466 1.00 27.73 339 SER A O 1
ATOM 2662 N N . GLU A 1 340 ? -44.660 -30.049 4.988 1.00 28.45 340 GLU A N 1
ATOM 2663 C CA . GLU A 1 340 ? -45.865 -29.214 5.141 1.00 28.45 340 GLU A CA 1
ATOM 2664 C C . GLU A 1 340 ? -45.487 -27.741 5.384 1.00 28.45 340 GLU A C 1
ATOM 2666 O O . GLU A 1 340 ? -44.404 -27.396 5.858 1.00 28.45 340 GLU A O 1
ATOM 2671 N N . SER A 1 341 ? -46.377 -26.855 4.947 1.00 34.78 341 SER A N 1
ATOM 2672 C CA . SER A 1 341 ? -46.207 -25.410 4.863 1.00 34.78 341 SER A CA 1
ATOM 2673 C C . SER A 1 341 ? -46.436 -24.706 6.204 1.00 34.78 341 SER A C 1
ATOM 2675 O O . SER A 1 341 ? -47.578 -24.538 6.626 1.00 34.78 341 SER A O 1
ATOM 2677 N N . GLU A 1 342 ? -45.375 -24.161 6.794 1.00 31.20 342 GLU A N 1
ATOM 2678 C CA . GLU A 1 342 ? -45.471 -23.049 7.742 1.00 31.20 342 GLU A CA 1
ATOM 2679 C C . GLU A 1 342 ? -44.756 -21.826 7.163 1.00 31.20 342 GLU A C 1
ATOM 2681 O O . GLU A 1 342 ? -43.607 -21.894 6.717 1.00 31.20 342 GLU A O 1
ATOM 2686 N N . GLY A 1 343 ? -45.461 -20.693 7.141 1.00 33.28 343 GLY A N 1
ATOM 2687 C CA . GLY A 1 343 ? -44.968 -19.425 6.619 1.00 33.28 343 GLY A CA 1
ATOM 2688 C C . GLY A 1 343 ? -43.732 -18.940 7.373 1.00 33.28 343 GLY A C 1
ATOM 2689 O O . GLY A 1 343 ? -43.834 -18.218 8.366 1.00 33.28 343 GLY A O 1
ATOM 2690 N N . LYS A 1 344 ? -42.545 -19.289 6.870 1.00 31.81 344 LYS A N 1
ATOM 2691 C CA . LYS A 1 344 ? -41.291 -18.643 7.253 1.00 31.81 344 LYS A CA 1
ATOM 2692 C C . LYS A 1 344 ? -41.381 -17.178 6.840 1.00 31.81 344 LYS A C 1
ATOM 2694 O O . LYS A 1 344 ? -41.294 -16.855 5.660 1.00 31.81 344 LYS A O 1
ATOM 2699 N N . LYS A 1 345 ? -41.510 -16.282 7.824 1.00 35.88 345 LYS A N 1
ATOM 2700 C CA . LYS A 1 345 ? -41.061 -14.895 7.662 1.00 35.88 345 LYS A CA 1
ATOM 2701 C C . LYS A 1 345 ? -39.624 -14.970 7.156 1.00 35.88 345 LYS A C 1
ATOM 2703 O O . LYS A 1 345 ? -38.747 -15.393 7.911 1.00 35.88 345 LYS A O 1
ATOM 2708 N N . GLU A 1 346 ? -39.396 -14.620 5.893 1.00 35.72 346 GLU A N 1
ATOM 2709 C CA . GLU A 1 346 ? -38.050 -14.418 5.373 1.00 35.72 346 GLU A CA 1
ATOM 2710 C C . GLU A 1 346 ? -37.374 -13.394 6.282 1.00 35.72 346 GLU A C 1
ATOM 2712 O O . GLU A 1 346 ? -37.712 -12.209 6.293 1.00 35.72 346 GLU A O 1
ATOM 2717 N N . LYS A 1 347 ? -36.465 -13.873 7.137 1.00 47.97 347 LYS A N 1
ATOM 2718 C CA . LYS A 1 347 ? -35.572 -12.988 7.871 1.00 47.97 347 LYS A CA 1
ATOM 2719 C C . LYS A 1 347 ? -34.766 -12.272 6.796 1.00 47.97 347 LYS A C 1
ATOM 2721 O O . LYS A 1 347 ? -34.028 -12.922 6.059 1.00 47.97 347 LYS A O 1
ATOM 2726 N N . GLY A 1 348 ? -34.955 -10.956 6.693 1.00 53.56 348 GLY A N 1
ATOM 2727 C CA . GLY A 1 348 ? -34.156 -10.116 5.810 1.00 53.56 348 GLY A CA 1
ATOM 2728 C C . GLY A 1 348 ? -32.657 -10.370 6.024 1.00 53.56 348 GLY A C 1
ATOM 2729 O O . GLY A 1 348 ? -32.262 -10.895 7.073 1.00 53.56 348 GLY A O 1
ATOM 2730 N N . PRO A 1 349 ? -31.812 -10.032 5.039 1.00 56.66 349 PRO A N 1
ATOM 2731 C CA . PRO A 1 349 ? -30.389 -10.343 5.088 1.00 56.66 349 PRO A CA 1
ATOM 2732 C C . PRO A 1 349 ? -29.773 -9.858 6.406 1.00 56.66 349 PRO A C 1
ATOM 2734 O O . PRO A 1 349 ? -29.901 -8.690 6.777 1.00 56.66 349 PRO A O 1
ATOM 2737 N N . LYS A 1 350 ? -29.124 -10.777 7.135 1.00 68.75 350 LYS A N 1
ATOM 2738 C CA . LYS A 1 350 ? -28.469 -10.492 8.418 1.00 68.75 350 LYS A CA 1
ATOM 2739 C C . LYS A 1 350 ? -27.404 -9.417 8.189 1.00 68.75 350 LYS A C 1
ATOM 2741 O O . LYS A 1 350 ? -26.409 -9.666 7.514 1.00 68.75 350 LYS A O 1
ATOM 2746 N N . PHE A 1 351 ? -27.607 -8.226 8.748 1.00 67.50 351 PHE A N 1
ATOM 2747 C CA . PHE A 1 351 ? -26.632 -7.143 8.647 1.00 67.50 351 PHE A CA 1
ATOM 2748 C C . PHE A 1 351 ? -25.378 -7.494 9.455 1.00 67.50 351 PHE A C 1
ATOM 2750 O O . PHE A 1 351 ? -25.441 -7.668 10.674 1.00 67.50 351 PHE A O 1
ATOM 2757 N N . TRP A 1 352 ? -24.234 -7.606 8.779 1.00 69.62 352 TRP A N 1
ATOM 2758 C CA . TRP A 1 352 ? -22.955 -7.857 9.433 1.00 69.62 352 TRP A CA 1
ATOM 2759 C C . TRP A 1 352 ? -22.285 -6.533 9.791 1.00 69.62 352 TRP A C 1
ATOM 2761 O O . TRP A 1 352 ? -21.919 -5.744 8.922 1.00 69.62 352 TRP A O 1
ATOM 2771 N N . HIS A 1 353 ? -22.122 -6.281 11.087 1.00 76.88 353 HIS A N 1
ATOM 2772 C CA . HIS A 1 353 ? -21.399 -5.103 11.548 1.00 76.88 353 HIS A CA 1
ATOM 2773 C C . HIS A 1 353 ? -19.912 -5.193 11.171 1.00 76.88 353 HIS A C 1
ATOM 2775 O O . HIS A 1 353 ? -19.343 -6.282 11.264 1.00 76.88 353 HIS A O 1
ATOM 2781 N N . PRO A 1 354 ? -19.237 -4.062 10.863 1.00 78.38 354 PRO A N 1
ATOM 2782 C CA . PRO A 1 354 ? -17.792 -4.052 10.616 1.00 78.38 354 PRO A CA 1
ATOM 2783 C C . PRO A 1 354 ? -16.989 -4.736 11.730 1.00 78.38 354 PRO A C 1
ATOM 2785 O O . PRO A 1 354 ? -15.961 -5.355 11.471 1.00 78.38 354 PRO A O 1
ATOM 2788 N N . ILE A 1 355 ? -17.475 -4.637 12.975 1.00 83.25 355 ILE A N 1
ATOM 2789 C CA . ILE A 1 355 ? -16.952 -5.353 14.139 1.00 83.25 355 ILE A CA 1
ATOM 2790 C C . ILE A 1 355 ? -18.125 -5.815 15.011 1.00 83.25 355 ILE A C 1
ATOM 2792 O O . ILE A 1 355 ? -18.966 -4.987 15.374 1.00 83.25 355 ILE A O 1
ATOM 2796 N N . PRO A 1 356 ? -18.179 -7.092 15.427 1.00 82.50 356 PRO A N 1
ATOM 2797 C CA . PRO A 1 356 ? -19.207 -7.573 16.346 1.00 82.50 356 PRO A CA 1
ATOM 2798 C C . PRO A 1 356 ? -19.242 -6.808 17.680 1.00 82.50 356 PRO A C 1
ATOM 2800 O O . PRO A 1 356 ? -18.204 -6.600 18.320 1.00 82.50 356 PRO A O 1
ATOM 2803 N N . ARG A 1 357 ? -20.448 -6.474 18.174 1.00 81.50 357 ARG A N 1
ATOM 2804 C CA . ARG A 1 357 ? -20.660 -5.710 19.429 1.00 81.50 357 ARG A CA 1
ATOM 2805 C C . ARG A 1 357 ? -19.911 -6.304 20.623 1.00 81.50 357 ARG A C 1
ATOM 2807 O O . ARG A 1 357 ? -19.374 -5.572 21.459 1.00 81.50 357 ARG A O 1
ATOM 2814 N N . ARG A 1 358 ? -19.859 -7.637 20.712 1.00 82.69 358 ARG A N 1
ATOM 2815 C CA . ARG A 1 358 ? -19.183 -8.373 21.793 1.00 82.69 358 ARG A CA 1
ATOM 2816 C C . ARG A 1 358 ? -17.679 -8.094 21.861 1.00 82.69 358 ARG A C 1
ATOM 2818 O O . ARG A 1 358 ? -17.125 -8.056 22.959 1.00 82.69 358 ARG A O 1
ATOM 2825 N N . HIS A 1 359 ? -17.048 -7.811 20.722 1.00 83.19 359 HIS A N 1
ATOM 2826 C CA . HIS A 1 359 ? -15.618 -7.514 20.615 1.00 83.19 359 HIS A CA 1
ATOM 2827 C C . HIS A 1 359 ? -15.293 -6.022 20.784 1.00 83.19 359 HIS A C 1
ATOM 2829 O O . HIS A 1 359 ? -14.118 -5.651 20.844 1.00 83.19 359 HIS A O 1
ATOM 2835 N N . LEU A 1 360 ? -16.310 -5.162 20.917 1.00 84.31 360 LEU A N 1
ATOM 2836 C CA . LEU A 1 360 ? -16.136 -3.750 21.241 1.00 84.31 360 LEU A CA 1
ATOM 2837 C C . LEU A 1 360 ? -16.169 -3.505 22.761 1.00 84.31 360 LEU A C 1
ATOM 2839 O O . LEU A 1 360 ? -16.943 -4.144 23.487 1.00 84.31 360 LEU A O 1
ATOM 2843 N N . PRO A 1 361 ? -15.388 -2.532 23.270 1.00 85.19 361 PRO A N 1
ATOM 2844 C CA . PRO A 1 361 ? -15.548 -2.009 24.624 1.00 85.19 361 PRO A CA 1
ATOM 2845 C C . PRO A 1 361 ? -16.978 -1.518 24.869 1.00 85.19 361 PRO A C 1
ATOM 2847 O O . PRO A 1 361 ? -17.590 -0.950 23.970 1.00 85.19 361 PRO A O 1
ATOM 2850 N N . ARG A 1 362 ? -17.491 -1.638 26.105 1.00 82.88 362 ARG A N 1
ATOM 2851 C CA . ARG A 1 362 ? -18.856 -1.190 26.468 1.00 82.88 362 ARG A CA 1
ATOM 2852 C C . ARG A 1 362 ? -19.161 0.248 26.021 1.00 82.88 362 ARG A C 1
ATOM 2854 O O . ARG A 1 362 ? -20.249 0.512 25.530 1.00 82.88 362 ARG A O 1
ATOM 2861 N N . LEU A 1 363 ? -18.169 1.138 26.108 1.00 81.00 363 LEU A N 1
ATOM 2862 C CA . LEU A 1 363 ? -18.250 2.540 25.672 1.00 81.00 363 LEU A CA 1
ATOM 2863 C C . LEU A 1 363 ? -18.435 2.740 24.156 1.00 81.00 363 LEU A C 1
ATOM 2865 O O . LEU A 1 363 ? -18.703 3.855 23.739 1.00 81.00 363 LEU A O 1
ATOM 2869 N N . LEU A 1 364 ? -18.229 1.718 23.327 1.00 80.69 364 LEU A N 1
ATOM 2870 C CA . LEU A 1 364 ? -18.401 1.780 21.869 1.00 80.69 364 LEU A CA 1
ATOM 2871 C C . LEU A 1 364 ? -19.604 0.963 21.382 1.00 80.69 364 LEU A C 1
ATOM 2873 O O . LEU A 1 364 ? -19.917 0.983 20.199 1.00 80.69 364 LEU A O 1
ATOM 2877 N N . ARG A 1 365 ? -20.289 0.247 22.283 1.00 79.56 365 ARG A N 1
ATOM 2878 C CA . ARG A 1 365 ? -21.479 -0.545 21.937 1.00 79.56 365 ARG A CA 1
ATOM 2879 C C . ARG A 1 365 ? -22.729 0.316 21.745 1.00 79.56 365 ARG A C 1
ATOM 2881 O O . ARG A 1 365 ? -23.700 -0.167 21.179 1.00 79.56 365 ARG A O 1
ATOM 2888 N N . ASN A 1 366 ? -22.707 1.564 22.217 1.00 70.50 366 ASN A N 1
ATOM 2889 C CA . ASN A 1 366 ? -23.803 2.513 22.056 1.00 70.50 366 ASN A CA 1
ATOM 2890 C C . ASN A 1 366 ? -23.479 3.521 20.938 1.00 70.50 366 ASN A C 1
ATOM 2892 O O . ASN A 1 366 ? -22.492 4.254 21.024 1.00 70.50 366 ASN A O 1
ATOM 2896 N N . SER A 1 367 ? -24.335 3.563 19.914 1.00 56.75 367 SER A N 1
ATOM 2897 C CA . SER A 1 367 ? -24.219 4.393 18.705 1.00 56.75 367 SER A CA 1
ATOM 2898 C C . SER A 1 367 ? -24.260 5.903 18.974 1.00 56.75 367 SER A C 1
ATOM 2900 O O . SER A 1 367 ? -23.765 6.693 18.173 1.00 56.75 367 SER A O 1
ATOM 2902 N N . THR A 1 368 ? -24.785 6.322 20.130 1.00 56.91 368 THR A N 1
ATOM 2903 C CA . THR A 1 368 ? -24.875 7.741 20.525 1.00 56.91 368 THR A CA 1
ATOM 2904 C C . THR A 1 368 ? -23.530 8.363 20.921 1.00 56.91 368 THR A C 1
ATOM 2906 O O . THR A 1 368 ? -23.420 9.584 21.051 1.00 56.91 368 THR A O 1
ATOM 2909 N N . ILE A 1 369 ? -22.463 7.567 21.065 1.00 61.38 369 ILE A N 1
ATOM 2910 C CA . ILE A 1 369 ? -21.132 8.050 21.461 1.00 61.38 369 ILE A CA 1
ATOM 2911 C C . ILE A 1 369 ? -20.352 8.512 20.214 1.00 61.38 369 ILE A C 1
ATOM 2913 O O . ILE A 1 369 ? -19.300 7.993 19.856 1.00 61.38 369 ILE A O 1
ATOM 2917 N N . GLY A 1 370 ? -20.844 9.561 19.553 1.00 55.47 370 GLY A N 1
ATOM 2918 C CA . GLY A 1 370 ? -20.242 10.123 18.332 1.00 55.47 370 GLY A CA 1
ATOM 2919 C C . GLY A 1 370 ? -18.883 10.822 18.518 1.00 55.47 370 GLY A C 1
ATOM 2920 O O . GLY A 1 370 ? -18.352 11.391 17.571 1.00 55.47 370 GLY A O 1
ATOM 2921 N N . LYS A 1 371 ? -18.309 10.838 19.733 1.00 54.12 371 LYS A N 1
ATOM 2922 C CA . LYS A 1 371 ? -17.111 11.642 20.063 1.00 54.12 371 LYS A CA 1
ATOM 2923 C C . LYS A 1 371 ? -16.011 10.900 20.826 1.00 54.12 371 LYS A C 1
ATOM 2925 O O . LYS A 1 371 ? -15.112 11.555 21.360 1.00 54.12 371 LYS A O 1
ATOM 2930 N N . SER A 1 372 ? -16.028 9.565 20.908 1.00 62.78 372 SER A N 1
ATOM 2931 C CA . SER A 1 372 ? -14.966 8.841 21.630 1.00 62.78 372 SER A CA 1
ATOM 2932 C C . SER A 1 372 ? -13.630 8.861 20.870 1.00 62.78 372 SER A C 1
ATOM 2934 O O . SER A 1 372 ? -13.210 7.886 20.251 1.00 62.78 372 SER A O 1
ATOM 2936 N N . LYS A 1 373 ? -12.890 9.970 21.008 1.00 68.31 373 LYS A N 1
ATOM 2937 C CA . LYS A 1 373 ? -11.498 10.131 20.545 1.00 68.31 373 LYS A CA 1
ATOM 2938 C C . LYS A 1 373 ? -10.519 9.167 21.227 1.00 68.31 373 LYS A C 1
ATOM 2940 O O . LYS A 1 373 ? -9.333 9.190 20.906 1.00 68.31 373 LYS A O 1
ATOM 2945 N N . LYS A 1 374 ? -10.986 8.397 22.218 1.00 80.50 374 LYS A N 1
ATOM 2946 C CA . LYS A 1 374 ? -10.188 7.421 22.963 1.00 80.50 374 LYS A CA 1
ATOM 2947 C C . LYS A 1 374 ? -9.831 6.217 22.095 1.00 80.50 374 LYS A C 1
ATOM 2949 O O . LYS A 1 374 ? -8.689 5.785 22.141 1.00 80.50 374 LYS A O 1
ATOM 2954 N N . PHE A 1 375 ? -10.798 5.702 21.335 1.00 85.38 375 PHE A N 1
ATOM 2955 C CA . PHE A 1 375 ? -10.622 4.494 20.524 1.00 85.38 375 PHE A CA 1
ATOM 2956 C C . PHE A 1 375 ? -10.515 4.781 19.027 1.00 85.38 375 PHE A C 1
ATOM 2958 O O . PHE A 1 375 ? -10.001 3.933 18.322 1.00 85.38 375 PHE A O 1
ATOM 2965 N N . ALA A 1 376 ? -10.924 5.962 18.551 1.00 88.12 376 ALA A N 1
ATOM 2966 C CA . ALA A 1 376 ? -10.695 6.413 17.177 1.00 88.12 376 ALA A CA 1
ATOM 2967 C C . ALA A 1 376 ? -9.760 7.642 17.168 1.00 88.12 376 ALA A C 1
ATOM 2969 O O . ALA A 1 376 ? -10.226 8.782 17.082 1.00 88.12 376 ALA A O 1
ATOM 2970 N N . PRO A 1 377 ? -8.438 7.458 17.359 1.00 88.56 377 PRO A N 1
ATOM 2971 C CA . PRO A 1 377 ? -7.500 8.557 17.596 1.00 88.56 377 PRO A CA 1
ATOM 2972 C C . PRO A 1 377 ? -7.249 9.421 16.356 1.00 88.56 377 PRO A C 1
ATOM 2974 O O . PRO A 1 377 ? -6.933 10.604 16.502 1.00 88.56 377 PRO A O 1
ATOM 2977 N N . TYR A 1 378 ? -7.380 8.838 15.163 1.00 91.25 378 TYR A N 1
ATOM 2978 C CA . TYR A 1 378 ? -7.095 9.504 13.894 1.00 91.25 378 TYR A CA 1
ATOM 2979 C C . TYR A 1 378 ? -8.345 10.134 13.281 1.00 91.25 378 TYR A C 1
ATOM 2981 O O . TYR A 1 378 ? -8.235 11.215 12.701 1.00 91.25 378 TYR A O 1
ATOM 2989 N N . GLY A 1 379 ? -9.522 9.539 13.511 1.00 88.50 379 GLY A N 1
ATOM 2990 C CA . GLY A 1 379 ? -10.790 10.012 12.953 1.00 88.50 379 GLY A CA 1
ATOM 2991 C C . GLY A 1 379 ? -10.746 10.019 11.430 1.00 88.50 379 GLY A C 1
ATOM 2992 O O . GLY A 1 379 ? -10.947 11.073 10.836 1.00 88.50 379 GLY A O 1
ATOM 2993 N N . LEU A 1 380 ? -10.361 8.884 10.842 1.00 92.00 380 LEU A N 1
ATOM 2994 C CA . LEU A 1 380 ? -10.407 8.692 9.399 1.00 92.00 380 LEU A CA 1
ATOM 2995 C C . LEU A 1 380 ? -11.854 8.405 8.989 1.00 92.00 380 LEU A C 1
ATOM 2997 O O . LEU A 1 380 ? -12.594 7.772 9.743 1.00 92.00 380 LEU A O 1
ATOM 3001 N N . GLU A 1 381 ? -12.253 8.891 7.819 1.00 91.00 381 GLU A N 1
ATOM 3002 C CA . GLU A 1 381 ? -13.575 8.597 7.253 1.00 91.00 381 GLU A CA 1
ATOM 3003 C C . GLU A 1 381 ? -13.578 7.230 6.564 1.00 91.00 381 GLU A C 1
ATOM 3005 O O . GLU A 1 381 ? -14.512 6.449 6.737 1.00 91.00 381 GLU A O 1
ATOM 3010 N N . ASP A 1 382 ? -12.488 6.929 5.860 1.00 94.31 382 ASP A N 1
ATOM 3011 C CA . ASP A 1 382 ? -12.189 5.657 5.209 1.00 94.31 382 ASP A CA 1
ATOM 3012 C C . ASP A 1 382 ? -10.661 5.432 5.153 1.00 94.31 382 ASP A C 1
ATOM 3014 O O . ASP A 1 382 ? -9.893 6.156 5.796 1.00 94.31 382 ASP A O 1
ATOM 3018 N N . LEU A 1 383 ? -10.192 4.424 4.409 1.00 96.50 383 LEU A N 1
ATOM 3019 C CA . LEU A 1 383 ? -8.759 4.185 4.187 1.00 96.50 383 LEU A CA 1
ATOM 3020 C C . LEU A 1 383 ? -8.293 4.548 2.766 1.00 96.50 383 LEU A C 1
ATOM 3022 O O . LEU A 1 383 ? -7.324 3.961 2.283 1.00 96.50 383 LEU A O 1
ATOM 3026 N N . THR A 1 384 ? -8.953 5.501 2.103 1.00 96.88 384 THR A N 1
ATOM 3027 C CA . THR A 1 384 ? -8.548 6.003 0.778 1.00 96.88 384 THR A CA 1
ATOM 3028 C C . THR A 1 384 ? -7.322 6.919 0.858 1.00 96.88 384 THR A C 1
ATOM 3030 O O . THR A 1 384 ? -6.969 7.435 1.926 1.00 96.88 384 THR A O 1
ATOM 3033 N N . ILE A 1 385 ? -6.666 7.156 -0.282 1.00 97.31 385 ILE A N 1
ATOM 3034 C CA . ILE A 1 385 ? -5.500 8.044 -0.390 1.00 97.31 385 ILE A CA 1
ATOM 3035 C C . ILE A 1 385 ? -5.793 9.431 0.224 1.00 97.31 385 ILE A C 1
ATOM 3037 O O . ILE A 1 385 ? -4.992 9.850 1.062 1.00 97.31 385 ILE A O 1
ATOM 3041 N N . PRO A 1 386 ? -6.920 10.120 -0.073 1.00 96.69 386 PRO A N 1
ATOM 3042 C CA . PRO A 1 386 ? -7.245 11.400 0.567 1.00 96.69 386 PRO A CA 1
ATOM 3043 C C . PRO A 1 386 ? -7.339 11.359 2.098 1.00 96.69 386 PRO A C 1
ATOM 3045 O O . PRO A 1 386 ? -6.848 12.267 2.774 1.00 96.69 386 PRO A O 1
ATOM 3048 N N . SER A 1 387 ? -7.925 10.304 2.673 1.00 96.69 387 SER A N 1
ATOM 3049 C CA . SER A 1 387 ? -8.013 10.142 4.132 1.00 96.69 387 SER A CA 1
ATOM 3050 C C . SER A 1 387 ? -6.625 10.037 4.776 1.00 96.69 387 SER A C 1
ATOM 3052 O O . SER A 1 387 ? -6.342 10.676 5.798 1.00 96.69 387 SER A O 1
ATOM 3054 N N . TRP A 1 388 ? -5.722 9.278 4.154 1.00 97.50 388 TRP A N 1
ATOM 3055 C CA . TRP A 1 388 ? -4.359 9.089 4.649 1.00 97.50 388 TRP A CA 1
ATOM 3056 C C . TRP A 1 388 ? -3.460 10.306 4.449 1.00 97.50 388 TRP A C 1
ATOM 3058 O O . TRP A 1 388 ? -2.723 10.664 5.371 1.00 97.50 388 TRP A O 1
ATOM 3068 N N . THR A 1 389 ? -3.531 10.987 3.304 1.00 97.25 389 THR A N 1
ATOM 3069 C CA . THR A 1 389 ? -2.774 12.229 3.079 1.00 97.25 389 THR A CA 1
ATOM 3070 C C . THR A 1 389 ? -3.245 13.340 4.017 1.00 97.25 389 THR A C 1
ATOM 3072 O O . THR A 1 389 ? -2.411 14.061 4.569 1.00 97.25 389 THR A O 1
ATOM 3075 N N . ALA A 1 390 ? -4.549 13.435 4.304 1.00 96.50 390 ALA A N 1
ATOM 3076 C CA . ALA A 1 390 ? -5.084 14.366 5.297 1.00 96.50 390 ALA A CA 1
ATOM 3077 C C . ALA A 1 390 ? -4.565 14.066 6.716 1.00 96.50 390 ALA A C 1
ATOM 3079 O O . ALA A 1 390 ? -4.211 14.988 7.464 1.00 96.50 390 ALA A O 1
ATOM 3080 N N . LEU A 1 391 ? -4.478 12.787 7.108 1.00 96.75 391 LEU A N 1
ATOM 3081 C CA . LEU A 1 391 ? -3.841 12.393 8.369 1.00 96.75 391 LEU A CA 1
ATOM 3082 C C . LEU A 1 391 ? -2.344 12.723 8.374 1.00 96.75 391 LEU A C 1
ATOM 3084 O O . LEU A 1 391 ? -1.864 13.276 9.367 1.00 96.75 391 LEU A O 1
ATOM 3088 N N . GLY A 1 392 ? -1.639 12.458 7.271 1.00 96.94 392 GLY A N 1
ATOM 3089 C CA . GLY A 1 392 ? -0.245 12.847 7.057 1.00 96.94 392 GLY A CA 1
ATOM 3090 C C . GLY A 1 392 ? -0.048 14.343 7.291 1.00 96.94 392 GLY A C 1
ATOM 3091 O O . GLY A 1 392 ? 0.643 14.732 8.226 1.00 96.94 392 GLY A O 1
ATOM 3092 N N . GLN A 1 393 ? -0.770 15.207 6.576 1.00 96.19 393 GLN A N 1
ATOM 3093 C CA . GLN A 1 393 ? -0.711 16.662 6.772 1.00 96.19 393 GLN A CA 1
ATOM 3094 C C . GLN A 1 393 ? -0.989 17.082 8.226 1.00 96.19 393 GLN A C 1
ATOM 3096 O O . GLN A 1 393 ? -0.348 17.993 8.756 1.00 96.19 393 GLN A O 1
ATOM 3101 N N . ARG A 1 394 ? -1.943 16.435 8.912 1.00 95.81 394 ARG A N 1
ATOM 3102 C CA . ARG A 1 394 ? -2.229 16.706 10.333 1.00 95.81 394 ARG A CA 1
ATOM 3103 C C . ARG A 1 394 ? -1.066 16.302 11.240 1.00 95.81 394 ARG A C 1
ATOM 3105 O O . ARG A 1 394 ? -0.777 17.037 12.184 1.00 95.81 394 ARG A O 1
ATOM 3112 N N . LEU A 1 395 ? -0.409 15.175 10.969 1.00 96.06 395 LEU A N 1
ATOM 3113 C CA . LEU A 1 395 ? 0.790 14.720 11.679 1.00 96.06 395 LEU A CA 1
ATOM 3114 C C . LEU A 1 395 ? 2.008 15.602 11.365 1.00 96.06 395 LEU A C 1
ATOM 3116 O O . LEU A 1 395 ? 2.787 15.890 12.273 1.00 96.06 395 LEU A O 1
ATOM 3120 N N . GLY A 1 396 ? 2.137 16.109 10.138 1.00 94.50 396 GLY A N 1
ATOM 3121 C CA . GLY A 1 396 ? 3.210 17.001 9.686 1.00 94.50 396 GLY A CA 1
ATOM 3122 C C . GLY A 1 396 ? 3.203 18.389 10.340 1.00 94.50 396 GLY A C 1
ATOM 3123 O O . GLY A 1 396 ? 4.251 19.012 10.503 1.00 94.50 396 GLY A O 1
ATOM 3124 N N . ARG A 1 397 ? 2.056 18.854 10.853 1.00 92.62 397 ARG A N 1
ATOM 3125 C CA . ARG A 1 397 ? 1.954 20.137 11.578 1.00 92.62 397 ARG A CA 1
ATOM 3126 C C . ARG A 1 397 ? 2.667 20.085 12.933 1.00 92.62 397 ARG A C 1
ATOM 3128 O O . ARG A 1 397 ? 2.277 19.331 13.825 1.00 92.62 397 ARG A O 1
ATOM 3135 N N . SER A 1 398 ? 3.629 20.982 13.154 1.00 80.19 398 SER A N 1
ATOM 3136 C CA . SER A 1 398 ? 4.384 21.096 14.419 1.00 80.19 398 SER A CA 1
ATOM 3137 C C . SER A 1 398 ? 3.495 21.281 15.659 1.00 80.19 398 SER A C 1
ATOM 3139 O O . SER A 1 398 ? 3.790 20.744 16.727 1.00 80.19 398 SER A O 1
ATOM 3141 N N . LYS A 1 399 ? 2.357 21.973 15.514 1.00 87.00 399 LYS A N 1
ATOM 3142 C CA . LYS A 1 399 ? 1.386 22.224 16.595 1.00 87.00 399 LYS A CA 1
ATOM 3143 C C . LYS A 1 399 ? 0.547 20.992 16.988 1.00 87.00 399 LYS A C 1
ATOM 3145 O O . LYS A 1 399 ? -0.131 21.026 18.013 1.00 87.00 399 LYS A O 1
ATOM 3150 N N . ALA A 1 400 ? 0.597 19.881 16.246 1.00 90.19 400 ALA A N 1
ATOM 3151 C CA . ALA A 1 400 ? -0.221 18.684 16.486 1.00 90.19 400 ALA A CA 1
ATOM 3152 C C . ALA A 1 400 ? 0.337 17.747 17.585 1.00 90.19 400 ALA A C 1
ATOM 3154 O O . ALA A 1 400 ? 0.318 16.522 17.444 1.00 90.19 400 ALA A O 1
ATOM 3155 N N . LYS A 1 401 ? 0.822 18.303 18.707 1.00 91.12 401 LYS A N 1
ATOM 3156 C CA . LYS A 1 401 ? 1.559 17.570 19.760 1.00 91.12 401 LYS A CA 1
ATOM 3157 C C . LYS A 1 401 ? 0.809 16.341 20.291 1.00 91.12 401 LYS A C 1
ATOM 3159 O O . LYS A 1 401 ? 1.386 15.263 20.376 1.00 91.12 401 LYS A O 1
ATOM 3164 N N . GLN A 1 402 ? -0.482 16.483 20.602 1.00 91.62 402 GLN A N 1
ATOM 3165 C CA . GLN A 1 402 ? -1.296 15.378 21.129 1.00 91.62 402 GLN A CA 1
ATOM 3166 C C . GLN A 1 402 ? -1.514 14.259 20.099 1.00 91.62 402 GLN A C 1
ATOM 3168 O O . GLN A 1 402 ? -1.498 13.084 20.457 1.00 91.62 402 GLN A O 1
ATOM 3173 N N . LEU A 1 403 ? -1.708 14.610 18.822 1.00 93.31 403 LEU A N 1
ATOM 3174 C CA . LEU A 1 403 ? -1.894 13.632 17.749 1.00 93.31 403 LEU A CA 1
ATOM 3175 C C . LEU A 1 403 ? -0.599 12.850 17.501 1.00 93.31 403 LEU A C 1
ATOM 3177 O O . LEU A 1 403 ? -0.635 11.626 17.453 1.00 93.31 403 LEU A O 1
ATOM 3181 N N . ARG A 1 404 ? 0.542 13.548 17.448 1.00 94.38 404 ARG A N 1
ATOM 3182 C CA . ARG A 1 404 ? 1.879 12.946 17.336 1.00 94.38 404 ARG A CA 1
ATOM 3183 C C . ARG A 1 404 ? 2.194 12.004 18.498 1.00 94.38 404 ARG A C 1
ATOM 3185 O O . ARG A 1 404 ? 2.674 10.900 18.276 1.00 94.38 404 ARG A O 1
ATOM 3192 N N . GLN A 1 405 ? 1.862 12.400 19.730 1.00 92.25 405 GLN A N 1
ATOM 3193 C CA . GLN A 1 405 ? 2.039 11.546 20.910 1.00 92.25 405 GLN A CA 1
ATOM 3194 C C . GLN A 1 405 ? 1.197 10.265 20.823 1.00 92.25 405 GLN A C 1
ATOM 3196 O O . GLN A 1 405 ? 1.691 9.189 21.150 1.00 92.25 405 GLN A O 1
ATOM 3201 N N . ARG A 1 406 ? -0.057 10.364 20.359 1.00 92.00 406 ARG A N 1
ATOM 3202 C CA . ARG A 1 406 ? -0.914 9.189 20.133 1.00 92.00 406 ARG A CA 1
ATOM 3203 C C . ARG A 1 406 ? -0.370 8.298 19.022 1.00 92.00 406 ARG A C 1
ATOM 3205 O O . ARG A 1 406 ? -0.280 7.098 19.233 1.00 92.00 406 ARG A O 1
ATOM 3212 N N . PHE A 1 407 ? 0.028 8.884 17.894 1.00 94.25 407 PHE A N 1
ATOM 3213 C CA . PHE A 1 407 ? 0.639 8.156 16.782 1.00 94.25 407 PHE A CA 1
ATOM 3214 C C . PHE A 1 407 ? 1.875 7.380 17.245 1.00 94.25 407 PHE A C 1
ATOM 3216 O O . PHE A 1 407 ? 1.930 6.169 17.069 1.00 94.25 407 PHE A O 1
ATOM 3223 N N . ARG A 1 408 ? 2.793 8.038 17.968 1.00 93.12 408 ARG A N 1
ATOM 3224 C CA . ARG A 1 408 ? 3.967 7.385 18.565 1.00 93.12 408 ARG A CA 1
ATOM 3225 C C . ARG A 1 408 ? 3.579 6.235 19.493 1.00 93.12 408 ARG A C 1
ATOM 3227 O O . ARG A 1 408 ? 4.158 5.162 19.417 1.00 93.12 408 ARG A O 1
ATOM 3234 N N . ARG A 1 409 ? 2.592 6.449 20.370 1.00 91.19 409 ARG A N 1
ATOM 3235 C CA . ARG A 1 409 ? 2.130 5.423 21.313 1.00 91.19 409 ARG A CA 1
ATOM 3236 C C . ARG A 1 409 ? 1.644 4.166 20.591 1.00 91.19 409 ARG A C 1
ATOM 3238 O O . ARG A 1 409 ? 2.061 3.07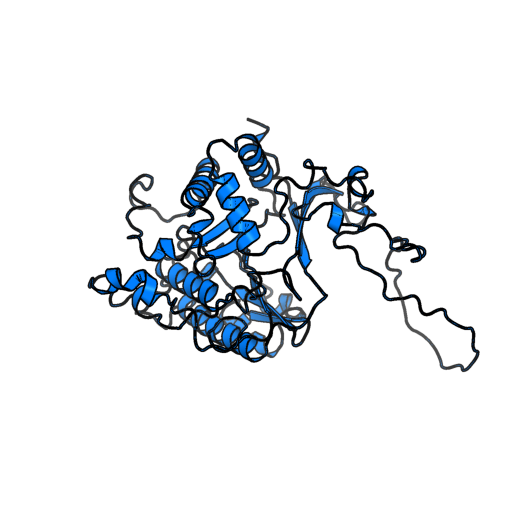8 20.972 1.00 91.19 409 ARG A O 1
ATOM 3245 N N . PHE A 1 410 ? 0.772 4.312 19.594 1.00 92.00 410 PHE A N 1
ATOM 3246 C CA . PHE A 1 410 ? 0.228 3.171 18.849 1.00 92.00 410 PHE A CA 1
ATOM 3247 C C . PHE A 1 410 ? 1.283 2.504 17.968 1.00 92.00 410 PHE A C 1
ATOM 3249 O O . PHE A 1 410 ? 1.328 1.282 17.910 1.00 92.00 410 PHE A O 1
ATOM 3256 N N . MET A 1 411 ? 2.201 3.285 17.394 1.00 92.31 411 MET A N 1
ATOM 3257 C CA . MET A 1 411 ? 3.309 2.768 16.590 1.00 92.31 411 MET A CA 1
ATOM 3258 C C . MET A 1 411 ? 4.180 1.748 17.327 1.00 92.31 411 MET A C 1
ATOM 3260 O O . MET A 1 411 ? 4.686 0.807 16.718 1.00 92.31 411 MET A O 1
ATOM 3264 N N . TYR A 1 412 ? 4.304 1.902 18.645 1.00 90.38 412 TYR A N 1
ATOM 3265 C CA . TYR A 1 412 ? 5.051 1.001 19.522 1.00 90.38 412 TYR A CA 1
ATOM 3266 C C . TYR A 1 412 ? 4.163 0.131 20.416 1.00 90.38 412 TYR A C 1
ATOM 3268 O O . TYR A 1 412 ? 4.631 -0.372 21.439 1.00 90.38 412 TYR A O 1
ATOM 3276 N N . MET A 1 413 ? 2.877 -0.007 20.081 1.00 87.94 413 MET A N 1
ATOM 3277 C CA . MET A 1 413 ? 1.892 -0.799 20.826 1.00 87.94 413 MET A CA 1
ATOM 3278 C C . MET A 1 413 ? 1.895 -0.483 22.339 1.00 87.94 413 MET A C 1
ATOM 3280 O O . MET A 1 413 ? 1.729 -1.357 23.190 1.00 87.94 413 MET A O 1
ATOM 3284 N N . GLY A 1 414 ? 2.145 0.784 22.693 1.00 76.75 414 GLY A N 1
ATOM 3285 C CA . GLY A 1 414 ? 2.203 1.280 24.070 1.00 76.75 414 GLY A CA 1
ATOM 3286 C C . GLY A 1 414 ? 3.524 1.087 24.830 1.00 76.75 414 GLY A C 1
ATOM 3287 O O . GLY A 1 414 ? 3.590 1.510 25.981 1.00 76.75 414 GLY A O 1
ATOM 3288 N N . ALA A 1 415 ? 4.572 0.508 24.236 1.00 69.94 415 ALA A N 1
ATOM 3289 C CA . ALA A 1 415 ? 5.827 0.219 24.947 1.00 69.94 415 ALA A CA 1
ATOM 3290 C C . ALA A 1 415 ? 6.667 1.459 25.317 1.00 69.94 415 ALA A C 1
ATOM 3292 O O . ALA A 1 415 ? 7.429 1.417 26.277 1.00 69.94 415 ALA A O 1
ATOM 3293 N N . ASP A 1 416 ? 6.493 2.576 24.609 1.00 61.09 416 ASP A N 1
ATOM 3294 C CA . ASP A 1 416 ? 7.193 3.846 24.872 1.00 61.09 416 ASP A CA 1
ATOM 3295 C C . ASP A 1 416 ? 6.697 4.588 26.139 1.00 61.09 416 ASP A C 1
ATOM 3297 O O . ASP A 1 416 ? 7.191 5.670 26.445 1.00 61.09 416 ASP A O 1
ATOM 3301 N N . GLU A 1 417 ? 5.710 4.058 26.877 1.00 50.50 417 GLU A N 1
ATOM 3302 C CA . GLU A 1 417 ? 5.278 4.614 28.178 1.00 50.50 417 GLU A CA 1
ATOM 3303 C C . GLU A 1 417 ? 6.173 4.159 29.355 1.00 50.50 417 GLU A C 1
ATOM 3305 O O . GLU A 1 417 ? 5.943 4.583 30.484 1.00 50.50 417 GLU A O 1
ATOM 3310 N N . ALA A 1 418 ? 7.191 3.323 29.104 1.00 36.44 418 ALA A N 1
ATOM 3311 C CA . ALA A 1 418 ? 8.094 2.771 30.121 1.00 36.44 418 ALA A CA 1
ATOM 3312 C C . ALA A 1 418 ? 9.470 3.473 30.234 1.00 36.44 418 ALA A C 1
ATOM 3314 O O . ALA A 1 418 ? 10.335 2.973 30.952 1.00 36.44 418 ALA A O 1
ATOM 3315 N N . THR A 1 419 ? 9.690 4.606 29.551 1.00 30.94 419 THR A N 1
ATOM 3316 C CA . THR A 1 419 ? 10.946 5.389 29.621 1.00 30.94 419 THR A CA 1
ATOM 3317 C C . THR A 1 419 ? 10.715 6.867 29.848 1.00 30.94 419 THR A C 1
ATOM 3319 O O . THR A 1 419 ? 9.911 7.442 29.074 1.00 30.94 419 THR A O 1
#

Secondary structure (DSSP, 8-state):
---HHHHGGGTS-GGGHHHHHHHS-EEEEEETTTEEEEEE-GGGTBTT-TTS-TT-TT-TTSHHHHHHHHHHHHHHHHHHTT-EEEEEESS---TTTB-HHHHHHHHHHHHHTTTTEEEEEE-SS-S-EEEEEETHHHHS-TTTTTTTT--S-----S-S-HHHHHHHHHHHHHSSPPGGG--GGGEEEEEEPPPSSSSSS-EEEEEEE---SPPP-PPSSS-TT--S-----BHHHHHTTGGGSTTTTTSHHHH--PBP---TTSTTTS--TT-EEEEEEEEEE--TT--SSSPPEEEEEEE-S-HHHHSPPPPTT------------------------------------SS-GGGS-GGGSSTT-TT-TTT-SS--S-SSHHHHHHHHHHHHSTT-HHHHHHHHHHHTTTGGGG-

InterPro domains:
  IPR029052 Metallo-dependent phosphatase-like [SSF56300] (6-132)

Organism: Trametes pubescens (NCBI:txid154538)

Sequence (419 aa):
MTRPSRIWRAFVPFPSYQVFQRGGYFSVEVIPDSVAVISLNTMYFYDSNTAVGGCTRSDPQDPGNLQFDWLDVQLQMFRERGMQVWLSGHVPPSSRNFYSECYVRYLELSLRYQDTILGHVYGHMNMDHFFLVDAGQLGNDSRSRDTSLAGDDAPSTLKHSKKELYKLLLQEFADLPGAQGLNHDNYAVVNVAPSVVPTYLPSFRIYAYNTTGSLYTAGQLGNATGQPGGSSASLKSRVGALCAEKAYENTWRCNLEQPWHSNAESPSRMNRLWTPLGYAQYTLRGMDGADEKHPPKFKLEYLTFPVTALHPPEAQGAADATDTDEPASDSAHASEGESESEGKKEKGPKFWHPIPRRHLPRLLRNSTIGKSKKFAPYGLEDLTIPSWTALGQRLGRSKAKQLRQRFRRFMYMGADEAT